Protein AF-A0A951MX78-F1 (afdb_monomer)

pLDDT: mean 76.63, std 18.25, range [24.94, 97.94]

Secondary structure (DSSP, 8-state):
----------PPPHHHHHHHHHHHHHHHHHHHHHHSTT-TT-HHHHHHHHHHHHHHHHHGGGS-EEEEEETTEEES-TT--HHHHHHHHHHHHTTTEEEEEE-S---HHHHHHHHHHTTS-HHHHHHTT-HHHHHHHTT--SEEEEE----TTSSS-PPPHHHHHHHHHHT-HHHHHHHHHTTT--S-HHHHHHHHHHHHHHHHHTS-HHHHSSHHHHHHHHHHHHTS-HHHHHHHHHHHHHHTTT-HHHHHHHTTS-HHHHHHHHHHHHTTT--HHHHHHHHHHTTSS-THHHHHHHHHHHHHHTT-SS----------TTHHHHHHHHHHHHHHHHHHHHHHHHHHS--SHHHHHHHHHHHHHHHHHH---HHHHHHHHHHHHHHHHHHHHHT-HHHHHHHHHHHHHHHHH-GGGHHHHHHHHHHTS-HHHHHHHHHHHHHH-HHHHHHHHGGGHHHHHHHHHHHHHH---HHHHHHHHHHHHHHHH--STTHHHHHHHHHHGGG-SSHHHHHHHHHHHHHH-SSTTHHHHHHTTT-SSHHHHHHHHHHHHHH-SHHHHHHHHHHTT-SSHHHHHHHHHHHHHS-HHHHHHHHHHHHHH-SSHHHHHHHHHHHTTS-SHHHHHHHHHHHSTTS---HHHHHHHHHHHHHTS--PPP-

Solvent-accessible surface area (backbone atoms only — not comparable to full-atom values): 35447 Å² total; per-residue (Å²): 139,81,86,83,84,85,75,81,76,81,70,81,53,77,62,30,55,31,42,30,48,24,48,37,35,50,24,50,33,44,55,47,35,68,77,44,72,93,50,75,82,38,67,66,40,47,52,30,41,54,54,31,30,62,25,32,60,59,34,45,76,85,42,66,50,66,35,38,40,54,61,47,34,69,43,86,54,63,84,51,56,56,82,58,33,20,63,44,21,35,43,38,33,67,41,38,30,38,35,46,33,39,68,47,64,50,54,65,65,46,50,50,46,48,41,54,55,59,67,51,58,44,67,59,35,51,76,59,65,22,60,39,44,53,28,40,77,71,59,34,71,29,56,46,45,42,50,68,67,76,68,50,85,83,54,101,58,74,69,51,76,68,46,48,54,52,55,59,43,52,75,38,31,67,65,45,33,53,55,54,59,65,86,62,62,84,83,44,34,61,65,32,20,52,56,49,48,56,50,53,47,54,52,46,72,62,40,58,70,80,58,50,79,35,57,66,58,37,56,31,49,48,52,20,45,72,71,45,59,68,62,34,44,50,38,34,51,53,52,32,68,75,33,40,87,81,34,67,66,28,35,51,49,57,40,70,46,49,57,73,55,47,29,51,54,33,51,63,48,29,79,77,76,48,62,36,58,64,53,34,49,51,34,39,76,62,72,44,44,64,71,65,30,39,55,52,34,50,50,59,47,56,73,54,61,80,73,74,77,87,77,81,82,87,85,84,89,84,89,74,84,74,64,54,68,62,47,57,57,51,46,60,58,47,48,58,52,49,49,52,50,52,44,52,50,53,72,68,40,64,86,45,76,66,42,48,48,51,53,51,46,51,50,52,32,55,46,56,63,68,63,80,55,66,70,61,48,51,53,53,42,48,53,49,24,54,51,44,35,52,31,47,72,74,62,41,43,67,59,33,43,55,60,44,49,37,59,54,56,30,36,75,77,38,65,87,50,32,62,58,52,47,51,36,50,32,56,34,63,40,74,66,56,48,51,52,50,44,52,47,21,72,77,67,34,26,68,74,46,17,64,60,45,40,65,46,28,36,34,37,49,47,43,54,49,55,52,52,68,71,51,81,50,70,67,59,39,54,43,49,48,43,29,52,23,36,36,41,56,45,81,56,98,51,17,67,54,23,45,48,41,44,55,58,33,53,72,42,90,51,61,69,48,17,30,49,28,44,54,28,50,41,67,56,40,60,66,82,44,49,68,65,47,56,73,46,56,76,45,90,53,61,72,34,27,38,43,36,33,53,29,35,41,71,44,39,60,71,70,30,46,56,51,31,47,55,38,38,64,40,93,49,67,69,35,17,53,49,14,44,52,28,38,32,72,39,73,58,53,68,22,28,51,40,36,51,46,36,47,76,68,36,90,46,70,66,57,20,50,48,25,50,53,33,36,65,65,25,74,65,66,43,14,56,52,42,36,51,50,50,36,40,89,86,58,84,61,58,69,69,61,18,52,50,31,47,50,46,58,61,73,64,55,74,81,76,81,80,133

Mean predicted aligned error: 20.98 Å

Structure (mmCIF, N/CA/C/O backbone):
data_AF-A0A951MX78-F1
#
_entry.id   AF-A0A951MX78-F1
#
loop_
_atom_site.group_PDB
_atom_site.id
_atom_site.type_symbol
_atom_site.label_atom_id
_atom_site.label_alt_id
_atom_site.label_comp_id
_atom_site.label_asym_id
_atom_site.label_entity_id
_atom_site.label_seq_id
_atom_site.pdbx_PDB_ins_code
_atom_site.Cartn_x
_atom_site.Cartn_y
_atom_site.Cartn_z
_atom_site.occupancy
_atom_site.B_iso_or_equiv
_atom_site.auth_seq_id
_atom_site.auth_comp_id
_atom_site.auth_asym_id
_atom_site.auth_atom_id
_atom_site.pdbx_PDB_model_num
ATOM 1 N N . MET A 1 1 ? -52.430 48.870 20.357 1.00 35.59 1 MET A N 1
ATOM 2 C CA . MET A 1 1 ? -52.483 47.401 20.389 1.00 35.59 1 MET A CA 1
ATOM 3 C C . MET A 1 1 ? -51.555 46.880 19.305 1.00 35.59 1 MET A C 1
ATOM 5 O O . MET A 1 1 ? -51.980 46.816 18.158 1.00 35.59 1 MET A O 1
ATOM 9 N N . PRO A 1 2 ? -50.273 46.641 19.603 1.00 38.94 2 PRO A N 1
ATOM 10 C CA . PRO A 1 2 ? -49.541 45.544 18.998 1.00 38.94 2 PRO A CA 1
ATOM 11 C C . PRO A 1 2 ? -49.645 44.324 19.927 1.00 38.94 2 PRO A C 1
ATOM 13 O O . PRO A 1 2 ? -49.459 44.464 21.135 1.00 38.94 2 PRO A O 1
ATOM 16 N N . ASP A 1 3 ? -50.001 43.175 19.361 1.00 33.44 3 ASP A N 1
ATOM 17 C CA . ASP A 1 3 ? -49.964 41.882 20.042 1.00 33.44 3 ASP A CA 1
ATOM 18 C C . ASP A 1 3 ? -48.510 41.392 20.107 1.00 33.44 3 ASP A C 1
ATOM 20 O O . ASP A 1 3 ? -47.780 41.425 19.114 1.00 33.44 3 ASP A O 1
ATOM 24 N N . GLU A 1 4 ? -48.094 41.006 21.312 1.00 35.59 4 GLU A N 1
ATOM 25 C CA . GLU A 1 4 ? -46.823 40.359 21.621 1.00 35.59 4 GLU A CA 1
ATOM 26 C C . GLU A 1 4 ? -46.935 38.865 21.282 1.00 35.59 4 GLU A C 1
ATOM 28 O O . GLU A 1 4 ? -47.626 38.120 21.975 1.00 35.59 4 GLU A O 1
ATOM 33 N N . ASP A 1 5 ? -46.249 38.425 20.225 1.00 34.34 5 ASP A N 1
ATOM 34 C CA . ASP A 1 5 ? -45.978 37.006 19.987 1.00 34.34 5 ASP A CA 1
ATOM 35 C C . ASP A 1 5 ? -44.811 36.563 20.883 1.00 34.34 5 ASP A C 1
ATOM 37 O O . ASP A 1 5 ? -43.637 36.851 20.632 1.00 34.34 5 ASP A O 1
ATOM 41 N N . ASP A 1 6 ? -45.174 35.858 21.953 1.00 35.28 6 ASP A N 1
ATOM 42 C CA . ASP A 1 6 ? -44.297 35.084 22.823 1.00 35.28 6 ASP A CA 1
ATOM 43 C C . ASP A 1 6 ? -43.751 33.869 22.049 1.00 35.28 6 ASP A C 1
ATOM 45 O O . ASP A 1 6 ? -44.413 32.846 21.851 1.00 35.28 6 ASP A O 1
ATOM 49 N N . HIS A 1 7 ? -42.524 33.993 21.549 1.00 33.22 7 HIS A N 1
ATOM 50 C CA . HIS A 1 7 ? -41.688 32.857 21.173 1.00 33.22 7 HIS A CA 1
ATOM 51 C C . HIS A 1 7 ? -40.611 32.692 22.237 1.00 33.22 7 HIS A C 1
ATOM 53 O O . HIS A 1 7 ? -39.474 33.143 22.083 1.00 33.22 7 HIS A O 1
ATOM 59 N N . GLY A 1 8 ? -40.995 32.032 23.331 1.00 30.06 8 GLY A N 1
ATOM 60 C CA . GLY A 1 8 ? -40.081 31.511 24.333 1.00 30.06 8 GLY A CA 1
ATOM 61 C C . GLY A 1 8 ? -39.018 30.631 23.681 1.00 30.06 8 GLY A C 1
ATOM 62 O O . GLY A 1 8 ? -39.249 29.466 23.361 1.00 30.06 8 GLY A O 1
ATOM 63 N N . ALA A 1 9 ? -37.830 31.198 23.483 1.00 32.94 9 ALA A N 1
ATOM 64 C CA . ALA A 1 9 ? -36.623 30.440 23.219 1.00 32.94 9 ALA A CA 1
ATOM 65 C C . ALA A 1 9 ? -36.370 29.535 24.434 1.00 32.94 9 ALA A C 1
ATOM 67 O O . ALA A 1 9 ? -35.962 30.009 25.496 1.00 32.94 9 ALA A O 1
ATOM 68 N N . HIS A 1 10 ? -36.655 28.239 24.288 1.00 38.28 10 HIS A N 1
ATOM 69 C CA . HIS A 1 10 ? -36.348 27.224 25.291 1.00 38.28 10 HIS A CA 1
ATOM 70 C C . HIS A 1 10 ? -34.822 27.141 25.434 1.00 38.28 10 HIS A C 1
ATOM 72 O O . HIS A 1 10 ? -34.122 26.543 24.619 1.00 38.28 10 HIS A O 1
ATOM 78 N N . VAL A 1 11 ? -34.289 27.827 26.441 1.00 35.91 11 VAL A N 1
ATOM 79 C CA . VAL A 1 11 ? -32.883 27.724 26.831 1.00 35.91 11 VAL A CA 1
ATOM 80 C C . VAL A 1 11 ? -32.678 26.312 27.393 1.00 35.91 11 VAL A C 1
ATOM 82 O O . VAL A 1 11 ? -33.400 25.960 28.330 1.00 35.91 11 VAL A O 1
ATOM 85 N N . PRO A 1 12 ? -31.731 25.503 26.876 1.00 42.03 12 PRO A N 1
ATOM 86 C CA . PRO A 1 12 ? -31.476 24.178 27.423 1.00 42.03 12 PRO A CA 1
ATOM 87 C C . PRO A 1 12 ? -31.126 24.307 28.905 1.00 42.03 12 PRO A C 1
ATOM 89 O O . PRO A 1 12 ? -30.208 25.043 29.296 1.00 42.03 12 PRO A O 1
ATOM 92 N N . HIS A 1 13 ? -31.895 23.631 29.755 1.00 53.31 13 HIS A N 1
ATOM 93 C CA . HIS A 1 13 ? -31.639 23.627 31.183 1.00 53.31 13 HIS A CA 1
ATOM 94 C C . HIS A 1 13 ? -30.279 22.962 31.418 1.00 53.31 13 HIS A C 1
ATOM 96 O O . HIS A 1 13 ? -29.982 21.924 30.841 1.00 53.31 13 HIS A O 1
ATOM 102 N N . HIS A 1 14 ? -29.443 23.512 32.308 1.00 53.12 14 HIS A N 1
ATOM 103 C CA . HIS A 1 14 ? -28.094 22.977 32.582 1.00 53.12 14 HIS A CA 1
ATOM 104 C C . HIS A 1 14 ? -28.065 21.475 32.956 1.00 53.12 14 HIS A C 1
ATOM 106 O O . HIS A 1 14 ? -27.003 20.867 32.921 1.00 53.12 14 HIS A O 1
ATOM 112 N N . GLY A 1 15 ? -29.212 20.882 33.315 1.00 57.62 15 GLY A N 1
ATOM 113 C CA . GLY A 1 15 ? -29.322 19.445 33.589 1.00 57.62 15 GLY A CA 1
ATOM 114 C C . GLY A 1 15 ? -29.293 18.586 32.331 1.00 57.62 15 GLY A C 1
ATOM 115 O O . GLY A 1 15 ? -28.651 17.543 32.342 1.00 57.62 15 GLY A O 1
ATOM 116 N N . ASP A 1 16 ? -29.900 19.046 31.239 1.00 66.62 16 ASP A N 1
ATOM 117 C CA . ASP A 1 16 ? -29.953 18.284 29.988 1.00 66.62 16 ASP A CA 1
ATOM 118 C C . ASP A 1 16 ? -28.567 18.215 29.338 1.00 66.62 16 ASP A C 1
ATOM 120 O O . ASP A 1 16 ? -28.178 17.188 28.788 1.00 66.62 16 ASP A O 1
ATOM 124 N N . THR A 1 17 ? -27.748 19.256 29.519 1.00 74.69 17 THR A N 1
ATOM 125 C CA . THR A 1 17 ? -26.346 19.273 29.077 1.00 74.69 17 THR A CA 1
ATOM 126 C C . THR A 1 17 ? -25.487 18.229 29.800 1.00 74.69 17 THR A C 1
ATOM 128 O O . THR A 1 17 ? -24.657 17.574 29.160 1.00 74.69 17 THR A O 1
ATOM 131 N N . ASP A 1 18 ? -25.680 18.057 31.114 1.00 80.94 18 ASP A N 1
ATOM 132 C CA . ASP A 1 18 ? -24.955 17.070 31.928 1.00 80.94 18 ASP A CA 1
ATOM 133 C C . ASP A 1 18 ? -25.396 15.638 31.575 1.00 80.94 18 ASP A C 1
ATOM 135 O O . ASP A 1 18 ? -24.554 14.756 31.385 1.00 80.94 18 ASP A O 1
ATOM 139 N N . VAL A 1 19 ? -26.703 15.415 31.388 1.00 82.19 19 VAL A N 1
ATOM 140 C CA . VAL A 1 19 ? -27.247 14.126 30.930 1.00 82.19 19 VAL A CA 1
ATOM 141 C C . VAL A 1 19 ? -26.752 13.788 29.520 1.00 82.19 19 VAL A C 1
ATOM 143 O O . VAL A 1 19 ? -26.276 12.679 29.274 1.00 82.19 19 VAL A O 1
ATOM 146 N N . ALA A 1 20 ? -26.768 14.749 28.594 1.00 79.94 20 ALA A N 1
ATOM 147 C CA . ALA A 1 20 ? -26.251 14.550 27.245 1.00 79.94 20 ALA A CA 1
ATOM 148 C C . ALA A 1 20 ? -24.744 14.241 27.242 1.00 79.94 20 ALA A C 1
ATOM 150 O O . ALA A 1 20 ? -24.274 13.441 26.430 1.00 79.94 20 ALA A O 1
ATOM 151 N N . ALA A 1 21 ? -23.970 14.836 28.158 1.00 78.94 21 ALA A N 1
ATOM 152 C CA . ALA A 1 21 ? -22.558 14.507 28.329 1.00 78.94 21 ALA A CA 1
ATOM 153 C C . ALA A 1 21 ? -22.357 13.066 28.817 1.00 78.94 21 ALA A C 1
ATOM 155 O O . ALA A 1 21 ? -21.515 12.364 28.252 1.00 78.94 21 ALA A O 1
ATOM 156 N N . LEU A 1 22 ? -23.152 12.608 29.790 1.00 87.75 22 LEU A N 1
ATOM 157 C CA . LEU A 1 22 ? -23.133 11.223 30.266 1.00 87.75 22 LEU A CA 1
ATOM 158 C C . LEU A 1 22 ? -23.434 10.231 29.135 1.00 87.75 22 LEU A C 1
ATOM 160 O O . LEU A 1 22 ? -22.655 9.307 28.910 1.00 87.75 22 LEU A O 1
ATOM 164 N N . LEU A 1 23 ? -24.505 10.451 28.367 1.00 84.38 23 LEU A N 1
ATOM 165 C CA . LEU A 1 23 ? -24.884 9.564 27.259 1.00 84.38 23 LEU A CA 1
ATOM 166 C C . LEU A 1 23 ? -23.808 9.493 26.166 1.00 84.38 23 LEU A C 1
ATOM 168 O O . LEU A 1 23 ? -23.520 8.413 25.643 1.00 84.38 23 LEU A O 1
ATOM 172 N N . ARG A 1 24 ? -23.153 10.621 25.851 1.00 79.69 24 ARG A N 1
ATOM 173 C CA . ARG A 1 24 ? -22.000 10.635 24.936 1.00 79.69 24 ARG A CA 1
ATOM 174 C C . ARG A 1 24 ? -20.831 9.824 25.487 1.00 79.69 24 ARG A C 1
ATOM 176 O O . ARG A 1 24 ? -20.226 9.065 24.732 1.00 79.69 24 ARG A O 1
ATOM 183 N N . GLN A 1 25 ? -20.517 9.959 26.778 1.00 85.62 25 GLN A N 1
ATOM 184 C CA . GLN A 1 25 ? -19.439 9.189 27.402 1.00 85.62 25 GLN A CA 1
ATOM 185 C C . GLN A 1 25 ? -19.753 7.688 27.448 1.00 85.62 25 GLN A C 1
ATOM 187 O O . GLN A 1 25 ? -18.859 6.897 27.167 1.00 85.62 25 GLN A O 1
ATOM 192 N N . LEU A 1 26 ? -21.005 7.286 27.692 1.00 85.31 26 LEU A N 1
ATOM 193 C CA . LEU A 1 26 ? -21.432 5.880 27.614 1.00 85.31 26 LEU A CA 1
ATOM 194 C C . LEU A 1 26 ? -21.287 5.314 26.190 1.00 85.31 26 LEU A C 1
ATOM 196 O O . LEU A 1 26 ? -20.752 4.225 25.995 1.00 85.31 26 LEU A O 1
ATOM 200 N N . SER A 1 27 ? -21.694 6.075 25.169 1.00 80.12 27 SER A N 1
ATOM 201 C CA . SER A 1 27 ? -21.523 5.679 23.762 1.00 80.12 27 SER A CA 1
ATOM 202 C C . SER A 1 27 ? -20.044 5.539 23.368 1.00 80.12 27 SER A C 1
ATOM 204 O O . SER A 1 27 ? -19.649 4.571 22.712 1.00 80.12 27 SER A O 1
ATOM 206 N N . GLN A 1 28 ? -19.194 6.469 23.816 1.00 74.88 28 GLN A N 1
ATOM 207 C CA . GLN A 1 28 ? -17.743 6.404 23.611 1.00 74.88 28 GLN A CA 1
ATOM 208 C C . GLN A 1 28 ? -17.103 5.248 24.391 1.00 74.88 28 GLN A C 1
ATOM 210 O O . GLN A 1 28 ? -16.235 4.567 23.852 1.00 74.88 28 GLN A O 1
ATOM 215 N N . GLY A 1 29 ? -17.551 4.986 25.620 1.00 74.62 29 GLY A N 1
ATOM 216 C CA . GLY A 1 29 ? -17.105 3.856 26.433 1.00 74.62 29 GLY A CA 1
ATOM 217 C C . GLY A 1 29 ? -17.414 2.511 25.780 1.00 74.62 29 GLY A C 1
ATOM 218 O O . GLY A 1 29 ? -16.529 1.662 25.713 1.00 74.62 29 GLY A O 1
ATOM 219 N N . LEU A 1 30 ? -18.610 2.353 25.201 1.00 75.88 30 LEU A N 1
ATOM 220 C CA . LEU A 1 30 ? -18.971 1.170 24.412 1.00 75.88 30 LEU A CA 1
ATOM 221 C C . LEU A 1 30 ? -18.049 0.991 23.195 1.00 75.88 30 LEU A C 1
ATOM 223 O O . LEU A 1 30 ? -17.651 -0.130 22.879 1.00 75.88 30 LEU A O 1
ATOM 227 N N . ALA A 1 31 ? -17.697 2.082 22.508 1.00 64.81 31 ALA A N 1
ATOM 228 C CA . ALA A 1 31 ? -16.752 2.029 21.395 1.00 64.81 31 ALA A CA 1
ATOM 229 C C . ALA A 1 31 ? -15.350 1.603 21.860 1.00 64.81 31 ALA A C 1
ATOM 231 O O . ALA A 1 31 ? -14.752 0.741 21.222 1.00 64.81 31 ALA A O 1
ATOM 232 N N . SER A 1 32 ? -14.864 2.142 22.984 1.00 65.81 32 SER A N 1
ATOM 233 C CA . SER A 1 32 ? -13.586 1.746 23.587 1.00 65.81 32 SER A CA 1
ATOM 234 C C . SER A 1 32 ? -13.572 0.274 24.003 1.00 65.81 32 SER A C 1
ATOM 236 O O . SER A 1 32 ? -12.624 -0.434 23.681 1.00 65.81 32 SER A O 1
ATOM 238 N N . TYR A 1 33 ? -14.630 -0.208 24.661 1.00 72.25 33 TYR A N 1
ATOM 239 C CA . TYR A 1 33 ? -14.730 -1.601 25.104 1.00 72.25 33 TYR A CA 1
ATOM 240 C C . TYR A 1 33 ? -14.765 -2.584 23.922 1.00 72.25 33 TYR A C 1
ATOM 242 O O . TYR A 1 33 ? -14.162 -3.648 23.980 1.00 72.25 33 TYR A O 1
ATOM 250 N N . ARG A 1 34 ? -15.405 -2.229 22.799 1.00 65.00 34 ARG A N 1
ATOM 251 C CA . ARG A 1 34 ? -15.435 -3.081 21.592 1.00 65.00 34 ARG A CA 1
ATOM 252 C C . ARG A 1 34 ? -14.072 -3.294 20.935 1.00 65.00 34 ARG A C 1
ATOM 254 O O . ARG A 1 34 ? -13.925 -4.269 20.201 1.00 65.00 34 ARG A O 1
ATOM 261 N N . LEU A 1 35 ? -13.111 -2.397 21.161 1.00 54.00 35 LEU A N 1
ATOM 262 C CA . LEU A 1 35 ? -11.744 -2.559 20.659 1.00 54.00 35 LEU A CA 1
ATOM 263 C C . LEU A 1 35 ? -11.012 -3.689 21.394 1.00 54.00 35 LEU A C 1
ATOM 265 O O . LEU A 1 35 ? -10.236 -4.407 20.769 1.00 54.00 35 LEU A O 1
ATOM 269 N N . TYR A 1 36 ? -11.303 -3.867 22.688 1.00 61.41 36 TYR A N 1
ATOM 270 C CA . TYR A 1 36 ? -10.696 -4.877 23.558 1.00 61.41 36 TYR A CA 1
ATOM 271 C C . TYR A 1 36 ? -11.749 -5.474 24.511 1.00 61.41 36 TYR A C 1
ATOM 273 O O . TYR A 1 36 ? -11.782 -5.124 25.693 1.00 61.41 36 TYR A O 1
ATOM 281 N N . PRO A 1 37 ? -12.654 -6.341 24.015 1.00 66.38 37 PRO A N 1
ATOM 282 C CA . PRO A 1 37 ? -13.686 -6.939 24.854 1.00 66.38 37 PRO A CA 1
ATOM 283 C C . PRO A 1 37 ? -13.061 -7.741 25.999 1.00 66.38 37 PRO A C 1
ATOM 285 O O . PRO A 1 37 ? -12.099 -8.474 25.784 1.00 66.38 37 PRO A O 1
ATOM 288 N N . ASP A 1 38 ? -13.636 -7.614 27.193 1.00 70.19 38 ASP A N 1
ATOM 289 C CA . ASP A 1 38 ? -13.245 -8.338 28.414 1.00 70.19 38 ASP A CA 1
ATOM 290 C C . ASP A 1 38 ? -11.860 -8.035 28.999 1.00 70.19 38 ASP A C 1
ATOM 292 O O . ASP A 1 38 ? -11.497 -8.609 30.024 1.00 70.19 38 ASP A O 1
ATOM 296 N N . ASP A 1 39 ? -11.132 -7.071 28.437 1.00 75.06 39 ASP A N 1
ATOM 297 C CA . ASP A 1 39 ? -9.872 -6.581 28.993 1.00 75.06 39 ASP A CA 1
ATOM 298 C C . ASP A 1 39 ? -10.108 -5.288 29.796 1.00 75.06 39 ASP A C 1
ATOM 300 O O . ASP A 1 39 ? -10.011 -4.165 29.292 1.00 75.06 39 ASP A O 1
ATOM 304 N N . MET A 1 40 ? -10.505 -5.459 31.062 1.00 74.38 40 MET A N 1
ATOM 305 C CA . MET A 1 40 ? -10.937 -4.360 31.941 1.00 74.38 40 MET A CA 1
ATOM 306 C C . MET A 1 40 ? -9.786 -3.477 32.443 1.00 74.38 40 MET A C 1
ATOM 308 O O . MET A 1 40 ? -10.036 -2.394 32.978 1.00 74.38 40 MET A O 1
ATOM 312 N N . ASP A 1 41 ? -8.542 -3.916 32.253 1.00 76.50 41 ASP A N 1
ATOM 313 C CA . ASP A 1 41 ? -7.339 -3.200 32.683 1.00 76.50 41 ASP A CA 1
ATOM 314 C C . ASP A 1 41 ? -6.755 -2.323 31.560 1.00 76.50 41 ASP A C 1
ATOM 316 O O . ASP A 1 41 ? -5.780 -1.595 31.766 1.00 76.50 41 ASP A O 1
ATOM 320 N N . GLN A 1 42 ? -7.375 -2.327 30.372 1.00 71.38 42 GLN A N 1
ATOM 321 C CA . GLN A 1 42 ? -6.961 -1.477 29.259 1.00 71.38 42 GLN A CA 1
ATOM 322 C C . GLN A 1 42 ? -7.044 0.011 29.630 1.00 71.38 42 GLN A C 1
ATOM 324 O O . GLN A 1 42 ? -8.117 0.490 30.017 1.00 71.38 42 GLN A O 1
ATOM 329 N N . PRO A 1 43 ? -5.973 0.803 29.411 1.00 60.69 43 PRO A N 1
ATOM 330 C CA . PRO A 1 43 ? -5.947 2.221 29.774 1.00 60.69 43 PRO A CA 1
ATOM 331 C C . PRO A 1 43 ? -7.092 3.034 29.158 1.00 60.69 43 PRO A C 1
ATOM 333 O O . PRO A 1 43 ? -7.604 3.973 29.765 1.00 60.69 43 PRO A O 1
ATOM 336 N N . THR A 1 44 ? -7.529 2.666 27.952 1.00 59.72 44 THR A N 1
ATOM 337 C CA . THR A 1 44 ? -8.636 3.322 27.244 1.00 59.72 44 THR A CA 1
ATOM 338 C C . THR A 1 44 ? -9.991 3.057 27.898 1.00 59.72 44 THR A C 1
ATOM 340 O O . THR A 1 44 ? -10.827 3.967 27.934 1.00 59.72 44 THR A O 1
ATOM 343 N N . PHE A 1 45 ? -10.203 1.850 28.433 1.00 71.88 45 PHE A N 1
ATOM 344 C CA . PHE A 1 45 ? -11.407 1.477 29.168 1.00 71.88 45 PHE A CA 1
ATOM 345 C C . PHE A 1 45 ? -11.390 2.064 30.581 1.00 71.88 45 PHE A C 1
ATOM 347 O O . PHE A 1 45 ? -12.349 2.732 30.951 1.00 71.88 45 PHE A O 1
ATOM 354 N N . VAL A 1 46 ? -10.269 1.975 31.306 1.00 76.94 46 VAL A N 1
ATOM 355 C CA . VAL A 1 46 ? -10.084 2.623 32.621 1.00 76.94 46 VAL A CA 1
ATOM 356 C C . VAL A 1 46 ? -10.332 4.135 32.534 1.00 76.94 46 VAL A C 1
ATOM 358 O O . VAL A 1 46 ? -11.084 4.706 33.327 1.00 76.94 46 VAL A O 1
ATOM 361 N N . ALA A 1 47 ? -9.785 4.801 31.512 1.00 63.81 47 ALA A N 1
ATOM 362 C CA . ALA A 1 47 ? -10.036 6.221 31.282 1.00 63.81 47 ALA A CA 1
ATOM 363 C C . ALA A 1 47 ? -11.499 6.511 30.903 1.00 63.81 47 ALA A C 1
ATOM 365 O O . ALA A 1 47 ? -12.015 7.582 31.230 1.00 63.81 47 ALA A O 1
ATOM 366 N N . ALA A 1 48 ? -12.176 5.593 30.205 1.00 70.25 48 ALA A N 1
ATOM 367 C CA . ALA A 1 48 ? -13.599 5.724 29.902 1.00 70.25 48 ALA A CA 1
ATOM 368 C C . ALA A 1 48 ? -14.457 5.586 31.165 1.00 70.25 48 ALA A C 1
ATOM 370 O O . ALA A 1 48 ? -15.327 6.428 31.367 1.00 70.25 48 ALA A O 1
ATOM 371 N N . VAL A 1 49 ? -14.169 4.612 32.033 1.00 85.81 49 VAL A N 1
ATOM 372 C CA . VAL A 1 49 ? -14.831 4.431 33.335 1.00 85.81 49 VAL A CA 1
ATOM 373 C C . VAL A 1 49 ? -14.715 5.708 34.164 1.00 85.81 49 VAL A C 1
ATOM 375 O O . VAL A 1 49 ? -15.730 6.242 34.599 1.00 85.81 49 VAL A O 1
ATOM 378 N N . HIS A 1 50 ? -13.516 6.292 34.271 1.00 76.94 50 HIS A N 1
ATOM 379 C CA . HIS A 1 50 ? -13.331 7.559 34.985 1.00 76.94 50 HIS A CA 1
ATOM 380 C C . HIS A 1 50 ? -14.141 8.716 34.367 1.00 76.94 50 HIS A C 1
ATOM 382 O O . HIS A 1 50 ? -14.815 9.462 35.078 1.00 76.94 50 HIS A O 1
ATOM 388 N N . ARG A 1 51 ? -14.118 8.889 33.034 1.00 81.31 51 ARG A N 1
ATOM 389 C CA . ARG A 1 51 ? -14.899 9.954 32.368 1.00 81.31 51 ARG A CA 1
ATOM 390 C C . ARG A 1 51 ? -16.410 9.765 32.527 1.00 81.31 51 ARG A C 1
ATOM 392 O O . ARG A 1 51 ? -17.117 10.755 32.710 1.00 81.31 51 ARG A O 1
ATOM 399 N N . ILE A 1 52 ? -16.892 8.524 32.448 1.00 85.94 52 ILE A N 1
ATOM 400 C CA . ILE A 1 52 ? -18.299 8.171 32.665 1.00 85.94 52 ILE A CA 1
ATOM 401 C C . ILE A 1 52 ? -18.679 8.448 34.117 1.00 85.94 52 ILE A C 1
ATOM 403 O O . ILE A 1 52 ? -19.704 9.082 34.335 1.00 85.94 52 ILE A O 1
ATOM 407 N N . GLY A 1 53 ? -17.833 8.078 35.082 1.00 83.50 53 GLY A N 1
ATOM 408 C CA . GLY A 1 53 ? -18.043 8.352 36.502 1.00 83.50 53 GLY A CA 1
ATOM 409 C C . GLY A 1 53 ? -18.217 9.844 36.785 1.00 83.50 53 GLY A C 1
ATOM 410 O O . GLY A 1 53 ? -19.249 10.262 37.304 1.00 83.50 53 GLY A O 1
ATOM 411 N N . VAL A 1 54 ? -17.282 10.676 36.308 1.00 80.50 54 VAL A N 1
ATOM 412 C CA . VAL A 1 54 ? -17.361 12.144 36.449 1.00 80.50 54 VAL A CA 1
ATOM 413 C C . VAL A 1 54 ? -18.616 12.719 35.781 1.00 80.50 54 VAL A C 1
ATOM 415 O O . VAL A 1 54 ? -19.209 13.672 36.287 1.00 80.50 54 VAL A O 1
ATOM 418 N N . ALA A 1 55 ? -19.036 12.182 34.632 1.00 81.81 55 ALA A N 1
ATOM 419 C CA . ALA A 1 55 ? -20.262 12.626 33.970 1.00 81.81 55 ALA A CA 1
ATOM 420 C C . ALA A 1 55 ? -21.526 12.167 34.723 1.00 81.81 55 ALA A C 1
ATOM 422 O O . ALA A 1 55 ? -22.478 12.939 34.846 1.00 81.81 55 ALA A O 1
ATOM 423 N N . ALA A 1 56 ? -21.519 10.950 35.271 1.00 85.56 56 ALA A N 1
ATOM 424 C CA . ALA A 1 56 ? -22.621 10.369 36.028 1.00 85.56 56 ALA A CA 1
ATOM 425 C C . ALA A 1 56 ? -22.841 11.114 37.346 1.00 85.56 56 ALA A C 1
ATOM 427 O O . ALA A 1 56 ? -23.970 11.499 37.636 1.00 85.56 56 ALA A O 1
ATOM 428 N N . GLU A 1 57 ? -21.775 11.435 38.083 1.00 86.12 57 GLU A N 1
ATOM 429 C CA . GLU A 1 57 ? -21.844 12.274 39.287 1.00 86.12 57 GLU A CA 1
ATOM 430 C C . GLU A 1 57 ? -22.524 13.618 39.016 1.00 86.12 57 GLU A C 1
ATOM 432 O O . GLU A 1 57 ? -23.259 14.138 39.854 1.00 86.12 57 GLU A O 1
ATOM 437 N N . ARG A 1 58 ? -22.286 14.201 37.835 1.00 82.31 58 ARG A N 1
ATOM 438 C CA . ARG A 1 58 ? -22.886 15.482 37.459 1.00 82.31 58 ARG A CA 1
ATOM 439 C C . ARG A 1 58 ? -24.362 15.350 37.115 1.00 82.31 58 ARG A C 1
ATOM 441 O O . ARG A 1 58 ? -25.163 16.141 37.616 1.00 82.31 58 ARG A O 1
ATOM 448 N N . ALA A 1 59 ? -24.698 14.348 36.308 1.00 82.50 59 ALA A N 1
ATOM 449 C CA . ALA A 1 59 ? -26.053 14.100 35.835 1.00 82.50 59 ALA A CA 1
ATOM 450 C C . ALA A 1 59 ? -26.994 13.621 36.959 1.00 82.50 59 ALA A C 1
ATOM 452 O O . ALA A 1 59 ? -28.144 14.051 37.020 1.00 82.50 59 ALA A O 1
ATOM 453 N N . LEU A 1 60 ? -26.496 12.811 37.901 1.00 86.00 60 LEU A N 1
ATOM 454 C CA . LEU A 1 60 ? -27.290 12.210 38.981 1.00 86.00 60 LEU A CA 1
ATOM 455 C C . LEU A 1 60 ? -27.620 13.166 40.138 1.00 86.00 60 LEU A C 1
ATOM 457 O O . LEU A 1 60 ? -28.431 12.829 40.999 1.00 86.00 60 LEU A O 1
ATOM 461 N N . ARG A 1 61 ? -27.070 14.392 40.161 1.00 83.12 61 ARG A N 1
ATOM 462 C CA . ARG A 1 61 ? -27.372 15.399 41.205 1.00 83.12 61 ARG A CA 1
ATOM 463 C C . ARG A 1 61 ? -28.859 15.730 41.345 1.00 83.12 61 ARG A C 1
ATOM 465 O O . ARG A 1 61 ? -29.263 16.276 42.368 1.00 83.12 61 ARG A O 1
ATOM 472 N N . ARG A 1 62 ? -29.657 15.461 40.310 1.00 71.94 62 ARG A N 1
ATOM 473 C CA . ARG A 1 62 ? -31.100 15.741 40.269 1.00 71.94 62 ARG A CA 1
ATOM 474 C C . ARG A 1 62 ? -31.970 14.485 40.360 1.00 71.94 62 ARG A C 1
ATOM 476 O O . ARG A 1 62 ? -33.187 14.605 40.276 1.00 71.94 62 ARG A O 1
ATOM 483 N N . GLY A 1 63 ? -31.360 13.320 40.571 1.00 76.88 63 GLY A N 1
ATOM 484 C CA . GLY A 1 63 ? -32.027 12.022 40.601 1.00 76.88 63 GLY A CA 1
ATOM 485 C C . GLY A 1 63 ? -31.607 11.108 39.443 1.00 76.88 63 GLY A C 1
ATOM 486 O O . GLY A 1 63 ? -30.721 11.471 38.667 1.00 76.88 63 GLY A O 1
ATOM 487 N N . PRO A 1 64 ? -32.224 9.917 39.341 1.00 81.44 64 PRO A N 1
ATOM 488 C CA . PRO A 1 64 ? -31.934 8.944 38.292 1.00 81.44 64 PRO A CA 1
ATOM 489 C C . PRO A 1 64 ? -32.148 9.514 36.888 1.00 81.44 64 PRO A C 1
ATOM 491 O O . PRO A 1 64 ? -33.085 10.277 36.646 1.00 81.44 64 PRO A O 1
ATOM 494 N N . VAL A 1 65 ? -31.292 9.108 35.955 1.00 82.88 65 VAL A N 1
ATOM 495 C CA . VAL A 1 65 ? -31.361 9.517 34.548 1.00 82.88 65 VAL A CA 1
ATOM 496 C C . VAL A 1 65 ? -32.063 8.423 33.760 1.00 82.88 65 VAL A C 1
ATOM 498 O O . VAL A 1 65 ? -31.495 7.348 33.610 1.00 82.88 65 VAL A O 1
ATOM 501 N N . ALA A 1 66 ? -33.257 8.689 33.232 1.00 83.44 66 ALA A N 1
ATOM 502 C CA . ALA A 1 66 ? -34.008 7.748 32.400 1.00 83.44 66 ALA A CA 1
ATOM 503 C C . ALA A 1 66 ? -34.197 8.301 30.983 1.00 83.44 66 ALA A C 1
ATOM 505 O O . ALA A 1 66 ? -34.603 9.451 30.816 1.00 83.44 66 ALA A O 1
ATOM 506 N N . VAL A 1 67 ? -33.915 7.482 29.968 1.00 83.56 67 VAL A N 1
ATOM 507 C CA . VAL A 1 67 ? -34.085 7.832 28.551 1.00 83.56 67 VAL A CA 1
ATOM 508 C C . VAL A 1 67 ? -34.779 6.724 27.777 1.00 83.56 67 VAL A C 1
ATOM 510 O O . VAL A 1 67 ? -34.541 5.538 28.010 1.00 83.56 67 VAL A O 1
ATOM 513 N N . GLN A 1 68 ? -35.623 7.118 26.827 1.00 79.88 68 GLN A N 1
ATOM 514 C CA . GLN A 1 68 ? -36.306 6.183 25.937 1.00 79.88 68 GLN A CA 1
ATOM 515 C C . GLN A 1 68 ? -35.459 5.899 24.701 1.00 79.88 68 GLN A C 1
ATOM 517 O O . GLN A 1 68 ? -34.804 6.792 24.167 1.00 79.88 68 GLN A O 1
ATOM 522 N N . ILE A 1 69 ? -35.487 4.660 24.225 1.00 80.25 69 ILE A N 1
ATOM 523 C CA . ILE A 1 69 ? -34.725 4.205 23.062 1.00 80.25 69 ILE A CA 1
ATOM 524 C C . ILE A 1 69 ? -35.697 4.009 21.900 1.00 80.25 69 ILE A C 1
ATOM 526 O O . ILE A 1 69 ? -36.634 3.217 21.987 1.00 80.25 69 ILE A O 1
ATOM 530 N N . HIS A 1 70 ? -35.467 4.714 20.792 1.00 70.75 70 HIS A N 1
ATOM 531 C CA . HIS A 1 70 ? -36.282 4.583 19.587 1.00 70.75 70 HIS A CA 1
ATOM 532 C C . HIS A 1 70 ? -35.397 4.542 18.339 1.00 70.75 70 HIS A C 1
ATOM 534 O O . HIS A 1 70 ? -34.867 5.563 17.899 1.00 70.75 70 HIS A O 1
ATOM 540 N N . GLY A 1 71 ? -35.212 3.349 17.766 1.00 70.88 71 GLY A N 1
ATOM 541 C CA . GLY A 1 71 ? -34.301 3.150 16.639 1.00 70.88 71 GLY A CA 1
ATOM 542 C C . GLY A 1 71 ? -32.866 3.544 16.999 1.00 70.88 71 GLY A C 1
ATOM 543 O O . GLY A 1 71 ? -32.247 2.947 17.873 1.00 70.88 71 GLY A O 1
ATOM 544 N N . GLU A 1 72 ? -32.344 4.573 16.335 1.00 71.38 72 GLU A N 1
ATOM 545 C CA . GLU A 1 72 ? -31.002 5.121 16.589 1.00 71.38 72 GLU A CA 1
ATOM 546 C C . GLU A 1 72 ? -31.020 6.376 17.479 1.00 71.38 72 GLU A C 1
ATOM 548 O O . GLU A 1 72 ? -30.031 7.099 17.562 1.00 71.38 72 GLU A O 1
ATOM 553 N N . GLN A 1 73 ? -32.136 6.670 18.150 1.00 73.38 73 GLN A N 1
ATOM 554 C CA . GLN A 1 73 ? -32.290 7.875 18.965 1.00 73.38 73 GLN A CA 1
ATOM 555 C C . GLN A 1 73 ? -32.519 7.542 20.442 1.00 73.38 73 GLN A C 1
ATOM 557 O O . GLN A 1 73 ? -33.231 6.595 20.780 1.00 73.38 73 GLN A O 1
ATOM 562 N N . LEU A 1 74 ? -31.925 8.359 21.316 1.00 77.19 74 LEU A N 1
ATOM 563 C CA . LEU A 1 74 ? -32.261 8.434 22.738 1.00 77.19 74 LEU A CA 1
ATOM 564 C C . LEU A 1 74 ? -33.145 9.665 22.942 1.00 77.19 74 LEU A C 1
ATOM 566 O O . LEU A 1 74 ? -32.716 10.784 22.664 1.00 77.19 74 LEU A O 1
ATOM 570 N N . LEU A 1 75 ? -34.382 9.448 23.375 1.00 72.38 75 LEU A N 1
ATOM 571 C CA . LEU A 1 75 ? -35.403 10.474 23.569 1.00 72.38 75 LEU A CA 1
ATOM 572 C C . LEU A 1 75 ? -35.539 10.825 25.058 1.00 72.38 75 LEU A C 1
ATOM 574 O O . LEU A 1 75 ? -35.278 9.994 25.931 1.00 72.38 75 LEU A O 1
ATOM 578 N N . GLY A 1 76 ? -35.985 12.054 25.337 1.00 69.12 76 GLY A N 1
ATOM 579 C CA . GLY A 1 76 ? -36.190 12.568 26.699 1.00 69.12 76 GLY A CA 1
ATOM 580 C C . GLY A 1 76 ? -35.084 13.491 27.222 1.00 69.12 76 GLY A C 1
ATOM 581 O O . GLY A 1 76 ? -35.118 13.842 28.396 1.00 69.12 76 GLY A O 1
ATOM 582 N N . VAL A 1 77 ? -34.119 13.885 26.377 1.00 67.56 77 VAL A N 1
ATOM 583 C CA . VAL A 1 77 ? -33.016 14.795 26.736 1.00 67.56 77 VAL A CA 1
ATOM 584 C C . VAL A 1 77 ? -32.710 15.735 25.568 1.00 67.56 77 VAL A C 1
ATOM 586 O O . VAL A 1 77 ? -32.377 15.273 24.474 1.00 67.56 77 VAL A O 1
ATOM 589 N N . ASP A 1 78 ? -32.770 17.045 25.802 1.00 57.09 78 ASP A N 1
ATOM 590 C CA . ASP A 1 78 ? -32.425 18.054 24.796 1.00 57.09 78 ASP A CA 1
ATOM 591 C C . ASP A 1 78 ? -30.897 18.208 24.648 1.00 57.09 78 ASP A C 1
ATOM 593 O O . ASP A 1 78 ? -30.143 18.195 25.621 1.00 57.09 78 ASP A O 1
ATOM 597 N N . GLY A 1 79 ? -30.404 18.370 23.413 1.00 56.91 79 GLY A N 1
ATOM 598 C CA . GLY A 1 79 ? -28.975 18.609 23.141 1.00 56.91 79 GLY A CA 1
ATOM 599 C C . GLY A 1 79 ? -28.086 17.356 23.090 1.00 56.91 79 GLY A C 1
ATOM 600 O O . GLY A 1 79 ? -26.852 17.464 23.062 1.00 56.91 79 GLY A O 1
ATOM 601 N N . VAL A 1 80 ? -28.681 16.161 23.048 1.00 60.62 80 VAL A N 1
ATOM 602 C CA . VAL A 1 80 ? -27.965 14.938 22.670 1.00 60.62 80 VAL A CA 1
ATOM 603 C C . VAL A 1 80 ? -27.691 14.988 21.171 1.00 60.62 80 VAL A C 1
ATOM 605 O O . VAL A 1 80 ? -28.608 14.945 20.358 1.00 60.62 80 VAL A O 1
ATOM 608 N N . ASP A 1 81 ? -26.415 15.072 20.799 1.00 60.38 81 ASP A N 1
ATOM 609 C CA . ASP A 1 81 ? -26.011 14.901 19.409 1.00 60.38 81 ASP A CA 1
ATOM 610 C C . ASP A 1 81 ? -26.354 13.475 18.953 1.00 60.38 81 ASP A C 1
ATOM 612 O O . ASP A 1 81 ? -25.771 12.492 19.431 1.00 60.38 81 ASP A O 1
ATOM 616 N N . HIS A 1 82 ? -27.328 13.382 18.047 1.00 59.59 82 HIS A N 1
ATOM 617 C CA . HIS A 1 82 ? -27.831 12.119 17.529 1.00 59.59 82 HIS A CA 1
ATOM 618 C C . HIS A 1 82 ? -26.722 11.295 16.865 1.00 59.59 82 HIS A C 1
ATOM 620 O O . HIS A 1 82 ? -26.748 10.077 16.992 1.00 59.59 82 HIS A O 1
ATOM 626 N N . GLU A 1 83 ? -25.702 11.913 16.260 1.00 54.50 83 GLU A N 1
ATOM 627 C CA . GLU A 1 83 ? -24.588 11.184 15.638 1.00 54.50 83 GLU A CA 1
ATOM 628 C C . GLU A 1 83 ? -23.710 10.474 16.687 1.00 54.50 83 GLU A C 1
ATOM 630 O O . GLU A 1 83 ? -23.313 9.316 16.519 1.00 54.50 83 GLU A O 1
ATOM 635 N N . THR A 1 84 ? -23.464 11.129 17.825 1.00 56.06 84 THR A N 1
ATOM 636 C CA . THR A 1 84 ? -22.617 10.584 18.896 1.00 56.06 84 THR A CA 1
ATOM 637 C C . THR A 1 84 ? -23.346 9.536 19.753 1.00 56.06 84 THR A C 1
ATOM 639 O O . THR A 1 84 ? -22.726 8.570 20.208 1.00 56.06 84 THR A O 1
ATOM 642 N N . ALA A 1 85 ? -24.657 9.683 19.973 1.00 63.94 85 ALA A N 1
ATOM 643 C CA . ALA A 1 85 ? -25.462 8.747 20.770 1.00 63.94 85 ALA A CA 1
ATOM 644 C C . ALA A 1 85 ? -26.055 7.576 19.962 1.00 63.94 85 ALA A C 1
ATOM 646 O O . ALA A 1 85 ? -26.407 6.551 20.558 1.00 63.94 85 ALA A O 1
ATOM 647 N N . ALA A 1 86 ? -26.105 7.682 18.625 1.00 63.41 86 ALA A N 1
ATOM 648 C CA . ALA A 1 86 ? -26.703 6.678 17.741 1.00 63.41 86 ALA A CA 1
ATOM 649 C C . ALA A 1 86 ? -26.149 5.269 17.953 1.00 63.41 86 ALA A C 1
ATOM 651 O O . ALA A 1 86 ? -26.892 4.297 17.898 1.00 63.41 86 ALA A O 1
ATOM 652 N N . ARG A 1 87 ? -24.855 5.129 18.258 1.00 65.75 87 ARG A N 1
ATOM 653 C CA . ARG A 1 87 ? -24.226 3.809 18.435 1.00 65.75 87 ARG A CA 1
ATOM 654 C C . ARG A 1 87 ? -24.737 3.066 19.664 1.00 65.75 87 ARG A C 1
ATOM 656 O O . ARG A 1 87 ? -24.978 1.857 19.588 1.00 65.75 87 ARG A O 1
ATOM 663 N N . LEU A 1 88 ? -24.880 3.772 20.785 1.00 78.38 88 LEU A N 1
ATOM 664 C CA . LEU A 1 88 ? -25.440 3.214 22.013 1.00 78.38 88 LEU A CA 1
ATOM 665 C C . LEU A 1 88 ? -26.920 2.881 21.804 1.00 78.38 88 LEU A C 1
ATOM 667 O O . LEU A 1 88 ? -27.326 1.753 22.078 1.00 78.38 88 LEU A O 1
ATOM 671 N N . ALA A 1 89 ? -27.680 3.819 21.227 1.00 76.25 89 ALA A N 1
ATOM 672 C CA . ALA A 1 89 ? -29.097 3.652 20.914 1.00 76.25 89 ALA A CA 1
ATOM 673 C C . ALA A 1 89 ? -29.349 2.451 19.992 1.00 76.25 89 ALA A C 1
ATOM 675 O O . ALA A 1 89 ? -30.095 1.551 20.358 1.00 76.25 89 ALA A O 1
ATOM 676 N N . ALA A 1 90 ? -28.644 2.365 18.861 1.00 69.50 90 ALA A N 1
ATOM 677 C CA . ALA A 1 90 ? -28.765 1.270 17.902 1.00 69.50 90 ALA A CA 1
ATOM 678 C C . ALA A 1 90 ? -28.383 -0.084 18.518 1.00 69.50 90 ALA A C 1
ATOM 680 O O . ALA A 1 90 ? -29.021 -1.098 18.245 1.00 69.50 90 ALA A O 1
ATOM 681 N N . SER A 1 91 ? -27.357 -0.119 19.379 1.00 75.62 91 SER A N 1
ATOM 682 C CA . SER A 1 91 ? -26.932 -1.360 20.042 1.00 75.62 91 SER A CA 1
ATOM 683 C C . SER A 1 91 ? -27.966 -1.857 21.052 1.00 75.62 91 SER A C 1
ATOM 685 O O . SER A 1 91 ? -28.191 -3.064 21.153 1.00 75.62 91 SER A O 1
ATOM 687 N N . LEU A 1 92 ? -28.596 -0.937 21.779 1.00 80.06 92 LEU A N 1
ATOM 688 C CA . LEU A 1 92 ? -29.684 -1.225 22.706 1.00 80.06 92 LEU A CA 1
ATOM 689 C C . LEU A 1 92 ? -30.960 -1.634 21.948 1.00 80.06 92 LEU A C 1
ATOM 691 O O . LEU A 1 92 ? -31.534 -2.685 22.231 1.00 80.06 92 LEU A O 1
ATOM 695 N N . PHE A 1 93 ? -31.342 -0.876 20.921 1.00 76.44 93 PHE A N 1
ATOM 696 C CA . PHE A 1 93 ? -32.527 -1.122 20.100 1.00 76.44 93 PHE A CA 1
ATOM 697 C C . PHE A 1 93 ? -32.459 -2.453 19.346 1.00 76.44 93 PHE A C 1
ATOM 699 O O . PHE A 1 93 ? -33.415 -3.225 19.366 1.00 76.44 93 PHE A O 1
ATOM 706 N N . ALA A 1 94 ? -31.306 -2.787 18.751 1.00 69.62 94 ALA A N 1
ATOM 707 C CA . ALA A 1 94 ? -31.096 -4.078 18.090 1.00 69.62 94 ALA A CA 1
ATOM 708 C C . ALA A 1 94 ? -31.318 -5.269 19.039 1.00 69.62 94 ALA A C 1
ATOM 710 O O . ALA A 1 94 ? -31.645 -6.361 18.588 1.00 69.62 94 ALA A O 1
ATOM 711 N N . ARG A 1 95 ? -31.166 -5.057 20.352 1.00 81.81 95 ARG A N 1
ATOM 712 C CA . ARG A 1 95 ? -31.391 -6.047 21.417 1.00 81.81 95 ARG A CA 1
ATOM 713 C C . ARG A 1 95 ? -32.725 -5.829 22.145 1.00 81.81 95 ARG A C 1
ATOM 715 O O . ARG A 1 95 ? -32.886 -6.286 23.274 1.00 81.81 95 ARG A O 1
ATOM 722 N N . ARG A 1 96 ? -33.672 -5.147 21.486 1.00 71.69 96 ARG A N 1
ATOM 723 C CA . ARG A 1 96 ? -35.048 -4.869 21.933 1.00 71.69 96 ARG A CA 1
ATOM 724 C C . ARG A 1 96 ? -35.158 -4.076 23.242 1.00 71.69 96 ARG A C 1
ATOM 726 O O . ARG A 1 96 ? -36.179 -4.161 23.917 1.00 71.69 96 ARG A O 1
ATOM 733 N N . ALA A 1 97 ? -34.141 -3.296 23.607 1.00 79.38 97 ALA A N 1
ATOM 734 C CA . ALA A 1 97 ? -34.250 -2.357 24.720 1.00 79.38 97 ALA A CA 1
ATOM 735 C C . ALA A 1 97 ? -35.065 -1.113 24.314 1.00 79.38 97 ALA A C 1
ATOM 737 O O . ALA A 1 97 ? -34.888 -0.572 23.224 1.00 79.38 97 ALA A O 1
ATOM 738 N N . GLU A 1 98 ? -35.935 -0.669 25.215 1.00 77.81 98 GLU A N 1
ATOM 739 C CA . GLU A 1 98 ? -36.883 0.442 25.063 1.00 77.81 98 GLU A CA 1
ATOM 740 C C . GLU A 1 98 ? -36.582 1.590 26.033 1.00 77.81 98 GLU A C 1
ATOM 742 O O . GLU A 1 98 ? -36.896 2.742 25.741 1.00 77.81 98 GLU A O 1
ATOM 747 N N . GLU A 1 99 ? -35.951 1.303 27.174 1.00 82.94 99 GLU A N 1
ATOM 748 C CA . GLU A 1 99 ? -35.590 2.305 28.177 1.00 82.94 99 GLU A CA 1
ATOM 749 C C . GLU A 1 99 ? -34.225 1.987 28.800 1.00 82.94 99 GLU A C 1
ATOM 751 O O . GLU A 1 99 ? -33.923 0.834 29.116 1.00 82.94 99 GLU A O 1
ATOM 756 N N . LEU A 1 100 ? -33.406 3.018 28.996 1.00 87.88 100 LEU A N 1
ATOM 757 C CA . LEU A 1 100 ? -32.152 2.966 29.746 1.00 87.88 100 LEU A CA 1
ATOM 758 C C . LEU A 1 100 ? -32.260 3.918 30.938 1.00 87.88 100 LEU A C 1
ATOM 760 O O . LEU A 1 100 ? -32.542 5.101 30.762 1.00 87.88 100 LEU A O 1
ATOM 764 N N . GLU A 1 101 ? -31.991 3.411 32.134 1.00 87.38 101 GLU A N 1
ATOM 765 C CA . GLU A 1 101 ? -32.021 4.160 33.386 1.00 87.38 101 GLU A CA 1
ATOM 766 C C . GLU A 1 101 ? -30.682 4.008 34.129 1.00 87.38 101 GLU A C 1
ATOM 768 O O . GLU A 1 101 ? -30.236 2.895 34.398 1.00 87.38 101 GLU A O 1
ATOM 773 N N . ILE A 1 102 ? -30.041 5.123 34.482 1.00 89.62 102 ILE A N 1
ATOM 774 C CA . ILE A 1 102 ? -28.841 5.171 35.327 1.00 89.62 102 ILE A CA 1
ATOM 775 C C . ILE A 1 102 ? -29.263 5.650 36.716 1.00 89.62 102 ILE A C 1
ATOM 777 O O . ILE A 1 102 ? -29.756 6.771 36.867 1.00 89.62 102 ILE A O 1
ATOM 781 N N . ARG A 1 103 ? -29.094 4.795 37.728 1.00 86.12 103 ARG A N 1
ATOM 782 C CA . ARG A 1 103 ? -29.549 5.026 39.112 1.00 86.12 103 ARG A CA 1
ATOM 783 C C . ARG A 1 103 ? -28.436 5.457 40.055 1.00 86.12 103 ARG A C 1
ATOM 785 O O . ARG A 1 103 ? -28.691 6.204 40.995 1.00 86.12 103 ARG A O 1
ATOM 792 N N . ALA A 1 104 ? -27.223 4.985 39.803 1.00 86.44 104 ALA A N 1
ATOM 793 C CA . ALA A 1 104 ? -26.025 5.290 40.572 1.00 86.44 104 ALA A CA 1
ATOM 794 C C . ALA A 1 104 ? -24.838 5.461 39.618 1.00 86.44 104 ALA A C 1
ATOM 796 O O . ALA A 1 104 ? -24.952 5.169 38.427 1.00 86.44 104 ALA A O 1
ATOM 797 N N . VAL A 1 105 ? -23.716 5.970 40.129 1.00 91.62 105 VAL A N 1
ATOM 798 C CA . VAL A 1 105 ? -22.477 6.074 39.350 1.00 91.62 105 VAL A CA 1
ATOM 799 C C . VAL A 1 105 ? -22.013 4.652 39.019 1.00 91.62 105 VAL A C 1
ATOM 801 O O . VAL A 1 105 ? -21.725 3.916 39.959 1.00 91.62 105 VAL A O 1
ATOM 804 N N . PRO A 1 106 ? -21.971 4.247 37.735 1.00 88.31 106 PRO A N 1
ATOM 805 C CA . PRO A 1 106 ? -21.575 2.892 37.379 1.00 88.31 106 PRO A CA 1
ATOM 806 C C . PRO A 1 106 ? -20.085 2.689 37.617 1.00 88.31 106 PRO A C 1
ATOM 808 O O . PRO A 1 106 ? -19.280 3.536 37.212 1.00 88.31 106 PRO A O 1
ATOM 811 N N . ASP A 1 107 ? -19.724 1.571 38.232 1.00 88.38 107 ASP A N 1
ATOM 812 C CA . ASP A 1 107 ? -18.326 1.198 38.406 1.00 88.38 107 ASP A CA 1
ATOM 813 C C . ASP A 1 107 ? -17.749 0.516 37.148 1.00 88.38 107 ASP A C 1
ATOM 815 O O . ASP A 1 107 ? -18.352 0.480 36.065 1.00 88.38 107 ASP A O 1
ATOM 819 N N . ARG A 1 108 ? -16.509 0.030 37.258 1.00 92.06 108 ARG A N 1
ATOM 820 C CA . ARG A 1 108 ? -15.811 -0.628 36.150 1.00 92.06 108 ARG A CA 1
ATOM 821 C C . ARG A 1 108 ? -16.547 -1.882 35.681 1.00 92.06 108 ARG A C 1
ATOM 823 O O . ARG A 1 108 ? -16.641 -2.109 34.471 1.00 92.06 108 ARG A O 1
ATOM 830 N N . ASP A 1 109 ? -17.044 -2.677 36.615 1.00 87.88 109 ASP A N 1
ATOM 831 C CA . ASP A 1 109 ? -17.549 -4.018 36.354 1.00 87.88 109 ASP A CA 1
ATOM 832 C C . ASP A 1 109 ? -19.010 -3.949 35.871 1.00 87.88 109 ASP A C 1
ATOM 834 O O . ASP A 1 109 ? -19.394 -4.676 34.944 1.00 87.88 109 ASP A O 1
ATOM 838 N N . ASP A 1 110 ? -19.770 -2.959 36.349 1.00 91.75 110 ASP A N 1
ATOM 839 C CA . ASP A 1 110 ? -21.068 -2.543 35.815 1.00 91.75 110 ASP A CA 1
ATOM 840 C C . ASP A 1 110 ? -20.986 -2.201 34.320 1.00 91.75 110 ASP A C 1
ATOM 842 O O . ASP A 1 110 ? -21.731 -2.728 33.480 1.00 91.75 110 ASP A O 1
ATOM 846 N N . LEU A 1 111 ? -20.045 -1.319 33.963 1.00 93.94 111 LEU A N 1
ATOM 847 C CA . LEU A 1 111 ? -19.845 -0.874 32.584 1.00 93.94 111 LEU A CA 1
ATOM 848 C C . LEU A 1 111 ? -19.321 -2.003 31.698 1.00 93.94 111 LEU A C 1
ATOM 850 O O . LEU A 1 111 ? -19.778 -2.152 30.561 1.00 93.94 111 LEU A O 1
ATOM 854 N N . ALA A 1 112 ? -18.398 -2.820 32.208 1.00 88.38 112 ALA A N 1
ATOM 855 C CA . ALA A 1 112 ? -17.879 -3.969 31.479 1.00 88.38 112 ALA A CA 1
ATOM 856 C C . ALA A 1 112 ? -19.000 -4.961 31.157 1.00 88.38 112 ALA A C 1
ATOM 858 O O . ALA A 1 112 ? -19.118 -5.421 30.021 1.00 88.38 112 ALA A O 1
ATOM 859 N N . THR A 1 113 ? -19.875 -5.236 32.120 1.00 89.62 113 THR A N 1
ATOM 860 C CA . THR A 1 113 ? -21.019 -6.133 31.941 1.00 89.62 113 THR A CA 1
ATOM 861 C C . THR A 1 113 ? -22.024 -5.588 30.930 1.00 89.62 113 THR A C 1
ATOM 863 O O . THR A 1 113 ? -22.468 -6.333 30.041 1.00 89.62 113 THR A O 1
ATOM 866 N N . LEU A 1 114 ? -22.353 -4.293 30.996 1.00 93.06 114 LEU A N 1
ATOM 867 C CA . LEU A 1 114 ? -23.203 -3.649 29.993 1.00 93.06 114 LEU A CA 1
ATOM 868 C C . LEU A 1 114 ? -22.610 -3.807 28.595 1.00 93.06 114 LEU A C 1
ATOM 870 O O . LEU A 1 114 ? -23.285 -4.275 27.676 1.00 93.06 114 LEU A O 1
ATOM 874 N N . TYR A 1 115 ? -21.344 -3.445 28.416 1.00 91.44 115 TYR A N 1
ATOM 875 C CA . TYR A 1 115 ? -20.733 -3.431 27.093 1.00 91.44 115 TYR A CA 1
ATOM 876 C C . TYR A 1 115 ? -20.466 -4.827 26.536 1.00 91.44 115 TYR A C 1
ATOM 878 O O . TYR A 1 115 ? -20.661 -5.036 25.333 1.00 91.44 115 TYR A O 1
ATOM 886 N N . ARG A 1 116 ? -20.128 -5.802 27.388 1.00 88.00 116 ARG A N 1
ATOM 887 C CA . ARG A 1 116 ? -20.076 -7.227 27.031 1.00 88.00 116 ARG A CA 1
ATOM 888 C C . ARG A 1 116 ? -21.403 -7.663 26.430 1.00 88.00 116 ARG A C 1
ATOM 890 O O . ARG A 1 116 ? -21.457 -8.182 25.315 1.00 88.00 116 ARG A O 1
ATOM 897 N N . THR A 1 117 ? -22.495 -7.360 27.126 1.00 87.31 117 THR A N 1
ATOM 898 C CA . THR A 1 117 ? -23.856 -7.696 26.697 1.00 87.31 117 THR A CA 1
ATOM 899 C C . THR A 1 117 ? -24.221 -7.008 25.378 1.00 87.31 117 THR A C 1
ATOM 901 O O . THR A 1 117 ? -24.721 -7.650 24.454 1.00 87.31 117 THR A O 1
ATOM 904 N N . LEU A 1 118 ? -23.896 -5.721 25.232 1.00 84.06 118 LEU A N 1
ATOM 905 C CA . LEU A 1 118 ? -24.142 -4.942 24.011 1.00 84.06 118 LEU A CA 1
ATOM 906 C C . LEU A 1 118 ? -23.210 -5.285 22.835 1.00 84.06 118 LEU A C 1
ATOM 908 O O . LEU A 1 118 ? -23.361 -4.723 21.743 1.00 84.06 118 LEU A O 1
ATOM 912 N N . THR A 1 119 ? -22.251 -6.189 23.029 1.00 80.25 119 THR A N 1
ATOM 913 C CA . THR A 1 119 ? -21.333 -6.661 21.980 1.00 80.25 119 THR A CA 1
ATOM 914 C C . THR A 1 119 ? -21.683 -8.071 21.499 1.00 80.25 119 THR A C 1
ATOM 916 O O . THR A 1 119 ? -21.385 -8.414 20.357 1.00 80.25 119 THR A O 1
ATOM 919 N N . ARG A 1 120 ? -22.415 -8.858 22.297 1.00 79.06 120 ARG A N 1
ATOM 920 C CA . ARG A 1 120 ? -22.918 -10.186 21.904 1.00 79.06 120 ARG A CA 1
ATOM 921 C C . ARG A 1 120 ? -23.996 -10.118 20.812 1.00 79.06 120 ARG A C 1
ATOM 923 O O . ARG A 1 120 ? -24.737 -9.133 20.791 1.00 79.06 120 ARG A O 1
ATOM 930 N N . PRO A 1 121 ? -24.131 -11.125 19.927 1.00 69.94 121 PRO A N 1
ATOM 931 C CA . PRO A 1 121 ? -25.160 -11.146 18.884 1.00 69.94 121 PRO A CA 1
ATOM 932 C C . PRO A 1 121 ? -26.580 -10.929 19.443 1.00 69.94 121 PRO A C 1
ATOM 934 O O . PRO A 1 121 ? -26.894 -11.490 20.495 1.00 69.94 121 PRO A O 1
ATOM 937 N N . PRO A 1 122 ? -27.451 -10.146 18.774 1.00 71.06 122 PRO A N 1
ATOM 938 C CA . PRO A 1 122 ? -28.798 -9.864 19.272 1.00 71.06 122 PRO A CA 1
ATOM 939 C C . PRO A 1 122 ? -29.632 -11.106 19.586 1.00 71.06 122 PRO A C 1
ATOM 941 O O . PRO A 1 122 ? -30.283 -11.139 20.626 1.00 71.06 122 PRO A O 1
ATOM 944 N N . ASP A 1 123 ? -29.550 -12.138 18.746 1.00 64.44 123 ASP A N 1
ATOM 945 C CA . ASP A 1 123 ? -30.305 -13.383 18.919 1.00 64.44 123 ASP A CA 1
ATOM 946 C C . ASP A 1 123 ? -29.860 -14.156 20.168 1.00 64.44 123 ASP A C 1
ATOM 948 O O . ASP A 1 123 ? -30.686 -14.707 20.890 1.00 64.44 123 ASP A O 1
ATOM 952 N N . GLU A 1 124 ? -28.560 -14.142 20.485 1.00 69.19 124 GLU A N 1
ATOM 953 C CA . GLU A 1 124 ? -28.037 -14.761 21.706 1.00 69.19 124 GLU A CA 1
ATOM 954 C C . GLU A 1 124 ? -28.447 -14.000 22.964 1.00 69.19 124 GLU A C 1
ATOM 956 O O . GLU A 1 124 ? -28.725 -14.607 23.997 1.00 69.19 124 GLU A O 1
ATOM 961 N N . VAL A 1 125 ? -28.451 -12.666 22.895 1.00 68.38 125 VAL A N 1
ATOM 962 C CA . VAL A 1 125 ? -28.885 -11.825 24.014 1.00 68.38 125 VAL A CA 1
ATOM 963 C C . VAL A 1 125 ? -30.385 -11.993 24.230 1.00 68.38 125 VAL A C 1
ATOM 965 O O . VAL A 1 125 ? -30.812 -12.129 25.371 1.00 68.38 125 VAL A O 1
ATOM 968 N N . ALA A 1 126 ? -31.175 -12.066 23.156 1.00 62.34 126 ALA A N 1
ATOM 969 C CA . ALA A 1 126 ? -32.605 -12.345 23.221 1.00 62.34 126 ALA A CA 1
ATOM 970 C C . ALA A 1 126 ? -32.891 -13.738 23.810 1.00 62.34 126 ALA A C 1
ATOM 972 O O . ALA A 1 126 ? -33.703 -13.851 24.725 1.00 62.34 126 ALA A O 1
ATOM 973 N N . ALA A 1 127 ? -32.176 -14.778 23.363 1.00 56.53 127 ALA A N 1
ATOM 974 C CA . ALA A 1 127 ? -32.286 -16.131 23.917 1.00 56.53 127 ALA A CA 1
ATOM 975 C C . ALA A 1 127 ? -31.857 -16.213 25.395 1.00 56.53 127 ALA A C 1
ATOM 977 O O . ALA A 1 127 ? -32.339 -17.068 26.133 1.00 56.53 127 ALA A O 1
ATOM 978 N N . ALA A 1 128 ? -30.972 -15.316 25.836 1.00 54.75 128 ALA A N 1
ATOM 979 C CA . ALA A 1 128 ? -30.517 -15.208 27.219 1.00 54.75 128 ALA A CA 1
ATOM 980 C C . ALA A 1 128 ? -31.397 -14.299 28.102 1.00 54.75 128 ALA A C 1
ATOM 982 O O . ALA A 1 128 ? -30.982 -13.993 29.217 1.00 54.75 128 ALA A O 1
ATOM 983 N N . GLY A 1 129 ? -32.574 -13.863 27.631 1.00 56.38 129 GLY A N 1
ATOM 984 C CA . GLY A 1 129 ? -33.521 -13.050 28.411 1.00 56.38 129 GLY A CA 1
ATOM 985 C C . GLY A 1 129 ? -33.414 -11.533 28.202 1.00 56.38 129 GLY A C 1
ATOM 986 O O . GLY A 1 129 ? -34.131 -10.771 28.843 1.00 56.38 129 GLY A O 1
ATOM 987 N N . GLY A 1 130 ? -32.560 -11.071 27.288 1.00 73.75 130 GLY A N 1
ATOM 988 C CA . GLY A 1 130 ? -32.385 -9.656 26.954 1.00 73.75 130 GLY A CA 1
ATOM 989 C C . GLY A 1 130 ? -31.260 -8.960 27.728 1.00 73.75 130 GLY A C 1
ATOM 990 O O . GLY A 1 130 ? -30.546 -9.556 28.534 1.00 73.75 130 GLY A O 1
ATOM 991 N N . VAL A 1 131 ? -31.074 -7.662 27.454 1.00 79.81 131 VAL A N 1
ATOM 992 C CA . VAL A 1 131 ? -29.969 -6.873 28.037 1.00 79.81 131 VAL A CA 1
ATOM 993 C C . VAL A 1 131 ? -30.151 -6.685 29.542 1.00 79.81 131 VAL A C 1
ATOM 995 O O . VAL A 1 131 ? -29.204 -6.896 30.294 1.00 79.81 131 VAL A O 1
ATOM 998 N N . GLY A 1 132 ? -31.363 -6.328 29.982 1.00 74.50 132 GLY A N 1
ATOM 999 C CA . GLY A 1 132 ? -31.665 -6.127 31.402 1.00 74.50 132 GLY A CA 1
ATOM 1000 C C . GLY A 1 132 ? -31.393 -7.375 32.242 1.00 74.50 132 GLY A C 1
ATOM 1001 O O . GLY A 1 132 ? -30.793 -7.287 33.310 1.00 74.50 132 GLY A O 1
ATOM 1002 N N . TRP A 1 133 ? -31.725 -8.549 31.703 1.00 67.94 133 TRP A N 1
ATOM 1003 C CA . TRP A 1 133 ? -31.454 -9.832 32.344 1.00 67.94 133 TRP A CA 1
ATOM 1004 C C . TRP A 1 133 ? -29.966 -10.123 32.538 1.00 67.94 133 TRP A C 1
ATOM 1006 O O . TRP A 1 133 ? -29.531 -10.561 33.604 1.00 67.94 133 TRP A O 1
ATOM 1016 N N . ALA A 1 134 ? -29.175 -9.897 31.488 1.00 70.62 134 ALA A N 1
ATOM 1017 C CA . ALA A 1 134 ? -27.744 -10.165 31.504 1.00 70.62 134 ALA A CA 1
ATOM 1018 C C . ALA A 1 134 ? -26.997 -9.257 32.490 1.00 70.62 134 ALA A C 1
ATOM 1020 O O . ALA A 1 134 ? -26.080 -9.728 33.159 1.00 70.62 134 ALA A O 1
ATOM 1021 N N . LEU A 1 135 ? -27.416 -7.992 32.606 1.00 77.56 135 LEU A N 1
ATOM 1022 C CA . LEU A 1 135 ? -26.884 -7.048 33.591 1.00 77.56 135 LEU A CA 1
ATOM 1023 C C . LEU A 1 135 ? -27.125 -7.534 35.016 1.00 77.56 135 LEU A C 1
ATOM 1025 O O . LEU A 1 135 ? -26.193 -7.628 35.809 1.00 77.56 135 LEU A O 1
ATOM 1029 N N . TRP A 1 136 ? -28.359 -7.923 35.321 1.00 68.00 136 TRP A N 1
ATOM 1030 C CA . TRP A 1 136 ? -28.670 -8.415 36.653 1.00 68.00 136 TRP A CA 1
ATOM 1031 C C . TRP A 1 136 ? -27.941 -9.706 37.006 1.00 68.00 136 TRP A C 1
ATOM 1033 O O . TRP A 1 136 ? -27.517 -9.865 38.145 1.00 68.00 136 TRP A O 1
ATOM 1043 N N . ARG A 1 137 ? -27.800 -10.647 36.061 1.00 61.28 137 ARG A N 1
ATOM 1044 C CA . ARG A 1 137 ? -27.160 -11.940 36.363 1.00 61.28 137 ARG A CA 1
ATOM 1045 C C . ARG A 1 137 ? -25.715 -11.749 36.828 1.00 61.28 137 ARG A C 1
ATOM 1047 O O . ARG A 1 137 ? -25.172 -12.615 37.501 1.00 61.28 137 ARG A O 1
ATOM 1054 N N . ALA A 1 138 ? -25.118 -10.624 36.455 1.00 66.56 138 ALA A N 1
ATOM 1055 C CA . ALA A 1 138 ? -23.793 -10.197 36.865 1.00 66.56 138 ALA A CA 1
ATOM 1056 C C . ALA A 1 138 ? -23.804 -9.187 38.034 1.00 66.56 138 ALA A C 1
ATOM 1058 O O . ALA A 1 138 ? -22.786 -8.558 38.278 1.00 66.56 138 ALA A O 1
ATOM 1059 N N . GLY A 1 139 ? -24.930 -9.004 38.734 1.00 69.25 139 GLY A N 1
ATOM 1060 C CA . GLY A 1 139 ? -25.035 -8.158 39.930 1.00 69.25 139 GLY A CA 1
ATOM 1061 C C . GLY A 1 139 ? -25.173 -6.651 39.675 1.00 69.25 139 GLY A C 1
ATOM 1062 O O . GLY A 1 139 ? -25.173 -5.875 40.628 1.00 69.25 139 GLY A O 1
ATOM 1063 N N . VAL A 1 140 ? -25.331 -6.213 38.421 1.00 79.94 140 VAL A N 1
ATOM 1064 C CA . VAL A 1 140 ? -25.349 -4.783 38.066 1.00 79.94 140 VAL A CA 1
ATOM 1065 C C . VAL A 1 140 ? -26.662 -4.121 38.479 1.00 79.94 140 VAL A C 1
ATOM 1067 O O . VAL A 1 140 ? -27.746 -4.543 38.069 1.00 79.94 140 VAL A O 1
ATOM 1070 N N . THR A 1 141 ? -26.569 -3.037 39.251 1.00 75.62 141 THR A N 1
ATOM 1071 C CA . THR A 1 141 ? -27.732 -2.294 39.786 1.00 75.62 141 THR A CA 1
ATOM 1072 C C . THR A 1 141 ? -27.688 -0.790 39.519 1.00 75.62 141 THR A C 1
ATOM 1074 O O . THR A 1 141 ? -28.726 -0.120 39.562 1.00 75.62 141 THR A O 1
ATOM 1077 N N . SER A 1 142 ? -26.508 -0.252 39.202 1.00 77.50 142 SER A N 1
ATOM 1078 C CA . SER A 1 142 ? -26.308 1.149 38.819 1.00 77.50 142 SER A CA 1
ATOM 1079 C C . SER A 1 142 ? -26.932 1.478 37.457 1.00 77.50 142 SER A C 1
ATOM 1081 O O . SER A 1 142 ? -27.338 2.621 37.229 1.00 77.50 142 SER A O 1
ATOM 1083 N N . ILE A 1 143 ? -27.064 0.473 36.581 1.00 87.81 143 ILE A N 1
ATOM 1084 C CA . ILE A 1 143 ? -27.610 0.567 35.224 1.00 87.81 143 ILE A CA 1
ATOM 1085 C C . ILE A 1 143 ? -28.789 -0.394 35.076 1.00 87.81 143 ILE A C 1
ATOM 1087 O O . ILE A 1 143 ? -28.652 -1.600 35.264 1.00 87.81 143 ILE A O 1
ATOM 1091 N N . VAL A 1 144 ? -29.937 0.128 34.656 1.00 83.38 144 VAL A N 1
ATOM 1092 C CA . VAL A 1 144 ? -31.147 -0.650 34.387 1.00 83.38 144 VAL A CA 1
ATOM 1093 C C . VAL A 1 144 ? -31.544 -0.470 32.928 1.00 83.38 144 VAL A C 1
ATOM 1095 O O . VAL A 1 144 ? -31.738 0.647 32.455 1.00 83.38 144 VAL A O 1
ATOM 1098 N N . VAL A 1 145 ? -31.687 -1.580 32.205 1.00 82.88 145 VAL A N 1
ATOM 1099 C CA . VAL A 1 145 ? -32.157 -1.587 30.813 1.00 82.88 145 VAL A CA 1
ATOM 1100 C C . VAL A 1 145 ? -33.474 -2.342 30.745 1.00 82.88 145 VAL A C 1
ATOM 1102 O O . VAL A 1 145 ? -33.526 -3.523 31.082 1.00 82.88 145 VAL A O 1
ATOM 1105 N N . ARG A 1 146 ? -34.532 -1.672 30.289 1.00 79.81 146 ARG A N 1
ATOM 1106 C CA . ARG A 1 146 ? -35.854 -2.271 30.062 1.00 79.81 146 ARG A CA 1
ATOM 1107 C C . ARG A 1 146 ? -36.099 -2.392 28.566 1.00 79.81 146 ARG A C 1
ATOM 1109 O O . ARG A 1 146 ? -35.568 -1.606 27.786 1.00 79.81 146 ARG A O 1
ATOM 1116 N N . GLY A 1 147 ? -36.893 -3.368 28.150 1.00 67.50 147 GLY A N 1
ATOM 1117 C CA . GLY A 1 147 ? -37.179 -3.609 26.740 1.00 67.50 147 GLY A CA 1
ATOM 1118 C C . GLY A 1 147 ? -38.550 -4.209 26.496 1.00 67.50 147 GLY A C 1
ATOM 1119 O O . GLY A 1 147 ? -39.216 -4.637 27.442 1.00 67.50 147 GLY A O 1
ATOM 1120 N N . ALA A 1 148 ? -38.914 -4.300 25.214 1.00 50.94 148 ALA A N 1
ATOM 1121 C CA . ALA A 1 148 ? -39.934 -5.226 24.751 1.00 50.94 148 ALA A CA 1
ATOM 1122 C C . ALA A 1 148 ? -39.374 -6.626 24.986 1.00 50.94 148 ALA A C 1
ATOM 1124 O O . ALA A 1 148 ? -38.691 -7.201 24.132 1.00 50.94 148 ALA A O 1
ATOM 1125 N N . GLU A 1 149 ? -39.613 -7.129 26.197 1.00 45.19 149 GLU A N 1
ATOM 1126 C CA . GLU A 1 149 ? -39.425 -8.525 26.562 1.00 45.19 149 GLU A CA 1
ATOM 1127 C C . GLU A 1 149 ? -39.925 -9.386 25.388 1.00 45.19 149 GLU A C 1
ATOM 1129 O O . GLU A 1 149 ? -40.973 -9.065 24.809 1.00 45.19 149 GLU A O 1
ATOM 1134 N N . PRO A 1 150 ? -39.194 -10.436 24.975 1.00 37.12 150 PRO A N 1
ATOM 1135 C CA . PRO A 1 150 ? -39.730 -11.356 23.989 1.00 37.12 150 PRO A CA 1
ATOM 1136 C C . PRO A 1 150 ? -41.121 -11.788 24.457 1.00 37.12 150 PRO A C 1
ATOM 1138 O O . PRO A 1 150 ? -41.279 -12.293 25.570 1.00 37.12 150 PRO A O 1
ATOM 1141 N N . ASP A 1 151 ? -42.134 -11.575 23.610 1.00 36.34 151 ASP A N 1
ATOM 1142 C CA . ASP A 1 151 ? -43.353 -12.363 23.713 1.00 36.34 151 ASP A CA 1
ATOM 1143 C C . ASP A 1 151 ? -42.870 -13.821 23.734 1.00 36.34 151 ASP A C 1
ATOM 1145 O O . ASP A 1 151 ? -42.168 -14.223 22.796 1.00 36.34 151 ASP A O 1
ATOM 1149 N N . PRO A 1 152 ? -43.160 -14.616 24.779 1.00 39.12 152 PRO A N 1
ATOM 1150 C CA . PRO A 1 152 ? -42.704 -16.005 24.895 1.00 39.12 152 PRO A CA 1
ATOM 1151 C C . PRO A 1 152 ? -43.253 -16.929 23.784 1.00 39.12 152 PRO A C 1
ATOM 1153 O O . PRO A 1 152 ? -43.186 -18.151 23.884 1.00 39.12 152 PRO A O 1
ATOM 1156 N N . ALA A 1 153 ? -43.813 -16.354 22.719 1.00 36.19 153 ALA A N 1
ATOM 1157 C CA . ALA A 1 153 ? -44.278 -17.002 21.511 1.00 36.19 153 ALA A CA 1
ATOM 1158 C C . ALA A 1 153 ? -43.155 -17.549 20.606 1.00 36.19 153 ALA A C 1
ATOM 1160 O O . ALA A 1 153 ? -43.466 -18.370 19.748 1.00 36.19 153 ALA A O 1
ATOM 1161 N N . GLU A 1 154 ? -41.884 -17.155 20.772 1.00 38.28 154 GLU A N 1
ATOM 1162 C CA . GLU A 1 154 ? -40.807 -17.577 19.846 1.00 38.28 154 GLU A CA 1
ATOM 1163 C C . GLU A 1 154 ? -39.691 -18.447 20.455 1.00 38.28 154 GLU A C 1
ATOM 1165 O O . GLU A 1 154 ? -38.731 -18.788 19.768 1.00 38.28 154 GLU A O 1
ATOM 1170 N N . GLY A 1 155 ? -39.840 -18.913 21.697 1.00 35.25 155 GLY A N 1
ATOM 1171 C CA . GLY A 1 155 ? -38.969 -19.948 22.261 1.00 35.25 155 GLY A CA 1
ATOM 1172 C C . GLY A 1 155 ? -39.711 -20.782 23.298 1.00 35.25 155 GLY A C 1
ATOM 1173 O O . GLY A 1 155 ? -40.216 -20.224 24.264 1.00 35.25 155 GLY A O 1
ATOM 1174 N N . ASP A 1 156 ? -39.814 -22.092 23.058 1.00 38.06 156 ASP A N 1
ATOM 1175 C CA . ASP A 1 156 ? -40.468 -23.139 23.865 1.00 38.06 156 ASP A CA 1
ATOM 1176 C C . ASP A 1 156 ? -40.780 -22.769 25.338 1.00 38.06 156 ASP A C 1
ATOM 1178 O O . ASP A 1 156 ? -40.024 -23.091 26.255 1.00 38.06 156 ASP A O 1
ATOM 1182 N N . GLY A 1 157 ? -41.926 -22.117 25.599 1.00 45.38 157 GLY A N 1
ATOM 1183 C CA . GLY A 1 157 ? -42.293 -21.748 26.972 1.00 45.38 157 GLY A CA 1
ATOM 1184 C C . GLY A 1 157 ? -43.495 -20.817 27.151 1.00 45.38 157 GLY A C 1
ATOM 1185 O O . GLY A 1 157 ? -43.385 -19.813 27.850 1.00 45.38 157 GLY A O 1
ATOM 1186 N N . VAL A 1 158 ? -44.663 -21.129 26.577 1.00 53.28 158 VAL A N 1
ATOM 1187 C CA . VAL A 1 158 ? -45.889 -20.330 26.794 1.00 53.28 158 VAL A CA 1
ATOM 1188 C C . VAL A 1 158 ? -46.292 -20.343 28.279 1.00 53.28 158 VAL A C 1
ATOM 1190 O O . VAL A 1 158 ? -46.661 -21.390 28.816 1.00 53.28 158 VAL A O 1
ATOM 1193 N N . LEU A 1 159 ? -46.280 -19.173 28.937 1.00 55.16 159 LEU A N 1
ATOM 1194 C CA . LEU A 1 159 ? -46.852 -18.999 30.279 1.00 55.16 159 LEU A CA 1
ATOM 1195 C C . LEU A 1 159 ? -48.340 -19.366 30.253 1.00 55.16 159 LEU A C 1
ATOM 1197 O O . LEU A 1 159 ? -49.114 -18.833 29.452 1.00 55.16 159 LEU A O 1
ATOM 1201 N N . THR A 1 160 ? -48.776 -20.226 31.170 1.00 69.50 160 THR A N 1
ATOM 1202 C CA . THR A 1 160 ? -50.209 -20.490 31.353 1.00 69.50 160 THR A CA 1
ATOM 1203 C C . THR A 1 160 ? -50.953 -19.193 31.718 1.00 69.50 160 THR A C 1
ATOM 1205 O O . THR A 1 160 ? -50.360 -18.285 32.309 1.00 69.50 160 THR A O 1
ATOM 1208 N N . PRO A 1 161 ? -52.268 -19.073 31.449 1.00 67.44 161 PRO A N 1
ATOM 1209 C CA . PRO A 1 161 ? -53.046 -17.891 31.834 1.00 67.44 161 PRO A CA 1
ATOM 1210 C C . PRO A 1 161 ? -52.926 -17.525 33.324 1.00 67.44 161 PRO A C 1
ATOM 1212 O O . PRO A 1 161 ? -52.924 -16.346 33.674 1.00 67.44 161 PRO A O 1
ATOM 1215 N N . ALA A 1 162 ? -52.763 -18.528 34.197 1.00 63.41 162 ALA A N 1
ATOM 1216 C CA . ALA A 1 162 ? -52.520 -18.337 35.624 1.00 63.41 162 ALA A CA 1
ATOM 1217 C C . ALA A 1 162 ? -51.128 -17.740 35.909 1.00 63.41 162 ALA A C 1
ATOM 1219 O O . ALA A 1 162 ? -51.023 -16.784 36.676 1.00 63.41 162 ALA A O 1
ATOM 1220 N N . GLN A 1 163 ? -50.078 -18.242 35.252 1.00 67.75 163 GLN A N 1
ATOM 1221 C CA . GLN A 1 163 ? -48.717 -17.704 35.364 1.00 67.75 163 GLN A CA 1
ATOM 1222 C C . GLN A 1 163 ? -48.609 -16.291 34.781 1.00 67.75 163 GLN A C 1
ATOM 1224 O O . GLN A 1 163 ? -47.967 -15.434 35.375 1.00 67.75 163 GLN A O 1
ATOM 1229 N N . LYS A 1 164 ? -49.306 -16.005 33.676 1.00 66.94 164 LYS A N 1
ATOM 1230 C CA . LYS A 1 164 ? -49.370 -14.663 33.079 1.00 66.94 164 LYS A CA 1
ATOM 1231 C C . LYS A 1 164 ? -50.073 -13.660 34.000 1.00 66.94 164 LYS A C 1
ATOM 1233 O O . LYS A 1 164 ? -49.610 -12.534 34.158 1.00 66.94 164 LYS A O 1
ATOM 1238 N N . ALA A 1 165 ? -51.166 -14.066 34.650 1.00 68.94 165 ALA A N 1
ATOM 1239 C CA . ALA A 1 165 ? -51.846 -13.235 35.643 1.00 68.94 165 ALA A CA 1
ATOM 1240 C C . ALA A 1 165 ? -50.975 -12.986 36.886 1.00 68.94 165 ALA A C 1
ATOM 1242 O O . ALA A 1 165 ? -50.970 -11.874 37.411 1.00 68.94 165 ALA A O 1
ATOM 1243 N N . LEU A 1 166 ? -50.230 -13.999 37.341 1.00 68.12 166 LEU A N 1
ATOM 1244 C CA . LEU A 1 166 ? -49.276 -13.881 38.444 1.00 68.12 166 LEU A CA 1
ATOM 1245 C C . LEU A 1 166 ? -48.121 -12.933 38.093 1.00 68.12 166 LEU A C 1
ATOM 1247 O O . LEU A 1 166 ? -47.825 -12.022 38.863 1.00 68.12 166 LEU A O 1
ATOM 1251 N N . TRP A 1 167 ? -47.536 -13.096 36.906 1.00 68.31 167 TRP A N 1
ATOM 1252 C CA . TRP A 1 167 ? -46.471 -12.240 36.387 1.00 68.31 167 TRP A CA 1
ATOM 1253 C C . TRP A 1 167 ? -46.900 -10.774 36.302 1.00 68.31 167 TRP A C 1
ATOM 1255 O O . TRP A 1 167 ? -46.200 -9.881 36.775 1.00 68.31 167 TRP A O 1
ATOM 1265 N N . ASN A 1 168 ? -48.111 -10.520 35.804 1.00 67.12 168 ASN A N 1
ATOM 1266 C CA . ASN A 1 168 ? -48.662 -9.169 35.728 1.00 67.12 168 ASN A CA 1
ATOM 1267 C C . ASN A 1 168 ? -48.864 -8.515 37.104 1.00 67.12 168 ASN A C 1
ATOM 1269 O O . ASN A 1 168 ? -48.748 -7.299 37.202 1.00 67.12 168 ASN A O 1
ATOM 1273 N N . ARG A 1 169 ? -49.131 -9.283 38.172 1.00 68.19 169 ARG A N 1
ATOM 1274 C CA . ARG A 1 169 ? -49.236 -8.721 39.534 1.00 68.19 169 ARG A CA 1
ATOM 1275 C C . ARG A 1 169 ? -47.891 -8.247 40.072 1.00 68.19 169 ARG A C 1
ATOM 1277 O O . ARG A 1 169 ? -47.844 -7.214 40.724 1.00 68.19 169 ARG A O 1
ATOM 1284 N N . LEU A 1 170 ? -46.802 -8.951 39.763 1.00 66.44 170 LEU A N 1
ATOM 1285 C CA . LEU A 1 170 ? -45.449 -8.540 40.159 1.00 66.44 170 LEU A CA 1
ATOM 1286 C C . LEU A 1 170 ? -44.990 -7.249 39.451 1.00 66.44 170 LEU A C 1
ATOM 1288 O O . LEU A 1 170 ? -44.015 -6.629 39.871 1.00 66.44 170 LEU A O 1
ATOM 1292 N N . ARG A 1 171 ? -45.694 -6.808 38.398 1.00 66.62 171 ARG A N 1
ATOM 1293 C CA . ARG A 1 171 ? -45.463 -5.504 37.752 1.00 66.62 171 ARG A CA 1
ATOM 1294 C C . ARG A 1 171 ? -46.007 -4.315 38.553 1.00 66.62 171 ARG A C 1
ATOM 1296 O O . ARG A 1 171 ? -45.629 -3.193 38.237 1.00 66.62 171 ARG A O 1
ATOM 1303 N N . ASP A 1 172 ? -46.830 -4.548 39.579 1.00 72.94 172 ASP A N 1
ATOM 1304 C CA . ASP A 1 172 ? -47.337 -3.529 40.509 1.00 72.94 172 ASP A CA 1
ATOM 1305 C C . ASP A 1 172 ? -46.954 -3.875 41.968 1.00 72.94 172 ASP A C 1
ATOM 1307 O O . ASP A 1 172 ? -47.745 -4.478 42.705 1.00 72.94 172 ASP A O 1
ATOM 1311 N N . PRO A 1 173 ? -45.732 -3.514 42.411 1.00 71.19 173 PRO A N 1
ATOM 1312 C CA . PRO A 1 173 ? -45.232 -3.863 43.741 1.00 71.19 173 PRO A CA 1
ATOM 1313 C C . PRO A 1 173 ? -46.064 -3.277 44.888 1.00 71.19 173 PRO A C 1
ATOM 1315 O O . PRO A 1 173 ? -46.245 -3.932 45.914 1.00 71.19 173 PRO A O 1
ATOM 1318 N N . ALA A 1 174 ? -46.598 -2.063 44.718 1.00 70.69 174 ALA A N 1
ATOM 1319 C CA . ALA A 1 174 ? -47.381 -1.376 45.742 1.00 70.69 174 ALA A CA 1
ATOM 1320 C C . ALA A 1 174 ? -48.774 -2.002 45.901 1.00 70.69 174 ALA A C 1
ATOM 1322 O O . ALA A 1 174 ? -49.197 -2.290 47.025 1.00 70.69 174 ALA A O 1
ATOM 1323 N N . GLY A 1 175 ? -49.465 -2.278 44.789 1.00 73.50 175 GLY A N 1
ATOM 1324 C CA . GLY A 1 175 ? -50.747 -2.982 44.808 1.00 73.50 175 GLY A CA 1
ATOM 1325 C C . GLY A 1 175 ? -50.615 -4.409 45.339 1.00 73.50 175 GLY A C 1
ATOM 1326 O O . GLY A 1 175 ? -51.454 -4.869 46.122 1.00 73.50 175 GLY A O 1
ATOM 1327 N N . PHE A 1 176 ? -49.524 -5.100 44.992 1.00 77.06 176 PHE A N 1
ATOM 1328 C CA . PHE A 1 176 ? -49.269 -6.442 45.501 1.00 77.06 176 PHE A CA 1
ATOM 1329 C C . PHE A 1 176 ? -48.928 -6.445 46.998 1.00 77.06 176 PHE A C 1
ATOM 1331 O O . PHE A 1 176 ? -49.528 -7.227 47.739 1.00 77.06 176 PHE A O 1
ATOM 1338 N N . ALA A 1 177 ? -48.075 -5.532 47.476 1.00 74.81 177 ALA A N 1
ATOM 1339 C CA . ALA A 1 177 ? -47.803 -5.360 48.904 1.00 74.81 177 ALA A CA 1
ATOM 1340 C C . ALA A 1 177 ? -49.092 -5.081 49.689 1.00 74.81 177 ALA A C 1
ATOM 1342 O O . ALA A 1 177 ? -49.380 -5.778 50.660 1.00 74.81 177 ALA A O 1
ATOM 1343 N N . ALA A 1 178 ? -49.930 -4.151 49.216 1.00 73.50 178 ALA A N 1
ATOM 1344 C CA . ALA A 1 178 ? -51.227 -3.863 49.825 1.00 73.50 178 ALA A CA 1
ATOM 1345 C C . ALA A 1 178 ? -52.134 -5.106 49.887 1.00 73.50 178 ALA A C 1
ATOM 1347 O O . ALA A 1 178 ? -52.765 -5.357 50.914 1.00 73.50 178 ALA A O 1
ATOM 1348 N N . SER A 1 179 ? -52.152 -5.935 48.836 1.00 76.56 179 SER A N 1
ATOM 1349 C CA . SER A 1 179 ? -52.921 -7.189 48.821 1.00 76.56 179 SER A CA 1
ATOM 1350 C C . SER A 1 179 ? -52.427 -8.226 49.838 1.00 76.56 179 SER A C 1
ATOM 1352 O O . SER A 1 179 ? -53.222 -9.014 50.344 1.00 76.56 179 SER A O 1
ATOM 1354 N N . LEU A 1 180 ? -51.134 -8.213 50.179 1.00 71.56 180 LEU A N 1
ATOM 1355 C CA . LEU A 1 180 ? -50.553 -9.104 51.186 1.00 71.56 180 LEU A CA 1
ATOM 1356 C C . LEU A 1 180 ? -50.891 -8.653 52.614 1.00 71.56 180 LEU A C 1
ATOM 1358 O O . LEU A 1 180 ? -51.064 -9.509 53.485 1.00 71.56 180 LEU A O 1
ATOM 1362 N N . LEU A 1 181 ? -51.032 -7.337 52.831 1.00 67.44 181 LEU A N 1
ATOM 1363 C CA . LEU A 1 181 ? -51.463 -6.750 54.105 1.00 67.44 181 LEU A CA 1
ATOM 1364 C C . LEU A 1 181 ? -52.954 -7.038 54.392 1.00 67.44 181 LEU A C 1
ATOM 1366 O O . LEU A 1 181 ? -53.344 -7.216 55.548 1.00 67.44 181 LEU A O 1
ATOM 1370 N N . VAL A 1 182 ? -53.795 -7.128 53.354 1.00 62.22 182 VAL A N 1
ATOM 1371 C CA . VAL A 1 182 ? -55.234 -7.419 53.477 1.00 62.22 182 VAL A CA 1
ATOM 1372 C C . VAL A 1 182 ? -55.454 -8.929 53.654 1.00 62.22 182 VAL A C 1
ATOM 1374 O O . VAL A 1 182 ? -55.634 -9.677 52.698 1.00 62.22 182 VAL A O 1
ATOM 1377 N N . GLY A 1 183 ? -55.452 -9.389 54.911 1.00 57.12 183 GLY A N 1
ATOM 1378 C CA . GLY A 1 183 ? -55.916 -10.734 55.289 1.00 57.12 183 GLY A CA 1
ATOM 1379 C C . GLY A 1 183 ? -54.841 -11.768 55.647 1.00 57.12 183 GLY A C 1
ATOM 1380 O O . GLY A 1 183 ? -55.121 -12.963 55.592 1.00 57.12 183 GLY A O 1
ATOM 1381 N N . GLY A 1 184 ? -53.621 -11.356 56.008 1.00 56.34 184 GLY A N 1
ATOM 1382 C CA . GLY A 1 184 ? -52.558 -12.306 56.382 1.00 56.34 184 GLY A CA 1
ATOM 1383 C C . GLY A 1 184 ? -51.552 -11.839 57.429 1.00 56.34 184 GLY A C 1
ATOM 1384 O O . GLY A 1 184 ? -50.642 -12.600 57.727 1.00 56.34 184 GLY A O 1
ATOM 1385 N N . ILE A 1 185 ? -51.704 -10.631 57.972 1.00 60.31 185 ILE A N 1
ATOM 1386 C CA . ILE A 1 185 ? -50.787 -10.074 58.970 1.00 60.31 185 ILE A CA 1
ATOM 1387 C C . ILE A 1 185 ? -51.465 -10.151 60.329 1.00 60.31 185 ILE A C 1
ATOM 1389 O O . ILE A 1 185 ? -52.439 -9.455 60.608 1.00 60.31 185 ILE A O 1
ATOM 1393 N N . THR A 1 186 ? -50.962 -11.062 61.147 1.00 61.09 186 THR A N 1
ATOM 1394 C CA . THR A 1 186 ? -51.384 -11.338 62.520 1.00 61.09 186 THR A CA 1
ATOM 1395 C C . THR A 1 186 ? -50.926 -10.253 63.499 1.00 61.09 186 THR A C 1
ATOM 1397 O O . THR A 1 186 ? -51.381 -10.226 64.643 1.00 61.09 186 THR A O 1
ATOM 1400 N N . GLY A 1 187 ? -50.043 -9.348 63.052 1.00 64.50 187 GLY A N 1
ATOM 1401 C CA . GLY A 1 187 ? -49.440 -8.287 63.858 1.00 64.50 187 GLY A CA 1
ATOM 1402 C C . GLY A 1 187 ? -48.190 -8.750 64.608 1.00 64.50 187 GLY A C 1
ATOM 1403 O O . GLY A 1 187 ? -47.627 -7.981 65.388 1.00 64.50 187 GLY A O 1
ATOM 1404 N N . ARG A 1 188 ? -47.753 -9.996 64.385 1.00 78.00 188 ARG A N 1
ATOM 1405 C CA . ARG A 1 188 ? -46.523 -10.566 64.933 1.00 78.00 188 ARG A CA 1
ATOM 1406 C C . ARG A 1 188 ? -45.492 -10.688 63.812 1.00 78.00 188 ARG A C 1
ATOM 1408 O O . ARG A 1 188 ? -45.637 -11.561 62.960 1.00 78.00 188 ARG A O 1
ATOM 1415 N N . PRO A 1 189 ? -44.415 -9.881 63.839 1.00 78.06 189 PRO A N 1
ATOM 1416 C CA . PRO A 1 189 ? -43.453 -9.810 62.742 1.00 78.06 189 PRO A CA 1
ATOM 1417 C C . PRO A 1 189 ? -42.869 -11.153 62.285 1.00 78.06 189 PRO A C 1
ATOM 1419 O O . PRO A 1 189 ? -42.693 -11.348 61.089 1.00 78.06 189 PRO A O 1
ATOM 1422 N N . ALA A 1 190 ? -42.604 -12.083 63.209 1.00 77.44 190 ALA A N 1
ATOM 1423 C CA . ALA A 1 190 ? -42.052 -13.401 62.889 1.00 77.44 190 ALA A CA 1
ATOM 1424 C C . ALA A 1 190 ? -43.058 -14.315 62.164 1.00 77.44 190 ALA A C 1
ATOM 1426 O O . ALA A 1 190 ? -42.720 -14.913 61.144 1.00 77.44 190 ALA A O 1
ATOM 1427 N N . ASP A 1 191 ? -44.300 -14.378 62.654 1.00 80.25 191 ASP A N 1
ATOM 1428 C CA . ASP A 1 191 ? -45.371 -15.178 62.042 1.00 80.25 191 ASP A CA 1
ATOM 1429 C C . ASP A 1 191 ? -45.725 -14.621 60.649 1.00 80.25 191 ASP A C 1
ATOM 1431 O O . ASP A 1 191 ? -45.924 -15.369 59.688 1.00 80.25 191 ASP A O 1
ATOM 1435 N N . ASP A 1 192 ? -45.729 -13.291 60.524 1.00 81.56 192 ASP A N 1
ATOM 1436 C CA . ASP A 1 192 ? -46.031 -12.583 59.280 1.00 81.56 192 ASP A CA 1
ATOM 1437 C C . ASP A 1 192 ? -44.910 -12.755 58.241 1.00 81.56 192 ASP A C 1
ATOM 1439 O O . ASP A 1 192 ? -45.186 -12.915 57.050 1.00 81.56 192 ASP A O 1
ATOM 1443 N N . ALA A 1 193 ? -43.649 -12.789 58.683 1.00 84.44 193 ALA A N 1
ATOM 1444 C CA . ALA A 1 193 ? -42.499 -13.052 57.827 1.00 84.44 193 ALA A CA 1
ATOM 1445 C C . ALA A 1 193 ? -42.473 -14.498 57.300 1.00 84.44 193 ALA A C 1
ATOM 1447 O O . ALA A 1 193 ? -42.199 -14.704 56.117 1.00 84.44 193 ALA A O 1
ATOM 1448 N N . GLU A 1 194 ? -42.822 -15.497 58.119 1.00 84.81 194 GLU A N 1
ATOM 1449 C CA . GLU A 1 194 ? -42.916 -16.896 57.670 1.00 84.81 194 GLU A CA 1
ATOM 1450 C C . GLU A 1 194 ? -44.062 -17.081 56.660 1.00 84.81 194 GLU A C 1
ATOM 1452 O O . GLU A 1 194 ? -43.897 -17.729 55.623 1.00 84.81 194 GLU A O 1
ATOM 1457 N N . ALA A 1 195 ? -45.218 -16.455 56.907 1.00 82.12 195 ALA A N 1
ATOM 1458 C CA . ALA A 1 195 ? -46.336 -16.471 55.966 1.00 82.12 195 ALA A CA 1
ATOM 1459 C C . ALA A 1 195 ? -45.979 -15.792 54.631 1.00 82.12 195 ALA A C 1
ATOM 1461 O O . ALA A 1 195 ? -46.351 -16.290 53.561 1.00 82.12 195 ALA A O 1
ATOM 1462 N N . LEU A 1 196 ? -45.243 -14.676 54.679 1.00 85.56 196 LEU A N 1
ATOM 1463 C CA . LEU A 1 196 ? -44.734 -13.987 53.493 1.00 85.56 196 LEU A CA 1
ATOM 1464 C C . LEU A 1 196 ? -43.758 -14.873 52.713 1.00 85.56 196 LEU A C 1
ATOM 1466 O O . LEU A 1 196 ? -43.893 -15.024 51.500 1.00 85.56 196 LEU A O 1
ATOM 1470 N N . TYR A 1 197 ? -42.829 -15.511 53.422 1.00 87.25 197 TYR A N 1
ATOM 1471 C CA . TYR A 1 197 ? -41.845 -16.419 52.851 1.00 87.25 197 TYR A CA 1
ATOM 1472 C C . TYR A 1 197 ? -42.495 -17.577 52.097 1.00 87.25 197 TYR A C 1
ATOM 1474 O O . TYR A 1 197 ? -42.177 -17.808 50.931 1.00 87.25 197 TYR A O 1
ATOM 1482 N N . LEU A 1 198 ? -43.462 -18.262 52.712 1.00 85.62 198 LEU A N 1
ATOM 1483 C CA . LEU A 1 198 ? -44.172 -19.368 52.066 1.00 85.62 198 LEU A CA 1
ATOM 1484 C C . LEU A 1 198 ? -44.942 -18.915 50.820 1.00 85.62 198 LEU A C 1
ATOM 1486 O O . LEU A 1 198 ? -44.977 -19.635 49.822 1.00 85.62 198 LEU A O 1
ATOM 1490 N N . ARG A 1 199 ? -45.530 -17.711 50.844 1.00 83.75 199 ARG A N 1
ATOM 1491 C CA . ARG A 1 199 ? -46.208 -17.135 49.673 1.00 83.75 199 ARG A CA 1
ATOM 1492 C C . ARG A 1 199 ? -45.222 -16.823 48.557 1.00 83.75 199 ARG A C 1
ATOM 1494 O O . ARG A 1 199 ? -45.488 -17.181 47.418 1.00 83.75 199 ARG A O 1
ATOM 1501 N N . PHE A 1 200 ? -44.096 -16.190 48.863 1.00 88.25 200 PHE A N 1
ATOM 1502 C CA . PHE A 1 200 ? -43.079 -15.860 47.863 1.00 88.25 200 PHE A CA 1
ATOM 1503 C C . PHE A 1 200 ? -42.446 -17.105 47.264 1.00 88.25 200 PHE A C 1
ATOM 1505 O O . PHE A 1 200 ? -42.295 -17.187 46.049 1.00 88.25 200 PHE A O 1
ATOM 1512 N N . ARG A 1 201 ? -42.191 -18.120 48.086 1.00 86.81 201 ARG A N 1
ATOM 1513 C CA . ARG A 1 201 ? -41.736 -19.418 47.604 1.00 86.81 201 ARG A CA 1
ATOM 1514 C C . ARG A 1 201 ? -42.759 -20.052 46.666 1.00 86.81 201 ARG A C 1
ATOM 1516 O O . ARG A 1 201 ? -42.396 -20.457 45.573 1.00 86.81 201 ARG A O 1
ATOM 1523 N N . ALA A 1 202 ? -44.042 -20.051 47.031 1.00 82.19 202 ALA A N 1
ATOM 1524 C CA . ALA A 1 202 ? -45.096 -20.553 46.151 1.00 82.19 202 ALA A CA 1
ATOM 1525 C C . ALA A 1 202 ? -45.204 -19.760 44.836 1.00 82.19 202 ALA A C 1
ATOM 1527 O O . ALA A 1 202 ? -45.588 -20.328 43.818 1.00 82.19 202 ALA A O 1
ATOM 1528 N N . ILE A 1 203 ? -44.885 -18.462 44.833 1.00 83.00 203 ILE A N 1
ATOM 1529 C CA . ILE A 1 203 ? -44.831 -17.654 43.607 1.00 83.00 203 ILE A CA 1
ATOM 1530 C C . ILE A 1 203 ? -43.697 -18.149 42.716 1.00 83.00 203 ILE A C 1
ATOM 1532 O O . ILE A 1 203 ? -43.962 -18.479 41.565 1.00 83.00 203 ILE A O 1
ATOM 1536 N N . ILE A 1 204 ? -42.479 -18.252 43.254 1.00 84.00 204 ILE A N 1
ATOM 1537 C CA . ILE A 1 204 ? -41.300 -18.715 42.511 1.00 84.00 204 ILE A CA 1
ATOM 1538 C C . ILE A 1 204 ? -41.480 -20.155 42.012 1.00 84.00 204 ILE A C 1
ATOM 1540 O O . ILE A 1 204 ? -41.256 -20.413 40.833 1.00 84.00 204 ILE A O 1
ATOM 1544 N N . ASP A 1 205 ? -41.984 -21.061 42.853 1.00 83.44 205 ASP A N 1
ATOM 1545 C CA . ASP A 1 205 ? -42.231 -22.470 42.506 1.00 83.44 205 ASP A CA 1
ATOM 1546 C C . ASP A 1 205 ? -43.274 -22.633 41.377 1.00 83.44 205 ASP A C 1
ATOM 1548 O O . ASP A 1 205 ? -43.288 -23.651 40.685 1.00 83.44 205 ASP A O 1
ATOM 1552 N N . ASN A 1 206 ? -44.159 -21.647 41.178 1.00 79.88 206 ASN A N 1
ATOM 1553 C CA . ASN A 1 206 ? -45.165 -21.658 40.110 1.00 79.88 206 ASN A CA 1
ATOM 1554 C C . ASN A 1 206 ? -44.688 -21.003 38.802 1.00 79.88 206 ASN A C 1
ATOM 1556 O O . ASN A 1 206 ? -45.409 -21.073 37.798 1.00 79.88 206 ASN A O 1
ATOM 1560 N N . LEU A 1 207 ? -43.515 -20.363 38.777 1.00 78.12 207 LEU A N 1
ATOM 1561 C CA . LEU A 1 207 ? -42.936 -19.811 37.551 1.00 78.12 207 LEU A CA 1
ATOM 1562 C C . LEU A 1 207 ? -42.248 -20.917 36.729 1.00 78.12 207 LEU A C 1
ATOM 1564 O O . LEU A 1 207 ? -41.784 -21.912 37.287 1.00 78.12 207 LEU A O 1
ATOM 1568 N N . PRO A 1 208 ? -42.173 -20.785 35.391 1.00 69.12 208 PRO A N 1
ATOM 1569 C CA . PRO A 1 208 ? -41.339 -21.668 34.581 1.00 69.12 208 PRO A CA 1
ATOM 1570 C C . PRO A 1 208 ? -39.878 -21.652 35.053 1.00 69.12 208 PRO A C 1
ATOM 1572 O O . PRO A 1 208 ? -39.421 -20.593 35.476 1.00 69.12 208 PRO A O 1
ATOM 1575 N N . PRO A 1 209 ? -39.112 -22.750 34.903 1.00 69.31 209 PRO A N 1
ATOM 1576 C CA . PRO A 1 209 ? -37.729 -22.832 35.385 1.00 69.31 209 PRO A CA 1
ATOM 1577 C C . PRO A 1 209 ? -36.844 -21.673 34.914 1.00 69.31 209 PRO A C 1
ATOM 1579 O O . PRO A 1 209 ? -36.183 -21.035 35.723 1.00 69.31 209 PRO A O 1
ATOM 1582 N N . TRP A 1 210 ? -36.933 -21.316 33.631 1.00 60.72 210 TRP A N 1
ATOM 1583 C CA . TRP A 1 210 ? -36.174 -20.204 33.055 1.00 60.72 210 TRP A CA 1
ATOM 1584 C C . TRP A 1 210 ? -36.529 -18.839 33.666 1.00 60.72 210 TRP A C 1
ATOM 1586 O O . TRP A 1 210 ? -35.669 -17.971 33.747 1.00 60.72 210 TRP A O 1
ATOM 1596 N N . LEU A 1 211 ? -37.775 -18.651 34.120 1.00 67.25 211 LEU A N 1
ATOM 1597 C CA . LEU A 1 211 ? -38.247 -17.430 34.777 1.00 67.25 211 LEU A CA 1
ATOM 1598 C C . LEU A 1 211 ? -38.112 -17.499 36.305 1.00 67.25 211 LEU A C 1
ATOM 1600 O O . LEU A 1 211 ? -38.195 -16.477 36.962 1.00 67.25 211 LEU A O 1
ATOM 1604 N N . ALA A 1 212 ? -37.935 -18.677 36.898 1.00 71.50 212 ALA A N 1
ATOM 1605 C CA . ALA A 1 212 ? -37.641 -18.833 38.322 1.00 71.50 212 ALA A CA 1
ATOM 1606 C C . ALA A 1 212 ? -36.140 -18.641 38.611 1.00 71.50 212 ALA A C 1
ATOM 1608 O O . ALA A 1 212 ? -35.766 -18.228 39.704 1.00 71.50 212 ALA A O 1
ATOM 1609 N N . GLU A 1 213 ? -35.279 -18.889 37.622 1.00 68.12 213 GLU A N 1
ATOM 1610 C CA . GLU A 1 213 ? -33.818 -18.676 37.665 1.00 68.12 213 GLU A CA 1
ATOM 1611 C C . GLU A 1 213 ? -33.405 -17.215 37.365 1.00 68.12 213 GLU A C 1
ATOM 1613 O O . GLU A 1 213 ? -32.252 -16.907 37.078 1.00 68.12 213 GLU A O 1
ATOM 1618 N N . ALA A 1 214 ? -34.376 -16.312 37.441 1.00 59.53 214 ALA A N 1
ATOM 1619 C CA . ALA A 1 214 ? -34.392 -14.970 36.889 1.00 59.53 214 ALA A CA 1
ATOM 1620 C C . ALA A 1 214 ? -34.207 -13.823 37.883 1.00 59.53 214 ALA A C 1
ATOM 1622 O O . ALA A 1 214 ? -34.744 -13.940 38.974 1.00 59.53 214 ALA A O 1
ATOM 1623 N N . PRO A 1 215 ? -33.693 -12.650 37.469 1.00 55.03 215 PRO A N 1
ATOM 1624 C CA . PRO A 1 215 ? -33.821 -11.368 38.167 1.00 55.03 215 PRO A CA 1
ATOM 1625 C C . PRO A 1 215 ? -35.198 -10.993 38.578 1.00 55.03 215 PRO A C 1
ATOM 1627 O O . PRO A 1 215 ? -35.473 -10.654 39.731 1.00 55.03 215 PRO A O 1
ATOM 1630 N N . ASP A 1 216 ? -36.024 -10.945 37.551 1.00 65.94 216 ASP A N 1
ATOM 1631 C CA . ASP A 1 216 ? -37.120 -10.020 37.545 1.00 65.94 216 ASP A CA 1
ATOM 1632 C C . ASP A 1 216 ? -38.143 -10.402 38.617 1.00 65.94 216 ASP A C 1
ATOM 1634 O O . ASP A 1 216 ? -38.638 -9.498 39.288 1.00 65.94 216 ASP A O 1
ATOM 1638 N N . PRO A 1 217 ? -38.417 -11.696 38.896 1.00 73.19 217 PRO A N 1
ATOM 1639 C CA . PRO A 1 217 ? -39.228 -12.070 40.040 1.00 73.19 217 PRO A CA 1
ATOM 1640 C C . PRO A 1 217 ? -38.620 -11.642 41.380 1.00 73.19 217 PRO A C 1
ATOM 1642 O O . PRO A 1 217 ? -39.354 -11.089 42.193 1.00 73.19 217 PRO A O 1
ATOM 1645 N N . TYR A 1 218 ? -37.324 -11.864 41.639 1.00 81.19 218 TYR A N 1
ATOM 1646 C CA . TYR A 1 218 ? -36.734 -11.553 42.951 1.00 81.19 218 TYR A CA 1
ATOM 1647 C C . TYR A 1 218 ? -36.636 -10.046 43.190 1.00 81.19 218 TYR A C 1
ATOM 1649 O O . TYR A 1 218 ? -37.032 -9.600 44.263 1.00 81.19 218 TYR A O 1
ATOM 1657 N N . ILE A 1 219 ? -36.233 -9.248 42.193 1.00 69.06 219 ILE A N 1
ATOM 1658 C CA . ILE A 1 219 ? -36.221 -7.777 42.302 1.00 69.06 219 ILE A CA 1
ATOM 1659 C C . ILE A 1 219 ? -37.635 -7.248 42.562 1.00 69.06 219 ILE A C 1
ATOM 1661 O O . ILE A 1 219 ? -37.851 -6.434 43.459 1.00 69.06 219 ILE A O 1
ATOM 1665 N N . ARG A 1 220 ? -38.636 -7.754 41.832 1.00 75.00 220 ARG A N 1
ATOM 1666 C CA . ARG A 1 220 ? -40.032 -7.348 42.045 1.00 75.00 220 ARG A CA 1
ATOM 1667 C C . ARG A 1 220 ? -40.526 -7.743 43.436 1.00 75.00 220 ARG A C 1
ATOM 1669 O O . ARG A 1 220 ? -41.229 -6.966 44.075 1.00 75.00 220 ARG A O 1
ATOM 1676 N N . LEU A 1 221 ? -40.147 -8.919 43.938 1.00 82.88 221 LEU A N 1
ATOM 1677 C CA . LEU A 1 221 ? -40.460 -9.334 45.307 1.00 82.88 221 LEU A CA 1
ATOM 1678 C C . LEU A 1 221 ? -39.735 -8.471 46.351 1.00 82.88 221 LEU A C 1
ATOM 1680 O O . LEU A 1 221 ? -40.331 -8.153 47.379 1.00 82.88 221 LEU A O 1
ATOM 1684 N N . GLN A 1 222 ? -38.499 -8.037 46.100 1.00 81.94 222 GLN A N 1
ATOM 1685 C CA . GLN A 1 222 ? -37.804 -7.077 46.962 1.00 81.94 222 GLN A CA 1
ATOM 1686 C C . GLN A 1 222 ? -38.535 -5.740 47.016 1.00 81.94 222 GLN A C 1
ATOM 1688 O O . GLN A 1 222 ? -38.743 -5.208 48.104 1.00 81.94 222 GLN A O 1
ATOM 1693 N N . ASP A 1 223 ? -38.984 -5.222 45.873 1.00 77.62 223 ASP A N 1
ATOM 1694 C CA . ASP A 1 223 ? -39.770 -3.989 45.822 1.00 77.62 223 ASP A CA 1
ATOM 1695 C C . ASP A 1 223 ? -41.065 -4.115 46.624 1.00 77.62 223 ASP A C 1
ATOM 1697 O O . ASP A 1 223 ? -41.443 -3.184 47.330 1.00 77.62 223 ASP A O 1
ATOM 1701 N N . VAL A 1 224 ? -41.702 -5.287 46.603 1.00 81.75 224 VAL A N 1
ATOM 1702 C CA . VAL A 1 224 ? -42.871 -5.588 47.443 1.00 81.75 224 VAL A CA 1
ATOM 1703 C C . VAL A 1 224 ? -42.495 -5.566 48.927 1.00 81.75 224 VAL A C 1
ATOM 1705 O O . VAL A 1 224 ? -43.212 -4.958 49.721 1.00 81.75 224 VAL A O 1
ATOM 1708 N N . VAL A 1 225 ? -41.363 -6.166 49.317 1.00 84.12 225 VAL A N 1
ATOM 1709 C CA . VAL A 1 225 ? -40.878 -6.158 50.712 1.00 84.12 225 VAL A CA 1
ATOM 1710 C C . VAL A 1 225 ? -40.541 -4.752 51.181 1.00 84.12 225 VAL A C 1
ATOM 1712 O O . VAL A 1 225 ? -40.886 -4.409 52.308 1.00 84.12 225 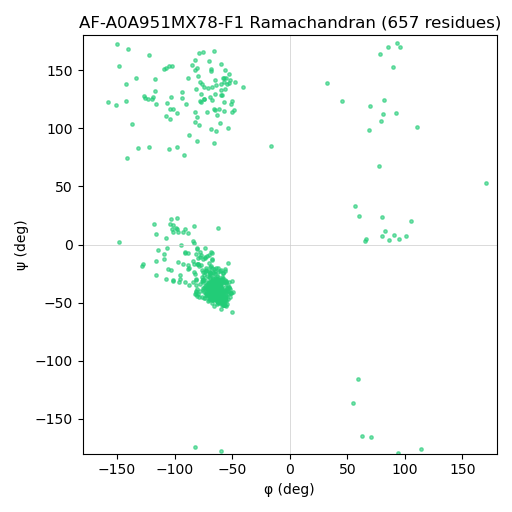VAL A O 1
ATOM 1715 N N . ARG A 1 226 ? -39.937 -3.910 50.333 1.00 81.75 226 ARG A N 1
ATOM 1716 C CA . ARG A 1 226 ? -39.626 -2.505 50.652 1.00 81.75 226 ARG A CA 1
ATOM 1717 C C . ARG A 1 226 ? -40.881 -1.720 51.069 1.00 81.75 226 ARG A C 1
ATOM 1719 O O . ARG A 1 226 ? -40.777 -0.839 51.920 1.00 81.75 226 ARG A O 1
ATOM 1726 N N . GLN A 1 227 ? -42.059 -2.083 50.551 1.00 80.88 227 GLN A N 1
ATOM 1727 C CA . GLN A 1 227 ? -43.350 -1.472 50.905 1.00 80.88 227 GLN A CA 1
ATOM 1728 C C . GLN A 1 227 ? -43.976 -2.020 52.207 1.00 80.88 227 GLN A C 1
ATOM 1730 O O . GLN A 1 227 ? -44.980 -1.483 52.678 1.00 80.88 227 GLN A O 1
ATOM 1735 N N . LEU A 1 228 ? -43.424 -3.079 52.812 1.00 82.50 228 LEU A N 1
ATOM 1736 C CA . LEU A 1 228 ? -43.943 -3.676 54.053 1.00 82.50 228 LEU A CA 1
ATOM 1737 C C . LEU A 1 228 ? -43.460 -2.925 55.310 1.00 82.50 228 LEU A C 1
ATOM 1739 O O . LEU A 1 228 ? -42.421 -2.264 55.268 1.00 82.50 228 LEU A O 1
ATOM 1743 N N . PRO A 1 229 ? -44.148 -3.054 56.464 1.00 82.00 229 PRO A N 1
ATOM 1744 C CA . PRO A 1 229 ? -43.708 -2.471 57.734 1.00 82.00 229 PRO A CA 1
ATOM 1745 C C . PRO A 1 229 ? -42.306 -2.932 58.158 1.00 82.00 229 PRO A C 1
ATOM 1747 O O . PRO A 1 229 ? -41.967 -4.106 58.015 1.00 82.00 229 PRO A O 1
ATOM 1750 N N . ALA A 1 230 ? -41.519 -2.032 58.760 1.00 78.69 230 ALA A N 1
ATOM 1751 C CA . ALA A 1 230 ? -40.115 -2.282 59.118 1.00 78.69 230 ALA A CA 1
ATOM 1752 C C . ALA A 1 230 ? -39.904 -3.548 59.966 1.00 78.69 230 ALA A C 1
ATOM 1754 O O . ALA A 1 230 ? -38.982 -4.310 59.697 1.00 78.69 230 ALA A O 1
ATOM 1755 N N . GLY A 1 231 ? -40.795 -3.822 60.928 1.00 80.25 231 GLY A N 1
ATOM 1756 C CA . GLY A 1 231 ? -40.717 -5.037 61.744 1.00 80.25 231 GLY A CA 1
ATOM 1757 C C . GLY A 1 231 ? -40.836 -6.325 60.921 1.00 80.25 231 GLY A C 1
ATOM 1758 O O . GLY A 1 231 ? -40.074 -7.260 61.141 1.00 80.25 231 GLY A O 1
ATOM 1759 N N . VAL A 1 232 ? -41.740 -6.357 59.935 1.00 82.44 232 VAL A N 1
ATOM 1760 C CA . VAL A 1 232 ? -41.921 -7.518 59.045 1.00 82.44 232 VAL A CA 1
ATOM 1761 C C . VAL A 1 232 ? -40.723 -7.665 58.110 1.00 82.44 232 VAL A C 1
ATOM 1763 O O . VAL A 1 232 ? -40.249 -8.778 57.913 1.00 82.44 232 VAL A O 1
ATOM 1766 N N . ARG A 1 233 ? -40.184 -6.556 57.581 1.00 85.62 233 ARG A N 1
ATOM 1767 C CA . ARG A 1 233 ? -38.981 -6.585 56.730 1.00 85.62 233 ARG A CA 1
ATOM 1768 C C . ARG A 1 233 ? -37.771 -7.164 57.462 1.00 85.62 233 ARG A C 1
ATOM 1770 O O . ARG A 1 233 ? -37.104 -8.027 56.904 1.00 85.62 233 ARG A O 1
ATOM 1777 N N . ARG A 1 234 ? -37.523 -6.737 58.706 1.00 81.94 234 ARG A N 1
ATOM 1778 C CA . ARG A 1 234 ? -36.405 -7.252 59.517 1.00 81.94 234 ARG A CA 1
ATOM 1779 C C . ARG A 1 234 ? -36.570 -8.731 59.853 1.00 81.94 234 ARG A C 1
ATOM 1781 O O . ARG A 1 234 ? -35.654 -9.511 59.620 1.00 81.94 234 ARG A O 1
ATOM 1788 N N . ALA A 1 235 ? -37.756 -9.142 60.309 1.00 84.31 235 ALA A N 1
ATOM 1789 C CA . ALA A 1 235 ? -38.038 -10.553 60.580 1.00 84.31 235 ALA A CA 1
ATOM 1790 C C . ALA A 1 235 ? -37.888 -11.426 59.318 1.00 84.31 235 ALA A C 1
ATOM 1792 O O . ALA A 1 235 ? -37.356 -12.534 59.381 1.00 84.31 235 ALA A O 1
ATOM 1793 N N . PHE A 1 236 ? -38.299 -10.906 58.159 1.00 87.94 236 PHE A N 1
ATOM 1794 C CA . PHE A 1 236 ? -38.132 -11.572 56.872 1.00 87.94 236 PHE A CA 1
ATOM 1795 C C . PHE A 1 236 ? -36.660 -11.688 56.463 1.00 87.94 236 PHE A C 1
ATOM 1797 O O . PHE A 1 236 ? -36.225 -12.773 56.089 1.00 87.94 236 PHE A O 1
ATOM 1804 N N . ALA A 1 237 ? -35.870 -10.622 56.610 1.00 86.50 237 ALA A N 1
ATOM 1805 C CA . ALA A 1 237 ? -34.429 -10.658 56.371 1.00 86.50 237 ALA A CA 1
ATOM 1806 C C . ALA A 1 237 ? -33.714 -11.694 57.257 1.00 86.50 237 ALA A C 1
ATOM 1808 O O . ALA A 1 237 ? -32.899 -12.470 56.758 1.00 86.50 237 ALA A O 1
ATOM 1809 N N . GLY A 1 238 ? -34.077 -11.778 58.542 1.00 87.00 238 GLY A N 1
ATOM 1810 C CA . GLY A 1 238 ? -33.550 -12.794 59.457 1.00 87.00 238 GLY A CA 1
ATOM 1811 C C . GLY A 1 238 ? -33.871 -14.227 59.010 1.00 87.00 238 GLY A C 1
ATOM 1812 O O . GLY A 1 238 ? -33.000 -15.098 59.048 1.00 87.00 238 GLY A O 1
ATOM 1813 N N . LEU A 1 239 ? -35.090 -14.473 58.512 1.00 88.69 239 LEU A N 1
ATOM 1814 C CA . LEU A 1 239 ? -35.478 -15.773 57.947 1.00 88.69 239 LEU A CA 1
ATOM 1815 C C . LEU A 1 239 ? -34.690 -16.126 56.680 1.00 88.69 239 LEU A C 1
ATOM 1817 O O . LEU A 1 239 ? -34.275 -17.277 56.532 1.00 88.69 239 LEU A O 1
ATOM 1821 N N . LEU A 1 240 ? -34.463 -15.162 55.782 1.00 89.50 240 LEU A N 1
ATOM 1822 C CA . LEU A 1 240 ? -33.652 -15.382 54.580 1.00 89.50 240 LEU A CA 1
ATOM 1823 C C . LEU A 1 240 ? -32.209 -15.738 54.957 1.00 89.50 240 LEU A C 1
ATOM 1825 O O . LEU A 1 240 ? -31.688 -16.741 54.474 1.00 89.50 240 LEU A O 1
ATOM 1829 N N . MET A 1 241 ? -31.603 -14.999 55.892 1.00 87.69 241 MET A N 1
ATOM 1830 C CA . MET A 1 241 ? -30.255 -15.290 56.395 1.00 87.69 241 MET A CA 1
ATOM 1831 C C . MET A 1 241 ? -30.151 -16.671 57.050 1.00 87.69 241 MET A C 1
ATOM 1833 O O . MET A 1 241 ? -29.155 -17.369 56.874 1.00 87.69 241 MET A O 1
ATOM 1837 N N . GLY A 1 242 ? -31.188 -17.107 57.770 1.00 86.25 242 GLY A N 1
ATOM 1838 C CA . GLY A 1 242 ? -31.240 -18.450 58.352 1.00 86.25 242 GLY A CA 1
ATOM 1839 C C . GLY A 1 242 ? -31.352 -19.581 57.322 1.00 86.25 242 GLY A C 1
ATOM 1840 O O . GLY A 1 242 ? -31.033 -20.724 57.643 1.00 86.25 242 GLY A O 1
ATOM 1841 N N . ARG A 1 243 ? -31.799 -19.285 56.093 1.00 89.88 243 ARG A N 1
ATOM 1842 C CA . ARG A 1 243 ? -32.073 -20.283 55.041 1.00 89.88 243 ARG A CA 1
ATOM 1843 C C . ARG A 1 243 ? -31.145 -20.187 53.825 1.00 89.88 243 ARG A C 1
ATOM 1845 O O . ARG A 1 243 ? -31.205 -21.077 52.977 1.00 89.88 243 ARG A O 1
ATOM 1852 N N . VAL A 1 244 ? -30.259 -19.190 53.761 1.00 87.50 244 VAL A N 1
ATOM 1853 C CA . VAL A 1 244 ? -29.398 -18.892 52.597 1.00 87.50 244 VAL A CA 1
ATOM 1854 C C . VAL A 1 244 ? -28.529 -20.068 52.135 1.00 87.50 244 VAL A C 1
ATOM 1856 O O . VAL A 1 244 ? -28.325 -20.253 50.940 1.00 87.50 244 VAL A O 1
ATOM 1859 N N . ALA A 1 245 ? -28.099 -20.940 53.047 1.00 81.94 245 ALA A N 1
ATOM 1860 C CA . ALA A 1 245 ? -27.305 -22.119 52.696 1.00 81.94 245 ALA A CA 1
ATOM 1861 C C . ALA A 1 245 ? -28.113 -23.233 51.997 1.00 81.94 245 ALA A C 1
ATOM 1863 O O . ALA A 1 245 ? -27.536 -24.119 51.373 1.00 81.94 245 ALA A O 1
ATOM 1864 N N . THR A 1 246 ? -29.443 -23.238 52.134 1.00 81.81 246 THR A N 1
ATOM 1865 C CA . THR A 1 246 ? -30.284 -24.401 51.778 1.00 81.81 246 THR A CA 1
ATOM 1866 C C . THR A 1 246 ? -31.443 -24.088 50.843 1.00 81.81 246 THR A C 1
ATOM 1868 O O . THR A 1 246 ? -32.002 -25.013 50.255 1.00 81.81 246 THR A O 1
ATOM 1871 N N . ASP A 1 247 ? -31.823 -22.818 50.701 1.00 84.81 247 ASP A N 1
ATOM 1872 C CA . ASP A 1 247 ? -33.043 -22.439 50.002 1.00 84.81 247 ASP A CA 1
ATOM 1873 C C . ASP A 1 247 ? -32.796 -21.415 48.887 1.00 84.81 247 ASP A C 1
ATOM 1875 O O . ASP A 1 247 ? -32.210 -20.350 49.092 1.00 84.81 247 ASP A O 1
ATOM 1879 N N . ARG A 1 248 ? -33.299 -21.745 47.692 1.00 79.50 248 ARG A N 1
ATOM 1880 C CA . ARG A 1 248 ? -33.120 -20.946 46.473 1.00 79.50 248 ARG A CA 1
ATOM 1881 C C . ARG A 1 248 ? -33.790 -19.582 46.540 1.00 79.50 248 ARG A C 1
ATOM 1883 O O . ARG A 1 248 ? -33.260 -18.644 45.958 1.00 79.50 248 ARG A O 1
ATOM 1890 N N . LEU A 1 249 ? -34.921 -19.450 47.241 1.00 84.75 249 LEU A N 1
ATOM 1891 C CA . LEU A 1 249 ? -35.562 -18.147 47.414 1.00 84.75 249 LEU A CA 1
ATOM 1892 C C . LEU A 1 249 ? -34.649 -17.232 48.229 1.00 84.75 249 LEU A C 1
ATOM 1894 O O . LEU A 1 249 ? -34.519 -16.066 47.888 1.00 84.75 249 LEU A O 1
ATOM 1898 N N . ALA A 1 250 ? -33.991 -17.752 49.268 1.00 85.38 250 ALA A N 1
ATOM 1899 C CA . ALA A 1 250 ? -33.059 -16.968 50.075 1.00 85.38 250 ALA A CA 1
ATOM 1900 C C . ALA A 1 250 ? -31.810 -16.553 49.284 1.00 85.38 250 ALA A C 1
ATOM 1902 O O . ALA A 1 250 ? -31.439 -15.382 49.318 1.00 85.38 250 ALA A O 1
ATOM 1903 N N . GLN A 1 251 ? -31.219 -17.476 48.521 1.00 83.88 251 GLN A N 1
ATOM 1904 C CA . GLN A 1 251 ? -30.074 -17.186 47.648 1.00 83.88 251 GLN A CA 1
ATOM 1905 C C . GLN A 1 251 ? -30.432 -16.171 46.558 1.00 83.88 251 GLN A C 1
ATOM 1907 O O . GLN A 1 251 ? -29.754 -15.161 46.413 1.00 83.88 251 GLN A O 1
ATOM 1912 N N . GLY A 1 252 ? -31.539 -16.394 45.844 1.00 76.00 252 GLY A N 1
ATOM 1913 C CA . GLY A 1 252 ? -32.014 -15.496 44.793 1.00 76.00 252 GLY A CA 1
ATOM 1914 C C . GLY A 1 252 ? -32.481 -14.141 45.322 1.00 76.00 252 GLY A C 1
ATOM 1915 O O . GLY A 1 252 ? -32.337 -13.136 44.644 1.00 76.00 252 GLY A O 1
ATOM 1916 N N . PHE A 1 253 ? -33.010 -14.055 46.542 1.00 83.56 253 PHE A N 1
ATOM 1917 C CA . PHE A 1 253 ? -33.422 -12.772 47.111 1.00 83.56 253 PHE A CA 1
ATOM 1918 C C . PHE A 1 253 ? -32.232 -11.957 47.623 1.00 83.56 253 PHE A C 1
ATOM 1920 O O . PHE A 1 253 ? -32.215 -10.749 47.424 1.00 83.56 253 PHE A O 1
ATOM 1927 N N . LEU A 1 254 ? -31.247 -12.592 48.268 1.00 81.38 254 LEU A N 1
ATOM 1928 C CA . LEU A 1 254 ? -30.080 -11.900 48.826 1.00 81.38 254 LEU A CA 1
ATOM 1929 C C . LEU A 1 254 ? -29.016 -11.607 47.764 1.00 81.38 254 LEU A C 1
ATOM 1931 O O . LEU A 1 254 ? -28.491 -10.500 47.742 1.00 81.38 254 LEU A O 1
ATOM 1935 N N . GLY A 1 255 ? -28.752 -12.534 46.842 1.00 73.00 255 GLY A N 1
ATOM 1936 C CA . GLY A 1 255 ? -27.749 -12.369 45.777 1.00 73.00 255 GLY A CA 1
ATOM 1937 C C . GLY A 1 255 ? -28.109 -11.321 44.721 1.00 73.00 255 GLY A C 1
ATOM 1938 O O . GLY A 1 255 ? -27.309 -11.005 43.854 1.00 73.00 255 GLY A O 1
ATOM 1939 N N . THR A 1 256 ? -29.322 -10.772 44.778 1.00 73.00 256 THR A N 1
ATOM 1940 C CA . THR A 1 256 ? -29.818 -9.768 43.823 1.00 73.00 256 THR A CA 1
ATOM 1941 C C . THR A 1 256 ? -29.884 -8.367 44.401 1.00 73.00 256 THR A C 1
ATOM 1943 O O . THR A 1 256 ? -30.263 -7.426 43.708 1.00 73.00 256 THR A O 1
ATOM 1946 N N . MET A 1 257 ? -29.548 -8.237 45.681 1.00 73.00 257 MET A N 1
ATOM 1947 C CA . MET A 1 257 ? -29.330 -6.965 46.355 1.00 73.00 257 MET A CA 1
ATOM 1948 C C . MET A 1 257 ? -27.890 -6.509 46.109 1.00 73.00 257 MET A C 1
ATOM 1950 O O . MET A 1 257 ? -27.010 -7.337 45.921 1.00 73.00 257 MET A O 1
ATOM 1954 N N . THR A 1 258 ? -27.622 -5.208 46.162 1.00 70.19 258 THR A N 1
ATOM 1955 C CA . THR A 1 258 ? -26.236 -4.694 46.140 1.00 70.19 258 THR A CA 1
ATOM 1956 C C . THR A 1 258 ? -25.478 -5.000 47.429 1.00 70.19 258 THR A C 1
ATOM 1958 O O . THR A 1 258 ? -26.093 -5.092 48.495 1.00 70.19 258 THR A O 1
ATOM 1961 N N . SER A 1 259 ? -24.142 -5.008 47.377 1.00 62.72 259 SER A N 1
ATOM 1962 C CA . SER A 1 259 ? -23.276 -5.130 48.560 1.00 62.72 259 SER A CA 1
ATOM 1963 C C . SER A 1 259 ? -23.622 -4.110 49.656 1.00 62.72 259 SER A C 1
ATOM 1965 O O . SER A 1 259 ? -23.676 -4.443 50.838 1.00 62.72 259 SER A O 1
ATOM 1967 N N . ALA A 1 260 ? -23.975 -2.880 49.267 1.00 60.97 260 ALA A N 1
ATOM 1968 C CA . ALA A 1 260 ? -24.403 -1.821 50.183 1.00 60.97 260 ALA A CA 1
ATOM 1969 C C . ALA A 1 260 ? -25.838 -1.997 50.724 1.00 60.97 260 ALA A C 1
ATOM 1971 O O . ALA A 1 260 ? -26.161 -1.521 51.815 1.00 60.97 260 ALA A O 1
ATOM 1972 N N . GLU A 1 261 ? -26.747 -2.615 49.968 1.00 68.75 261 GLU A N 1
ATOM 1973 C CA . GLU A 1 261 ? -28.089 -2.968 50.452 1.00 68.75 261 GLU A CA 1
ATOM 1974 C C . GLU A 1 261 ? -28.036 -4.143 51.425 1.00 68.75 261 GLU A C 1
ATOM 1976 O O . GLU A 1 261 ? -28.689 -4.092 52.466 1.00 68.75 261 GLU A O 1
ATOM 1981 N N . VAL A 1 262 ? -27.225 -5.160 51.128 1.00 75.25 262 VAL A N 1
ATOM 1982 C CA . VAL A 1 262 ? -26.994 -6.292 52.027 1.00 75.25 262 VAL A CA 1
ATOM 1983 C C . VAL A 1 262 ? -26.295 -5.836 53.297 1.00 75.25 262 VAL A C 1
ATOM 1985 O O . VAL A 1 262 ? -26.791 -6.139 54.376 1.00 75.25 262 VAL A O 1
ATOM 1988 N N . ALA A 1 263 ? -25.229 -5.033 53.207 1.00 73.19 263 ALA A N 1
ATOM 1989 C CA . ALA A 1 263 ? -24.543 -4.500 54.385 1.00 73.19 263 ALA A CA 1
ATOM 1990 C C . ALA A 1 263 ? -25.497 -3.734 55.321 1.00 73.19 263 ALA A C 1
ATOM 1992 O O . ALA A 1 263 ? -25.440 -3.907 56.537 1.00 73.19 263 ALA A O 1
ATOM 1993 N N . ARG A 1 264 ? -26.442 -2.957 54.767 1.00 72.38 264 ARG A N 1
ATOM 1994 C CA . ARG A 1 264 ? -27.498 -2.290 55.551 1.00 72.38 264 ARG A CA 1
ATOM 1995 C C . ARG A 1 264 ? -28.444 -3.281 56.228 1.00 72.38 264 ARG A C 1
ATOM 1997 O O . ARG A 1 264 ? -28.735 -3.119 57.407 1.00 72.38 264 ARG A O 1
ATOM 2004 N N . VAL A 1 265 ? -28.900 -4.310 55.514 1.00 79.31 265 VAL A N 1
ATOM 2005 C CA . VAL A 1 265 ? -29.760 -5.358 56.091 1.00 79.31 265 VAL A CA 1
ATOM 2006 C C . VAL A 1 265 ? -29.039 -6.131 57.199 1.00 79.31 265 VAL A C 1
ATOM 2008 O O . VAL A 1 265 ? -29.641 -6.417 58.230 1.00 79.31 265 VAL A O 1
ATOM 2011 N N . LEU A 1 266 ? -27.753 -6.442 57.022 1.00 81.62 266 LEU A N 1
ATOM 2012 C CA . LEU A 1 266 ? -26.946 -7.133 58.028 1.00 81.62 266 LEU A CA 1
ATOM 2013 C C . LEU A 1 266 ? -26.693 -6.266 59.264 1.00 81.62 266 LEU A C 1
ATOM 2015 O O . LEU A 1 266 ? -26.783 -6.772 60.380 1.00 81.62 266 LEU A O 1
ATOM 2019 N N . ALA A 1 267 ? -26.446 -4.968 59.078 1.00 77.12 267 ALA A N 1
ATOM 2020 C CA . ALA A 1 267 ? -26.334 -4.016 60.179 1.00 77.12 267 ALA A CA 1
ATOM 2021 C C . ALA A 1 267 ? -27.647 -3.913 60.976 1.00 77.12 267 ALA A C 1
ATOM 2023 O O . ALA A 1 267 ? -27.616 -3.967 62.203 1.00 77.12 267 ALA A O 1
ATOM 2024 N N . GLU A 1 268 ? -28.801 -3.859 60.295 1.00 74.75 268 GLU A N 1
ATOM 2025 C CA . GLU A 1 268 ? -30.121 -3.868 60.946 1.00 74.75 268 GLU A CA 1
ATOM 2026 C C . GLU A 1 268 ? -30.388 -5.166 61.731 1.00 74.75 268 GLU A C 1
ATOM 2028 O O . GLU A 1 268 ? -31.020 -5.122 62.782 1.00 74.75 268 GLU A O 1
ATOM 2033 N N . LEU A 1 269 ? -29.909 -6.320 61.253 1.00 78.38 269 LEU A N 1
ATOM 2034 C CA . LEU A 1 269 ? -30.007 -7.595 61.981 1.00 78.38 269 LEU A CA 1
ATOM 2035 C C . LEU A 1 269 ? -29.042 -7.675 63.176 1.00 78.38 269 LEU A C 1
ATOM 2037 O O . LEU A 1 269 ? -29.298 -8.423 64.121 1.00 78.38 269 LEU A O 1
ATOM 2041 N N . GLY A 1 270 ? -27.954 -6.901 63.148 1.00 70.31 270 GLY A N 1
ATOM 2042 C CA . GLY A 1 270 ? -27.001 -6.779 64.252 1.00 70.31 270 GLY A CA 1
ATOM 2043 C C . GLY A 1 270 ? -27.597 -6.172 65.517 1.00 70.31 270 GLY A C 1
ATOM 2044 O O . GLY A 1 270 ? -27.217 -6.549 66.626 1.00 70.31 270 GLY A O 1
ATOM 2045 N N . GLU A 1 271 ? -28.588 -5.290 65.365 1.00 67.94 271 GLU A N 1
ATOM 2046 C CA . GLU A 1 271 ? -29.311 -4.679 66.487 1.00 67.94 271 GLU A CA 1
ATOM 2047 C C . GLU A 1 271 ? -30.062 -5.719 67.348 1.00 67.94 271 GLU A C 1
ATOM 2049 O O . GLU A 1 271 ? -30.326 -5.467 68.524 1.00 67.94 271 GLU A O 1
ATOM 2054 N N . ASP A 1 272 ? -30.338 -6.910 66.798 1.00 63.34 272 ASP A N 1
ATOM 2055 C CA . ASP A 1 272 ? -31.044 -8.017 67.458 1.00 63.34 272 ASP A CA 1
ATOM 2056 C C . ASP A 1 272 ? -30.092 -9.082 68.063 1.00 63.34 272 ASP A C 1
ATOM 2058 O O . ASP A 1 272 ? -30.533 -10.150 68.501 1.00 63.34 272 ASP A O 1
ATOM 2062 N N . GLY A 1 273 ? -28.783 -8.800 68.131 1.00 66.31 273 GLY A N 1
ATOM 2063 C CA . GLY A 1 273 ? -27.786 -9.625 68.829 1.00 66.31 273 GLY A CA 1
ATOM 2064 C C . GLY A 1 273 ? -27.104 -10.712 67.988 1.00 66.31 273 GLY A C 1
ATOM 2065 O O . GLY A 1 273 ? -26.380 -11.540 68.543 1.00 66.31 273 GLY A O 1
ATOM 2066 N N . ALA A 1 274 ? -27.318 -10.729 66.671 1.00 74.75 274 ALA A N 1
ATOM 2067 C CA . ALA A 1 274 ? -26.480 -11.483 65.738 1.00 74.75 274 ALA A CA 1
ATOM 2068 C C . ALA A 1 274 ? -25.223 -10.670 65.391 1.00 74.75 274 ALA A C 1
ATOM 2070 O O . ALA A 1 274 ? -25.300 -9.451 65.373 1.00 74.75 274 ALA A O 1
ATOM 2071 N N . ASP A 1 275 ? -24.089 -11.308 65.089 1.00 83.19 275 ASP A N 1
ATOM 2072 C CA . ASP A 1 275 ? -22.904 -10.595 64.593 1.00 83.19 275 ASP A CA 1
ATOM 2073 C C . ASP A 1 275 ? -23.038 -10.339 63.071 1.00 83.19 275 ASP A C 1
ATOM 2075 O O . ASP A 1 275 ? -23.077 -11.301 62.290 1.00 83.19 275 ASP A O 1
ATOM 2079 N N . PRO A 1 276 ? -23.145 -9.069 62.621 1.00 83.69 276 PRO A N 1
ATOM 2080 C CA . PRO A 1 276 ? -23.214 -8.705 61.204 1.00 83.69 276 PRO A CA 1
ATOM 2081 C C . PRO A 1 276 ? -22.027 -9.185 60.371 1.00 83.69 276 PRO A C 1
ATOM 2083 O O . PRO A 1 276 ? -22.210 -9.494 59.194 1.00 83.69 276 PRO A O 1
ATOM 2086 N N . VAL A 1 277 ? -20.828 -9.269 60.953 1.00 82.50 277 VAL A N 1
ATOM 2087 C CA . VAL A 1 277 ? -19.620 -9.712 60.243 1.00 82.50 277 VAL A CA 1
ATOM 2088 C C . VAL A 1 277 ? -19.681 -11.215 60.003 1.00 82.50 277 VAL A C 1
ATOM 2090 O O . VAL A 1 277 ? -19.469 -11.660 58.877 1.00 82.50 277 VAL A O 1
ATOM 2093 N N . ASP A 1 278 ? -20.096 -12.000 61.000 1.00 85.38 278 ASP A N 1
ATOM 2094 C CA . ASP A 1 278 ? -20.344 -13.440 60.828 1.00 85.38 278 ASP A CA 1
ATOM 2095 C C . ASP A 1 278 ? -21.478 -13.720 59.830 1.00 85.38 278 ASP A C 1
ATOM 2097 O O . ASP A 1 278 ? -21.487 -14.730 59.119 1.00 85.38 278 ASP A O 1
ATOM 2101 N N . LEU A 1 279 ? -22.489 -12.849 59.784 1.00 86.38 279 LEU A N 1
ATOM 2102 C CA . LEU A 1 279 ? -23.543 -12.913 58.774 1.00 86.38 279 LEU A CA 1
ATOM 2103 C C . LEU A 1 279 ? -22.996 -12.617 57.366 1.00 86.38 279 LEU A C 1
ATOM 2105 O O . LEU A 1 279 ? -23.379 -13.314 56.428 1.00 86.38 279 LEU A O 1
ATOM 2109 N N . ALA A 1 280 ? -22.094 -11.641 57.221 1.00 83.19 280 ALA A N 1
ATOM 2110 C CA . ALA A 1 280 ? -21.456 -11.296 55.950 1.00 83.19 280 ALA A CA 1
ATOM 2111 C C . ALA A 1 280 ? -20.544 -12.424 55.450 1.00 83.19 280 ALA A C 1
ATOM 2113 O O . ALA A 1 280 ? -20.671 -12.847 54.301 1.00 83.19 280 ALA A O 1
ATOM 2114 N N . TYR A 1 281 ? -19.709 -12.994 56.326 1.00 83.94 281 TYR A N 1
ATOM 2115 C CA . TYR A 1 281 ? -18.876 -14.151 55.986 1.00 83.94 281 TYR A CA 1
ATOM 2116 C C . TYR A 1 281 ? -19.709 -15.344 55.515 1.00 83.94 281 TYR A C 1
ATOM 2118 O O . TYR A 1 281 ? -19.351 -15.977 54.527 1.00 83.94 281 TYR A O 1
ATOM 2126 N N . ARG A 1 282 ? -20.868 -15.609 56.133 1.00 85.62 282 ARG A N 1
ATOM 2127 C CA . ARG A 1 282 ? -21.772 -16.677 55.671 1.00 85.62 282 ARG A CA 1
ATOM 2128 C C . ARG A 1 282 ? -22.299 -16.468 54.252 1.00 85.62 282 ARG A C 1
ATOM 2130 O O . ARG A 1 282 ? -22.530 -17.454 53.556 1.00 85.62 282 ARG A O 1
ATOM 2137 N N . LEU A 1 283 ? -22.509 -15.224 53.815 1.00 82.88 283 LEU A N 1
ATOM 2138 C CA . LEU A 1 283 ? -22.924 -14.942 52.435 1.00 82.88 283 LEU A CA 1
ATOM 2139 C C . LEU A 1 283 ? -21.793 -15.196 51.441 1.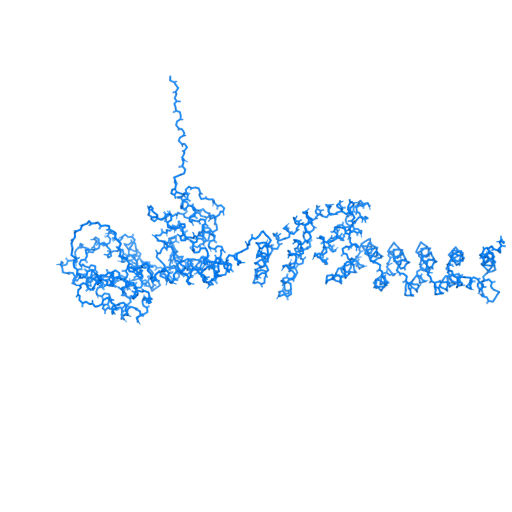00 82.88 283 LEU A C 1
ATOM 2141 O O . LEU A 1 283 ? -22.054 -15.754 50.377 1.00 82.88 283 LEU A O 1
ATOM 2145 N N . VAL A 1 284 ? -20.561 -14.853 51.821 1.00 79.62 284 VAL A N 1
ATOM 2146 C CA . VAL A 1 284 ? -19.355 -15.141 51.034 1.00 79.62 284 VAL A CA 1
ATOM 2147 C C . VAL A 1 284 ? -19.111 -16.650 50.945 1.00 79.62 284 VAL A C 1
ATOM 2149 O O . VAL A 1 284 ? -18.885 -17.179 49.863 1.00 79.62 284 VAL A O 1
ATOM 2152 N N . GLU A 1 285 ? -19.234 -17.381 52.055 1.00 83.56 285 GLU A N 1
ATOM 2153 C CA . GLU A 1 285 ? -19.086 -18.845 52.085 1.00 83.56 285 GLU A CA 1
ATOM 2154 C C . GLU A 1 285 ? -20.138 -19.576 51.240 1.00 83.56 285 GLU A C 1
ATOM 2156 O O . GLU A 1 285 ? -19.861 -20.643 50.691 1.00 83.56 285 GLU A O 1
ATOM 2161 N N . CYS A 1 286 ? -21.345 -19.016 51.137 1.00 78.62 286 CYS A N 1
ATOM 2162 C CA . CYS A 1 286 ? -22.414 -19.558 50.301 1.00 78.62 286 CYS A CA 1
ATOM 2163 C C . CYS A 1 286 ? -22.325 -19.112 48.830 1.00 78.62 286 CYS A C 1
ATOM 2165 O O . CYS A 1 286 ? -23.225 -19.464 48.068 1.00 78.62 286 CYS A O 1
ATOM 2167 N N . ASP A 1 287 ? -21.289 -18.356 48.441 1.00 76.25 287 ASP A N 1
ATOM 2168 C CA . ASP A 1 287 ? -21.098 -17.792 47.093 1.00 76.25 287 ASP A CA 1
ATOM 2169 C C . ASP A 1 287 ? -22.282 -16.911 46.639 1.00 76.25 287 ASP A C 1
ATOM 2171 O O . ASP A 1 287 ? -22.673 -16.887 45.474 1.00 76.25 287 ASP A O 1
ATOM 2175 N N . VAL A 1 288 ? -22.919 -16.222 47.596 1.00 71.06 288 VAL A N 1
ATOM 2176 C CA . VAL A 1 288 ? -24.072 -15.335 47.349 1.00 71.06 288 VAL A CA 1
ATOM 2177 C C . VAL A 1 288 ? -23.631 -13.879 47.181 1.00 71.06 288 VAL A C 1
ATOM 2179 O O . VAL A 1 288 ? -24.334 -13.117 46.524 1.00 71.06 288 VAL A O 1
ATOM 2182 N N . HIS A 1 289 ? -22.491 -13.497 47.767 1.00 71.81 289 HIS A N 1
ATOM 2183 C CA . HIS A 1 289 ? -21.912 -12.150 47.704 1.00 71.81 289 HIS A CA 1
ATOM 2184 C C . HIS A 1 289 ? -20.384 -12.179 47.762 1.00 71.81 289 HIS A C 1
ATOM 2186 O O . HIS A 1 289 ? -19.803 -13.091 48.346 1.00 71.81 289 HIS A O 1
ATOM 2192 N N . GLU A 1 290 ? -19.738 -11.162 47.191 1.00 71.62 290 GLU A N 1
ATOM 2193 C CA . GLU A 1 290 ? -18.276 -11.031 47.183 1.00 71.62 290 GLU A CA 1
ATOM 2194 C C . GLU A 1 290 ? -17.713 -10.514 48.520 1.00 71.62 290 GLU A C 1
ATOM 2196 O O . GLU A 1 290 ? -18.431 -9.975 49.368 1.00 71.62 290 GLU A O 1
ATOM 2201 N N . ALA A 1 291 ? -16.395 -10.660 48.704 1.00 68.44 291 ALA A N 1
ATOM 2202 C CA . ALA A 1 291 ? -15.696 -10.303 49.941 1.00 68.44 291 ALA A CA 1
ATOM 2203 C C . ALA A 1 291 ? -15.866 -8.825 50.350 1.00 68.44 291 ALA A C 1
ATOM 2205 O O . ALA A 1 291 ? -15.807 -8.516 51.538 1.00 68.44 291 ALA A O 1
ATOM 2206 N N . GLU A 1 292 ? -16.155 -7.931 49.399 1.00 61.53 292 GLU A N 1
ATOM 2207 C CA . GLU A 1 292 ? -16.387 -6.502 49.646 1.00 61.53 292 GLU A CA 1
ATOM 2208 C C . GLU A 1 292 ? -17.549 -6.237 50.625 1.00 61.53 292 GLU A C 1
ATOM 2210 O O . GLU A 1 292 ? -17.531 -5.254 51.368 1.00 61.53 292 GLU A O 1
ATOM 2215 N N . VAL A 1 293 ? -18.548 -7.129 50.707 1.00 64.81 293 VAL A N 1
ATOM 2216 C CA . VAL A 1 293 ? -19.640 -7.002 51.694 1.00 64.81 293 VAL A CA 1
ATOM 2217 C C . VAL A 1 293 ? -19.106 -7.045 53.125 1.00 64.81 293 VAL A C 1
ATOM 2219 O O . VAL A 1 293 ? -19.625 -6.339 53.990 1.00 64.81 293 VAL A O 1
ATOM 2222 N N . VAL A 1 294 ? -18.057 -7.832 53.382 1.00 70.81 294 VAL A N 1
ATOM 2223 C CA . VAL A 1 294 ? -17.412 -7.903 54.699 1.00 70.81 294 VAL A CA 1
ATOM 2224 C C . VAL A 1 294 ? -16.751 -6.568 55.023 1.00 70.81 294 VAL A C 1
ATOM 2226 O O . VAL A 1 294 ? -16.982 -6.033 56.103 1.00 70.81 294 VAL A O 1
ATOM 2229 N N . ASP A 1 295 ? -16.012 -5.989 54.076 1.00 64.00 295 ASP A N 1
ATOM 2230 C CA . ASP A 1 295 ? -15.339 -4.699 54.259 1.00 64.00 295 ASP A CA 1
ATOM 2231 C C . ASP A 1 295 ? -16.345 -3.565 54.508 1.00 64.00 295 ASP A C 1
ATOM 2233 O O . ASP A 1 295 ? -16.140 -2.733 55.392 1.00 64.00 295 ASP A O 1
ATOM 2237 N N . LEU A 1 296 ? -17.478 -3.563 53.797 1.00 58.84 296 LEU A N 1
ATOM 2238 C CA . LEU A 1 296 ? -18.561 -2.593 53.994 1.00 58.84 296 LEU A CA 1
ATOM 2239 C C . LEU A 1 296 ? -19.249 -2.742 55.357 1.00 58.84 296 LEU A C 1
ATOM 2241 O O . LEU A 1 296 ? -19.580 -1.736 55.988 1.00 58.84 296 LEU A O 1
ATOM 2245 N N . VAL A 1 297 ? -19.455 -3.972 55.833 1.00 71.38 297 VAL A N 1
ATOM 2246 C CA . VAL A 1 297 ? -20.024 -4.231 57.165 1.00 71.38 297 VAL A CA 1
ATOM 2247 C C . VAL A 1 297 ? -19.031 -3.849 58.267 1.00 71.38 297 VAL A C 1
ATOM 2249 O O . VAL A 1 297 ? -19.424 -3.188 59.227 1.00 71.38 297 VAL A O 1
ATOM 2252 N N . VAL A 1 298 ? -17.743 -4.171 58.106 1.00 69.31 298 VAL A N 1
ATOM 2253 C CA . VAL A 1 298 ? -16.672 -3.768 59.034 1.00 69.31 298 VAL A CA 1
ATOM 2254 C C . VAL A 1 298 ? -16.536 -2.247 59.072 1.00 69.31 298 VAL A C 1
ATOM 2256 O O . VAL A 1 298 ? -16.419 -1.671 60.151 1.00 69.31 298 VAL A O 1
ATOM 2259 N N . ALA A 1 299 ? -16.610 -1.564 57.929 1.00 61.94 299 ALA A N 1
ATOM 2260 C CA . ALA A 1 299 ? -16.593 -0.104 57.864 1.00 61.94 299 ALA A CA 1
ATOM 2261 C C . ALA A 1 299 ? -17.820 0.514 58.559 1.00 61.94 299 ALA A C 1
ATOM 2263 O O . ALA A 1 299 ? -17.693 1.499 59.288 1.00 61.94 299 ALA A O 1
ATOM 2264 N N . ALA A 1 300 ? -19.002 -0.086 58.388 1.00 64.00 300 ALA A N 1
ATOM 2265 C CA . ALA A 1 300 ? -20.223 0.356 59.057 1.00 64.00 300 ALA A CA 1
ATOM 2266 C C . ALA A 1 300 ? -20.173 0.146 60.584 1.00 64.00 300 ALA A C 1
ATOM 2268 O O . ALA A 1 300 ? -20.712 0.966 61.325 1.00 64.00 300 ALA A O 1
ATOM 2269 N N . GLN A 1 301 ? -19.505 -0.912 61.057 1.00 61.62 301 GLN A N 1
ATOM 2270 C CA . GLN A 1 301 ? -19.319 -1.191 62.485 1.00 61.62 301 GLN A CA 1
ATOM 2271 C C . GLN A 1 301 ? -18.207 -0.352 63.126 1.00 61.62 301 GLN A C 1
ATOM 2273 O O . GLN A 1 301 ? -18.414 0.232 64.184 1.00 61.62 301 GLN A O 1
ATOM 2278 N N . THR A 1 302 ? -17.046 -0.225 62.481 1.00 54.25 302 THR A N 1
ATOM 2279 C CA . THR A 1 302 ? -15.909 0.563 62.999 1.00 54.25 302 THR A CA 1
ATOM 2280 C C . THR A 1 302 ? -16.219 2.062 63.025 1.00 54.25 302 THR A C 1
ATOM 2282 O O . THR A 1 302 ? -15.829 2.754 63.963 1.00 54.25 302 THR A O 1
ATOM 2285 N N . GLY A 1 303 ? -17.033 2.556 62.083 1.00 50.97 303 GLY A N 1
ATOM 2286 C CA . GLY A 1 303 ? -17.620 3.901 62.139 1.00 50.97 303 GLY A CA 1
ATOM 2287 C C . GLY A 1 303 ? -18.657 4.106 63.257 1.00 50.97 303 GLY A C 1
ATOM 2288 O O . GLY A 1 303 ? -19.017 5.247 63.546 1.00 50.97 303 GLY A O 1
ATOM 2289 N N . ALA A 1 304 ? -19.126 3.028 63.894 1.00 43.09 304 ALA A N 1
ATOM 2290 C CA . ALA A 1 304 ? -20.044 3.058 65.031 1.00 43.09 304 ALA A CA 1
ATOM 2291 C C . ALA A 1 304 ? -19.347 2.798 66.386 1.00 43.09 304 ALA A C 1
ATOM 2293 O O . ALA A 1 304 ? -19.864 3.232 67.417 1.00 43.09 304 ALA A O 1
ATOM 2294 N N . GLU A 1 305 ? -18.172 2.158 66.412 1.00 37.06 305 GLU A N 1
ATOM 2295 C CA . GLU A 1 305 ? -17.450 1.833 67.655 1.00 37.06 305 GLU A CA 1
ATOM 2296 C C . GLU A 1 305 ? -16.593 2.987 68.213 1.00 37.06 305 GLU A C 1
ATOM 2298 O O . GLU A 1 305 ? -16.425 3.079 69.430 1.00 37.06 305 GLU A O 1
ATOM 2303 N N . ASP A 1 306 ? -16.169 3.952 67.389 1.00 33.59 306 ASP A N 1
ATOM 2304 C CA . ASP A 1 306 ? -15.444 5.149 67.867 1.00 33.59 306 ASP A CA 1
ATOM 2305 C C . ASP A 1 306 ? -16.363 6.277 68.394 1.00 33.59 306 ASP A C 1
ATOM 2307 O O . ASP A 1 306 ? -15.895 7.312 68.871 1.00 33.59 306 ASP A O 1
ATOM 2311 N N . ALA A 1 307 ? -17.686 6.078 68.397 1.00 29.98 307 ALA A N 1
ATOM 2312 C CA . ALA A 1 307 ? -18.666 7.023 68.955 1.00 29.98 307 ALA A CA 1
ATOM 2313 C C . ALA A 1 307 ? -19.115 6.660 70.389 1.00 29.98 307 ALA A C 1
ATOM 2315 O O . ALA A 1 307 ? -20.191 7.054 70.848 1.00 29.98 307 ALA A O 1
ATOM 2316 N N . GLY A 1 308 ? -18.287 5.894 71.103 1.00 29.28 308 GLY A N 1
ATOM 2317 C CA . GLY A 1 308 ? -18.616 5.263 72.376 1.00 29.28 308 GLY A CA 1
ATOM 2318 C C . GLY A 1 308 ? -18.083 5.936 73.641 1.00 29.28 308 GLY A C 1
ATOM 2319 O O . GLY A 1 308 ? -18.053 5.274 74.672 1.00 29.28 308 GLY A O 1
ATOM 2320 N N . THR A 1 309 ? -17.640 7.200 73.653 1.00 27.69 309 THR A N 1
ATOM 2321 C CA . THR A 1 309 ? -17.541 7.967 74.917 1.00 27.69 309 THR A CA 1
ATOM 2322 C C . THR A 1 309 ? -17.548 9.482 74.678 1.00 27.69 309 THR A C 1
ATOM 2324 O O . THR A 1 309 ? -16.665 10.015 74.023 1.00 27.69 309 THR A O 1
ATOM 2327 N N . LEU A 1 310 ? -18.516 10.162 75.309 1.00 28.50 310 LEU A N 1
ATOM 2328 C CA . LEU A 1 310 ? -18.732 11.622 75.378 1.00 28.50 310 LEU A CA 1
ATOM 2329 C C . LEU A 1 310 ? -19.351 12.254 74.115 1.00 28.50 310 LEU A C 1
ATOM 2331 O O . LEU A 1 310 ? -18.686 12.902 73.322 1.00 28.50 310 LEU A O 1
ATOM 2335 N N . VAL A 1 311 ? -20.616 11.947 73.813 1.00 24.94 311 VAL A N 1
ATOM 2336 C CA . VAL A 1 311 ? -21.856 12.477 74.437 1.00 24.94 311 VAL A CA 1
ATOM 2337 C C . VAL A 1 311 ? -22.250 13.848 73.890 1.00 24.94 311 VAL A C 1
ATOM 2339 O O . VAL A 1 311 ? -21.625 14.860 74.167 1.00 24.94 311 VAL A O 1
ATOM 2342 N N . SER A 1 312 ? -23.380 13.814 73.184 1.00 25.55 312 SER A N 1
ATOM 2343 C CA . SER A 1 312 ? -24.395 14.854 73.033 1.00 25.55 312 SER A CA 1
ATOM 2344 C C . SER A 1 312 ? -23.950 16.295 72.768 1.00 25.55 312 SER A C 1
ATOM 2346 O O . SER A 1 312 ? -23.417 16.985 73.628 1.00 25.55 312 SER A O 1
ATOM 2348 N N . ALA A 1 313 ? -24.483 16.788 71.655 1.00 25.45 313 ALA A N 1
ATOM 2349 C CA . ALA A 1 313 ? -24.925 18.160 71.475 1.00 25.45 313 ALA A CA 1
ATOM 2350 C C . ALA A 1 313 ? -23.830 19.239 71.434 1.00 25.45 313 ALA A C 1
ATOM 2352 O O . ALA A 1 313 ? -23.486 19.872 72.422 1.00 25.45 313 ALA A O 1
ATOM 2353 N N . ALA A 1 314 ? -23.525 19.569 70.180 1.00 29.11 314 ALA A N 1
ATOM 2354 C CA . ALA A 1 314 ? -23.514 20.927 69.655 1.00 29.11 314 ALA A CA 1
ATOM 2355 C C . ALA A 1 314 ? -22.273 21.803 69.918 1.00 29.11 314 ALA A C 1
ATOM 2357 O O . ALA A 1 314 ? -21.959 22.195 71.034 1.00 29.11 314 ALA A O 1
ATOM 2358 N N . VAL A 1 315 ? -21.758 22.275 68.773 1.00 29.31 315 VAL A N 1
ATOM 2359 C CA . VAL A 1 315 ? -20.970 23.494 68.522 1.00 29.31 315 VAL A CA 1
ATOM 2360 C C . VAL A 1 315 ? -19.439 23.360 68.589 1.00 29.31 315 VAL A C 1
ATOM 2362 O O . VAL A 1 315 ? -18.861 23.287 69.663 1.00 29.31 315 VAL A O 1
ATOM 2365 N N . GLY A 1 316 ? -18.801 23.529 67.419 1.00 28.36 316 GLY A N 1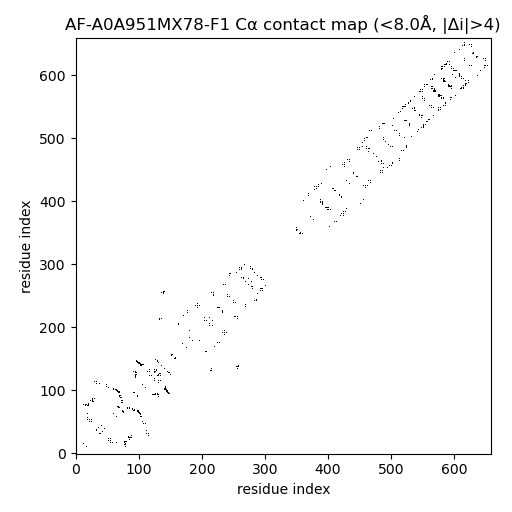
ATOM 2366 C CA . GLY A 1 316 ? -17.594 24.363 67.284 1.00 28.36 316 GLY A CA 1
ATOM 2367 C C . GLY A 1 316 ? -16.251 23.674 66.996 1.00 28.36 316 GLY A C 1
ATOM 2368 O O . GLY A 1 316 ? -15.615 23.176 67.907 1.00 28.36 316 GLY A O 1
ATOM 2369 N N . ASP A 1 317 ? -15.849 23.736 65.723 1.00 30.14 317 ASP A N 1
ATOM 2370 C CA . ASP A 1 317 ? -14.528 24.041 65.123 1.00 30.14 317 ASP A CA 1
ATOM 2371 C C . ASP A 1 317 ? -13.161 23.686 65.791 1.00 30.14 317 ASP A C 1
ATOM 2373 O O . ASP A 1 317 ? -12.890 24.005 66.944 1.00 30.14 317 ASP A O 1
ATOM 2377 N N . ALA A 1 318 ? -12.260 23.215 64.909 1.00 33.31 318 ALA A N 1
ATOM 2378 C CA . ALA A 1 318 ? -10.785 23.309 64.859 1.00 33.31 318 ALA A CA 1
ATOM 2379 C C . ALA A 1 318 ? -9.823 22.419 65.708 1.00 33.31 318 ALA A C 1
ATOM 2381 O O . ALA A 1 318 ? -9.495 22.714 66.852 1.00 33.31 318 ALA A O 1
ATOM 2382 N N . ALA A 1 319 ? -9.206 21.473 64.972 1.00 35.72 319 ALA A N 1
ATOM 2383 C CA . ALA A 1 319 ? -7.767 21.146 64.827 1.00 35.72 319 ALA A CA 1
ATOM 2384 C C . ALA A 1 319 ? -6.939 20.515 65.980 1.00 35.72 319 ALA A C 1
ATOM 2386 O O . ALA A 1 319 ? -6.650 21.145 66.994 1.00 35.72 319 ALA A O 1
ATOM 2387 N N . ASP A 1 320 ? -6.405 19.309 65.714 1.00 36.53 320 ASP A N 1
ATOM 2388 C CA . ASP A 1 320 ? -5.448 18.566 66.553 1.00 36.53 320 ASP A CA 1
ATOM 2389 C C . ASP A 1 320 ? -3.996 18.645 65.982 1.00 36.53 320 ASP A C 1
ATOM 2391 O O . ASP A 1 320 ? -3.799 18.328 64.803 1.00 36.53 320 ASP A O 1
ATOM 2395 N N . PRO A 1 321 ? -2.955 19.052 66.753 1.00 40.22 321 PRO A N 1
ATOM 2396 C CA . PRO A 1 321 ? -1.607 19.372 66.246 1.00 40.22 321 PRO A CA 1
ATOM 2397 C C . PRO A 1 321 ? -0.682 18.171 65.975 1.00 40.22 321 PRO A C 1
ATOM 2399 O O . PRO A 1 321 ? 0.450 18.356 65.525 1.00 40.22 321 PRO A O 1
ATOM 2402 N N . VAL A 1 322 ? -1.108 16.939 66.262 1.00 33.03 322 VAL A N 1
ATOM 2403 C CA . VAL A 1 322 ? -0.239 15.748 66.142 1.00 33.03 322 VAL A CA 1
ATOM 2404 C C . VAL A 1 322 ? -0.284 15.127 64.736 1.00 33.03 322 VAL A C 1
ATOM 2406 O O . VAL A 1 322 ? 0.686 14.498 64.307 1.00 33.03 322 VAL A O 1
ATOM 2409 N N . ALA A 1 323 ? -1.335 15.401 63.955 1.00 33.84 323 ALA A N 1
ATOM 2410 C CA . ALA A 1 323 ? -1.464 14.942 62.569 1.00 33.84 323 ALA A CA 1
ATOM 2411 C C . ALA A 1 323 ? -0.461 15.606 61.601 1.00 33.84 323 ALA A C 1
ATOM 2413 O O . ALA A 1 323 ? -0.197 15.072 60.525 1.00 33.84 323 ALA A O 1
ATOM 2414 N N . GLN A 1 324 ? 0.138 16.746 61.961 1.00 35.72 324 GLN A N 1
ATOM 2415 C CA . GLN A 1 324 ? 0.911 17.544 61.005 1.00 35.72 324 GLN A CA 1
ATOM 2416 C C . GLN A 1 324 ? 2.342 17.023 60.762 1.00 35.72 324 GLN A C 1
ATOM 2418 O O . GLN A 1 324 ? 2.796 17.011 59.625 1.00 35.72 324 GLN A O 1
ATOM 2423 N N . THR A 1 325 ? 3.060 16.535 61.779 1.00 33.91 325 THR A N 1
ATOM 2424 C CA . THR A 1 325 ? 4.508 16.233 61.654 1.00 33.91 325 THR A CA 1
ATOM 2425 C C . THR A 1 325 ? 4.805 14.876 60.997 1.00 33.91 325 THR A C 1
ATOM 2427 O O . THR A 1 325 ? 5.829 14.717 60.334 1.00 33.91 325 THR A O 1
ATOM 2430 N N . VAL A 1 326 ? 3.906 13.897 61.151 1.00 30.55 326 VAL A N 1
ATOM 2431 C CA . VAL A 1 326 ? 4.007 12.576 60.496 1.00 30.55 326 VAL A CA 1
ATOM 2432 C C . VAL A 1 326 ? 3.495 12.648 59.052 1.00 30.55 326 VAL A C 1
ATOM 2434 O O . VAL A 1 326 ? 4.091 12.043 58.160 1.00 30.55 326 VAL A O 1
ATOM 2437 N N . SER A 1 327 ? 2.471 13.475 58.803 1.00 33.50 327 SER A N 1
ATOM 2438 C CA . SER A 1 327 ? 1.972 13.778 57.458 1.00 33.50 327 SER A CA 1
ATOM 2439 C C . SER A 1 327 ? 3.018 14.525 56.617 1.00 33.50 327 SER A C 1
ATOM 2441 O O . SER A 1 327 ? 3.211 14.190 55.456 1.00 33.50 327 SER A O 1
ATOM 2443 N N . ASP A 1 328 ? 3.819 15.421 57.206 1.00 34.62 328 ASP A N 1
ATOM 2444 C CA . ASP A 1 328 ? 4.855 16.181 56.483 1.00 34.62 328 ASP A CA 1
ATOM 2445 C C . ASP A 1 328 ? 6.070 15.352 56.016 1.00 34.62 328 ASP A C 1
ATOM 2447 O O . ASP A 1 328 ? 6.717 15.697 55.024 1.00 34.62 328 ASP A O 1
ATOM 2451 N N . LEU A 1 329 ? 6.406 14.264 56.718 1.00 32.69 329 LEU A N 1
ATOM 2452 C CA . LEU A 1 329 ? 7.524 13.369 56.373 1.00 32.69 329 LEU A CA 1
ATOM 2453 C C . LEU A 1 329 ? 7.099 12.269 55.389 1.00 32.69 329 LEU A C 1
ATOM 2455 O O . LEU A 1 329 ? 7.871 11.930 54.491 1.00 32.69 329 LEU A O 1
ATOM 2459 N N . LEU A 1 330 ? 5.860 11.775 55.504 1.00 32.81 330 LEU A N 1
ATOM 2460 C CA . LEU A 1 330 ? 5.255 10.859 54.532 1.00 32.81 330 LEU A CA 1
ATOM 2461 C C . LEU A 1 330 ? 4.873 11.582 53.232 1.00 32.81 330 LEU A C 1
ATOM 2463 O O . LEU A 1 330 ? 5.100 11.038 52.154 1.00 32.81 330 LEU A O 1
ATOM 2467 N N . ALA A 1 331 ? 4.415 12.837 53.304 1.00 33.31 331 ALA A N 1
ATOM 2468 C CA . ALA A 1 331 ? 4.107 13.648 52.128 1.00 33.31 331 ALA A CA 1
ATOM 2469 C C . ALA A 1 331 ? 5.349 13.952 51.279 1.00 33.31 331 ALA A C 1
ATOM 2471 O O . ALA A 1 331 ? 5.250 13.942 50.061 1.00 33.31 331 ALA A O 1
ATOM 2472 N N . ARG A 1 332 ? 6.537 14.166 51.866 1.00 34.34 332 ARG A N 1
ATOM 2473 C CA . ARG A 1 332 ? 7.760 14.478 51.089 1.00 34.34 332 ARG A CA 1
ATOM 2474 C C . ARG A 1 332 ? 8.363 13.266 50.372 1.00 34.34 332 ARG A C 1
ATOM 2476 O O . ARG A 1 332 ? 8.961 13.434 49.315 1.00 34.34 332 ARG A O 1
ATOM 2483 N N . GLY A 1 333 ? 8.205 12.062 50.927 1.00 28.72 333 GLY A N 1
ATOM 2484 C CA . GLY A 1 333 ? 8.624 10.810 50.284 1.00 28.72 333 GLY A CA 1
ATOM 2485 C C . GLY A 1 333 ? 7.611 10.299 49.256 1.00 28.72 333 GLY A C 1
ATOM 2486 O O . GLY A 1 333 ? 8.001 9.883 48.169 1.00 28.72 333 GLY A O 1
ATOM 2487 N N . ALA A 1 334 ? 6.312 10.396 49.565 1.00 31.89 334 ALA A N 1
ATOM 2488 C CA . ALA A 1 334 ? 5.238 10.013 48.653 1.00 31.89 334 ALA A CA 1
ATOM 2489 C C . ALA A 1 334 ? 5.076 11.009 47.497 1.00 31.89 334 ALA A C 1
ATOM 2491 O O . ALA A 1 334 ? 4.880 10.571 46.373 1.00 31.89 334 ALA A O 1
ATOM 2492 N N . ALA A 1 335 ? 5.240 12.320 47.717 1.00 32.59 335 ALA A N 1
ATOM 2493 C CA . ALA A 1 335 ? 5.168 13.305 46.635 1.00 32.59 335 ALA A CA 1
ATOM 2494 C C . ALA A 1 335 ? 6.293 13.131 45.607 1.00 32.59 335 ALA A C 1
ATOM 2496 O O . ALA A 1 335 ? 6.037 13.287 44.426 1.00 32.59 335 ALA A O 1
ATOM 2497 N N . ALA A 1 336 ? 7.507 12.738 46.011 1.00 32.31 336 ALA A N 1
ATOM 2498 C CA . ALA A 1 336 ? 8.608 12.512 45.068 1.00 32.31 336 ALA A CA 1
ATOM 2499 C C . ALA A 1 336 ? 8.404 11.260 44.189 1.00 32.31 336 ALA A C 1
ATOM 2501 O O . ALA A 1 336 ? 8.799 11.257 43.025 1.00 32.31 336 ALA A O 1
ATOM 2502 N N . GLN A 1 337 ? 7.778 10.211 44.736 1.00 33.31 337 GLN A N 1
ATOM 2503 C CA . GLN A 1 337 ? 7.457 8.979 44.007 1.00 33.31 337 GLN A CA 1
ATOM 2504 C C . GLN A 1 337 ? 6.201 9.154 43.140 1.00 33.31 337 GLN A C 1
ATOM 2506 O O . GLN A 1 337 ? 6.203 8.772 41.977 1.00 33.31 337 GLN A O 1
ATOM 2511 N N . VAL A 1 338 ? 5.167 9.812 43.673 1.00 33.50 338 VAL A N 1
ATOM 2512 C CA . VAL A 1 338 ? 3.948 10.177 42.938 1.00 33.50 338 VAL A CA 1
ATOM 2513 C C . VAL A 1 338 ? 4.260 11.183 41.834 1.00 33.50 338 VAL A C 1
ATOM 2515 O O . VAL A 1 338 ? 3.693 11.052 40.762 1.00 33.50 338 VAL A O 1
ATOM 2518 N N . ASP A 1 339 ? 5.186 12.126 42.027 1.00 34.00 339 ASP A N 1
ATOM 2519 C CA . ASP A 1 339 ? 5.647 13.006 40.948 1.00 34.00 339 ASP A CA 1
ATOM 2520 C C . ASP A 1 339 ? 6.413 12.218 39.884 1.00 34.00 339 ASP A C 1
ATOM 2522 O O . ASP A 1 339 ? 6.183 12.455 38.708 1.00 34.00 339 ASP A O 1
ATOM 2526 N N . ALA A 1 340 ? 7.260 11.247 40.244 1.00 33.59 340 ALA A N 1
ATOM 2527 C CA . ALA A 1 340 ? 7.947 10.398 39.266 1.00 33.59 340 ALA A CA 1
ATOM 2528 C C . ALA A 1 340 ? 6.979 9.486 38.487 1.00 33.59 340 ALA A C 1
ATOM 2530 O O . ALA A 1 340 ? 7.134 9.333 37.277 1.00 33.59 340 ALA A O 1
ATOM 2531 N N . ASP A 1 341 ? 5.956 8.940 39.149 1.00 38.16 341 ASP A N 1
ATOM 2532 C CA . ASP A 1 341 ? 4.930 8.090 38.537 1.00 38.16 341 ASP A CA 1
ATOM 2533 C C . ASP A 1 341 ? 3.919 8.915 37.720 1.00 38.16 341 ASP A C 1
ATOM 2535 O O . ASP A 1 341 ? 3.532 8.514 36.625 1.00 38.16 341 ASP A O 1
ATOM 2539 N N . LEU A 1 342 ? 3.541 10.114 38.181 1.00 35.31 342 LEU A N 1
ATOM 2540 C CA . LEU A 1 342 ? 2.750 11.084 37.414 1.00 35.31 342 LEU A CA 1
ATOM 2541 C C . LEU A 1 342 ? 3.537 11.649 36.238 1.00 35.31 342 LEU A C 1
ATOM 2543 O O . LEU A 1 342 ? 2.931 11.977 35.222 1.00 35.31 342 LEU A O 1
ATOM 2547 N N . GLN A 1 343 ? 4.857 11.775 36.361 1.00 37.75 343 GLN A N 1
ATOM 2548 C CA . GLN A 1 343 ? 5.737 12.179 35.274 1.00 37.75 343 GLN A CA 1
ATOM 2549 C C . GLN A 1 343 ? 5.909 11.037 34.276 1.00 37.75 343 GLN A C 1
ATOM 2551 O O . GLN A 1 343 ? 5.762 11.288 33.095 1.00 37.75 343 GLN A O 1
ATOM 2556 N N . ALA A 1 344 ? 6.046 9.782 34.713 1.00 38.44 344 ALA A N 1
ATOM 2557 C CA . ALA A 1 344 ? 6.018 8.612 33.831 1.00 38.44 344 ALA A CA 1
ATOM 2558 C C . ALA A 1 344 ? 4.658 8.433 33.128 1.00 38.44 344 ALA A C 1
ATOM 2560 O O . ALA A 1 344 ? 4.613 8.094 31.947 1.00 38.44 344 ALA A O 1
ATOM 2561 N N . LEU A 1 345 ? 3.545 8.712 33.817 1.00 37.38 345 LEU A N 1
ATOM 2562 C CA . LEU A 1 345 ? 2.207 8.752 33.222 1.00 37.38 345 LEU A CA 1
ATOM 2563 C C . LEU A 1 345 ? 2.068 9.927 32.246 1.00 37.38 345 LEU A C 1
ATOM 2565 O O . LEU A 1 345 ? 1.579 9.722 31.142 1.00 37.38 345 LEU A O 1
ATOM 2569 N N . ARG A 1 346 ? 2.533 11.136 32.599 1.00 37.91 346 ARG A N 1
ATOM 2570 C CA . ARG A 1 346 ? 2.558 12.318 31.710 1.00 37.91 346 ARG A CA 1
ATOM 2571 C C . ARG A 1 346 ? 3.437 12.118 30.483 1.00 37.91 346 ARG A C 1
ATOM 2573 O O . ARG A 1 346 ? 3.025 12.528 29.406 1.00 37.91 346 ARG A O 1
ATOM 2580 N N . ASP A 1 347 ? 4.592 11.490 30.650 1.00 41.72 347 ASP A N 1
ATOM 2581 C CA . ASP A 1 347 ? 5.534 11.144 29.586 1.00 41.72 347 ASP A CA 1
ATOM 2582 C C . ASP A 1 347 ? 4.996 9.973 28.738 1.00 41.72 347 ASP A C 1
ATOM 2584 O O . ASP A 1 347 ? 5.386 9.814 27.583 1.00 41.72 347 ASP A O 1
ATOM 2588 N N . GLY A 1 348 ? 4.072 9.173 29.289 1.00 44.75 348 GLY A N 1
ATOM 2589 C CA . GLY A 1 348 ? 3.319 8.130 28.588 1.00 44.75 348 GLY A CA 1
ATOM 2590 C C . GLY A 1 348 ? 2.083 8.635 27.833 1.00 44.75 348 GLY A C 1
ATOM 2591 O O . GLY A 1 348 ? 1.585 7.936 26.948 1.00 44.75 348 GLY A O 1
ATOM 2592 N N . PHE A 1 349 ? 1.589 9.843 28.133 1.00 43.91 349 PHE A N 1
ATOM 2593 C CA . PHE A 1 349 ? 0.576 10.499 27.311 1.00 43.91 349 PHE A CA 1
ATOM 2594 C C . PHE A 1 349 ? 1.252 11.181 26.119 1.00 43.91 349 PHE A C 1
ATOM 2596 O O . PHE A 1 349 ? 2.241 11.890 26.300 1.00 43.91 349 PHE A O 1
ATOM 2603 N N . PRO A 1 350 ? 0.721 11.019 24.895 1.00 51.44 350 PRO A N 1
ATOM 2604 C CA . PRO A 1 350 ? 1.286 11.679 23.731 1.00 51.44 350 PRO A CA 1
ATOM 2605 C C . PRO A 1 350 ? 1.308 13.200 23.950 1.00 51.44 350 PRO A C 1
ATOM 2607 O O . PRO A 1 350 ? 0.271 13.843 24.099 1.00 51.44 350 PRO A O 1
ATOM 2610 N N . ALA A 1 351 ? 2.506 13.779 24.018 1.00 47.09 351 ALA A N 1
ATOM 2611 C CA . ALA A 1 351 ? 2.704 15.187 24.366 1.00 47.09 351 ALA A CA 1
ATOM 2612 C C . ALA A 1 351 ? 2.633 16.098 23.132 1.00 47.09 351 ALA A C 1
ATOM 2614 O O . ALA A 1 351 ? 2.384 17.301 23.240 1.00 47.09 351 ALA A O 1
ATOM 2615 N N . SER A 1 352 ? 2.835 15.519 21.949 1.00 66.50 352 SER A N 1
ATOM 2616 C CA . SER A 1 352 ? 2.792 16.207 20.667 1.00 66.50 352 SER A CA 1
ATOM 2617 C C . SER A 1 352 ? 1.757 15.601 19.722 1.00 66.50 352 SER A C 1
ATOM 2619 O O . SER A 1 352 ? 1.292 14.469 19.881 1.00 66.50 352 SER A O 1
ATOM 2621 N N . THR A 1 353 ? 1.401 16.355 18.685 1.00 65.75 353 THR A N 1
ATOM 2622 C CA . THR A 1 353 ? 0.580 15.851 17.577 1.00 65.75 353 THR A CA 1
ATOM 2623 C C . THR A 1 353 ? 1.244 14.658 16.876 1.00 65.75 353 THR A C 1
ATOM 2625 O O . THR A 1 353 ? 0.545 13.793 16.358 1.00 65.75 353 THR A O 1
ATOM 2628 N N . GLU A 1 354 ? 2.579 14.589 16.873 1.00 65.88 354 GLU A N 1
ATOM 2629 C CA . GLU A 1 354 ? 3.343 13.483 16.284 1.00 65.88 354 GLU A CA 1
ATOM 2630 C C . GLU A 1 354 ? 3.208 12.203 17.124 1.00 65.88 354 GLU A C 1
ATOM 2632 O O . GLU A 1 354 ? 2.977 11.136 16.560 1.00 65.88 354 GLU A O 1
ATOM 2637 N N . ASP A 1 355 ? 3.201 12.317 18.456 1.00 64.38 355 ASP A N 1
ATOM 2638 C CA . ASP A 1 355 ? 2.981 11.180 19.363 1.00 64.38 355 ASP A CA 1
ATOM 2639 C C . ASP A 1 355 ? 1.544 10.652 19.268 1.00 64.38 355 ASP A C 1
ATOM 2641 O O . ASP A 1 355 ? 1.318 9.445 19.205 1.00 64.38 355 ASP A O 1
ATOM 2645 N N . HIS A 1 356 ? 0.556 11.553 19.182 1.00 67.00 356 HIS A N 1
ATOM 2646 C CA . HIS A 1 356 ? -0.841 11.164 18.958 1.00 67.00 356 HIS A CA 1
ATOM 2647 C C . HIS A 1 356 ? -1.003 10.438 17.617 1.00 67.00 356 HIS A C 1
ATOM 2649 O O . HIS A 1 356 ? -1.762 9.474 17.512 1.00 67.00 356 HIS A O 1
ATOM 2655 N N . ARG A 1 357 ? -0.274 10.887 16.587 1.00 67.12 357 ARG A N 1
ATOM 2656 C CA . ARG A 1 357 ? -0.267 10.260 15.264 1.00 67.12 357 ARG A CA 1
ATOM 2657 C C . ARG A 1 357 ? 0.393 8.884 15.305 1.00 67.12 357 ARG A C 1
ATOM 2659 O O . ARG A 1 357 ? -0.163 7.951 14.737 1.00 67.12 357 ARG A O 1
ATOM 2666 N N . ALA A 1 358 ? 1.526 8.743 15.991 1.00 68.50 358 ALA A N 1
ATOM 2667 C CA . ALA A 1 358 ? 2.203 7.462 16.178 1.00 68.50 358 ALA A CA 1
ATOM 2668 C C . ALA A 1 358 ? 1.298 6.450 16.898 1.00 68.50 358 ALA A C 1
ATOM 2670 O O . ALA A 1 358 ? 1.103 5.343 16.399 1.00 68.50 358 ALA A O 1
ATOM 2671 N N . LEU A 1 359 ? 0.649 6.870 17.989 1.00 72.31 359 LEU A N 1
ATOM 2672 C CA . LEU A 1 359 ? -0.296 6.036 18.733 1.00 72.31 359 LEU A CA 1
ATOM 2673 C C . LEU A 1 359 ? -1.487 5.599 17.861 1.00 72.31 359 LEU A C 1
ATOM 2675 O O . LEU A 1 359 ? -1.889 4.438 17.884 1.00 72.31 359 LEU A O 1
ATOM 2679 N N . ALA A 1 360 ? -2.039 6.513 17.055 1.00 71.50 360 ALA A N 1
ATOM 2680 C CA . ALA A 1 360 ? -3.129 6.198 16.132 1.00 71.50 360 ALA A CA 1
ATOM 2681 C C . ALA A 1 360 ? -2.699 5.201 15.041 1.00 71.50 360 ALA A C 1
ATOM 2683 O O . ALA A 1 360 ? -3.454 4.291 14.701 1.00 71.50 360 ALA A O 1
ATOM 2684 N N . LEU A 1 361 ? -1.484 5.345 14.503 1.00 75.25 361 LEU A N 1
ATOM 2685 C CA . LEU A 1 361 ? -0.924 4.419 13.516 1.00 75.25 361 LEU A CA 1
ATOM 2686 C C . LEU A 1 361 ? -0.719 3.020 14.104 1.00 75.25 361 LEU A C 1
ATOM 2688 O O . LEU A 1 361 ? -1.043 2.033 13.441 1.00 75.25 361 LEU A O 1
ATOM 2692 N N . ASP A 1 362 ? -0.227 2.932 15.339 1.00 76.25 362 ASP A N 1
ATOM 2693 C CA . ASP A 1 362 ? -0.059 1.662 16.044 1.00 76.25 362 ASP A CA 1
ATOM 2694 C C . ASP A 1 362 ? -1.414 1.003 16.337 1.00 76.25 362 ASP A C 1
ATOM 2696 O O . ASP A 1 362 ? -1.581 -0.185 16.062 1.00 76.25 362 ASP A O 1
ATOM 2700 N N . ALA A 1 363 ? -2.423 1.778 16.749 1.00 77.94 363 ALA A N 1
ATOM 2701 C CA . ALA A 1 363 ? -3.783 1.276 16.941 1.00 77.94 363 ALA A CA 1
ATOM 2702 C C . ALA A 1 363 ? -4.393 0.713 15.643 1.00 77.94 363 ALA A C 1
ATOM 2704 O O . ALA A 1 363 ? -4.971 -0.375 15.653 1.00 77.94 363 ALA A O 1
ATOM 2705 N N . VAL A 1 364 ? -4.230 1.403 14.504 1.00 76.88 364 VAL A N 1
ATOM 2706 C CA . VAL A 1 364 ? -4.687 0.888 13.198 1.00 76.88 364 VAL A CA 1
ATOM 2707 C C . VAL A 1 364 ? -3.911 -0.372 12.812 1.00 76.88 364 VAL A C 1
ATOM 2709 O O . VAL A 1 364 ? -4.506 -1.331 12.320 1.00 76.88 364 VAL A O 1
ATOM 2712 N N . ARG A 1 365 ? -2.594 -0.411 13.058 1.00 78.81 365 ARG A N 1
ATOM 2713 C CA . ARG A 1 365 ? -1.769 -1.598 12.795 1.00 78.81 365 ARG A CA 1
ATOM 2714 C C . ARG A 1 365 ? -2.263 -2.799 13.593 1.00 78.81 365 ARG A C 1
ATOM 2716 O O . ARG A 1 365 ? -2.381 -3.886 13.030 1.00 78.81 365 ARG A O 1
ATOM 2723 N N . ASP A 1 366 ? -2.545 -2.616 14.875 1.00 79.62 366 ASP A N 1
ATOM 2724 C CA . ASP A 1 366 ? -2.991 -3.697 15.748 1.00 79.62 366 ASP A CA 1
ATOM 2725 C C . ASP A 1 366 ? -4.416 -4.141 15.422 1.00 79.62 366 ASP A C 1
ATOM 2727 O O . ASP A 1 366 ? -4.666 -5.345 15.340 1.00 79.62 366 ASP A O 1
ATOM 2731 N N . TYR A 1 367 ? -5.307 -3.205 15.085 1.00 81.25 367 TYR A N 1
ATOM 2732 C CA . TYR A 1 367 ? -6.635 -3.530 14.571 1.00 81.25 367 TYR A CA 1
ATOM 2733 C C . TYR A 1 367 ? -6.558 -4.417 13.319 1.00 81.25 367 TYR A C 1
ATOM 2735 O O . TYR A 1 367 ? -7.141 -5.501 13.280 1.00 81.25 367 TYR A O 1
ATOM 2743 N N . LEU A 1 368 ? -5.772 -4.014 12.314 1.00 74.94 368 LEU A N 1
ATOM 2744 C CA . LEU A 1 368 ? -5.647 -4.760 11.059 1.00 74.94 368 LEU A CA 1
ATOM 2745 C C . LEU A 1 368 ? -4.977 -6.141 11.229 1.00 74.94 368 LEU A C 1
ATOM 2747 O O . LEU A 1 368 ? -5.140 -7.012 10.373 1.00 74.94 368 LEU A O 1
ATOM 2751 N N . LYS A 1 369 ? -4.211 -6.372 12.305 1.00 76.44 369 LYS A N 1
ATOM 2752 C CA . LYS A 1 369 ? -3.656 -7.704 12.615 1.00 76.44 369 LYS A CA 1
ATOM 2753 C C . LYS A 1 369 ? -4.720 -8.674 13.126 1.00 76.44 369 LYS A C 1
ATOM 2755 O O . LYS A 1 369 ? -4.595 -9.873 12.872 1.00 76.44 369 LYS A O 1
ATOM 2760 N N . VAL A 1 370 ? -5.701 -8.175 13.876 1.00 79.00 370 VAL A N 1
ATOM 2761 C CA . VAL A 1 370 ? -6.687 -8.998 14.590 1.00 79.00 370 VAL A CA 1
ATOM 2762 C C . VAL A 1 370 ? -7.979 -9.157 13.792 1.00 79.00 370 VAL A C 1
ATOM 2764 O O . VAL A 1 370 ? -8.606 -10.212 13.875 1.00 79.00 370 VAL A O 1
ATOM 2767 N N . GLU A 1 371 ? -8.362 -8.147 13.010 1.00 78.12 371 GLU A N 1
ATOM 2768 C CA . GLU A 1 371 ? -9.618 -8.146 12.262 1.00 78.12 371 GLU A CA 1
ATOM 2769 C C . GLU A 1 371 ? -9.643 -9.241 11.182 1.00 78.12 371 GLU A C 1
ATOM 2771 O O . GLU A 1 371 ? -8.722 -9.386 10.374 1.00 78.12 371 GLU A O 1
ATOM 2776 N N . ARG A 1 372 ? -10.721 -10.033 11.191 1.00 72.81 372 ARG A N 1
ATOM 2777 C CA . ARG A 1 372 ? -10.937 -11.176 10.285 1.00 72.81 372 ARG A CA 1
ATOM 2778 C C . ARG A 1 372 ? -12.138 -10.971 9.368 1.00 72.81 372 ARG A C 1
ATOM 2780 O O . ARG A 1 372 ? -12.285 -11.715 8.399 1.00 72.81 372 ARG A O 1
ATOM 2787 N N . ASP A 1 373 ? -12.989 -9.996 9.673 1.00 77.94 373 ASP A N 1
ATOM 2788 C CA . ASP A 1 373 ? -14.145 -9.650 8.862 1.00 77.94 373 ASP A CA 1
ATOM 2789 C C . ASP A 1 373 ? -13.717 -8.830 7.638 1.00 77.94 373 ASP A C 1
ATOM 2791 O O . ASP A 1 373 ? -13.083 -7.778 7.746 1.00 77.94 373 ASP A O 1
ATOM 2795 N N . ARG A 1 374 ? -14.061 -9.328 6.450 1.00 75.75 374 ARG A N 1
ATOM 2796 C CA . ARG A 1 374 ? -13.663 -8.708 5.185 1.00 75.75 374 ARG A CA 1
ATOM 2797 C C . ARG A 1 374 ? -14.336 -7.354 4.958 1.00 75.75 374 ARG A C 1
ATOM 2799 O O . ARG A 1 374 ? -13.672 -6.447 4.466 1.00 75.75 374 ARG A O 1
ATOM 2806 N N . ASP A 1 375 ? -15.603 -7.209 5.326 1.00 74.69 375 ASP A N 1
ATOM 2807 C CA . ASP A 1 375 ? -16.374 -5.991 5.069 1.00 74.69 375 ASP A CA 1
ATOM 2808 C C . ASP A 1 375 ? -15.887 -4.851 5.974 1.00 74.69 375 ASP A C 1
ATOM 2810 O O . ASP A 1 375 ? -15.746 -3.704 5.541 1.00 74.69 375 ASP A O 1
ATOM 2814 N N . ARG A 1 376 ? -15.532 -5.168 7.227 1.00 78.06 376 ARG A N 1
ATOM 2815 C CA . ARG A 1 376 ? -14.900 -4.204 8.143 1.00 78.06 376 ARG A CA 1
ATOM 2816 C C . ARG A 1 376 ? -13.513 -3.782 7.677 1.00 78.06 376 ARG A C 1
ATOM 2818 O O . ARG A 1 376 ? -13.187 -2.596 7.730 1.00 78.06 376 ARG A O 1
ATOM 2825 N N . LEU A 1 377 ? -12.711 -4.728 7.190 1.00 76.81 377 LEU A N 1
ATOM 2826 C CA . LEU A 1 377 ? -11.406 -4.417 6.607 1.00 76.81 377 LEU A CA 1
ATOM 2827 C C . LEU A 1 377 ? -11.539 -3.515 5.383 1.00 76.81 377 LEU A C 1
ATOM 2829 O O . LEU A 1 377 ? -10.768 -2.568 5.262 1.00 76.81 377 LEU A O 1
ATOM 2833 N N . ASP A 1 378 ? -12.522 -3.760 4.517 1.00 78.88 378 ASP A N 1
ATOM 2834 C CA . ASP A 1 378 ? -12.778 -2.911 3.353 1.00 78.88 378 ASP A CA 1
ATOM 2835 C C . ASP A 1 378 ? -13.162 -1.478 3.755 1.00 78.88 378 ASP A C 1
ATOM 2837 O O . ASP A 1 378 ? -12.663 -0.523 3.157 1.00 78.88 378 ASP A O 1
ATOM 2841 N N . LEU A 1 379 ? -13.968 -1.298 4.808 1.00 78.12 379 LEU A N 1
ATOM 2842 C CA . LEU A 1 379 ? -14.300 0.027 5.349 1.00 78.12 379 LEU A CA 1
ATOM 2843 C C . LEU A 1 379 ? -13.066 0.762 5.894 1.00 78.12 379 LEU A C 1
ATOM 2845 O O . LEU A 1 379 ? -12.835 1.931 5.569 1.00 78.12 379 LEU A O 1
ATOM 2849 N N . VAL A 1 380 ? -12.257 0.084 6.714 1.00 81.62 380 VAL A N 1
ATOM 2850 C CA . VAL A 1 380 ? -11.071 0.688 7.340 1.00 81.62 380 VAL A CA 1
ATOM 2851 C C . VAL A 1 380 ? -9.990 0.985 6.306 1.00 81.62 380 VAL A C 1
ATOM 2853 O O . VAL A 1 380 ? -9.430 2.081 6.306 1.00 81.62 380 VAL A O 1
ATOM 2856 N N . LEU A 1 381 ? -9.722 0.053 5.390 1.00 83.69 381 LEU A N 1
ATOM 2857 C CA . LEU A 1 381 ? -8.749 0.246 4.315 1.00 83.69 381 LEU A CA 1
ATOM 2858 C C . LEU A 1 381 ? -9.230 1.273 3.280 1.00 83.69 381 LEU A C 1
ATOM 2860 O O . LEU A 1 381 ? -8.405 2.003 2.729 1.00 83.69 381 LEU A O 1
ATOM 2864 N N . GLY A 1 382 ? -10.541 1.423 3.082 1.00 82.44 382 GLY A N 1
ATOM 2865 C CA . GLY A 1 382 ? -11.107 2.520 2.298 1.00 82.44 382 GLY A CA 1
ATOM 2866 C C . GLY A 1 382 ? -10.802 3.886 2.922 1.00 82.44 382 GLY A C 1
ATOM 2867 O O . GLY A 1 382 ? -10.257 4.766 2.255 1.00 82.44 382 GLY A O 1
ATOM 2868 N N . SER A 1 383 ? -11.060 4.046 4.225 1.00 83.25 383 SER A N 1
ATOM 2869 C CA . SER A 1 383 ? -10.733 5.277 4.970 1.00 83.25 383 SER A CA 1
ATOM 2870 C C . SER A 1 383 ? -9.224 5.563 5.009 1.00 83.25 383 SER A C 1
ATOM 2872 O O . SER A 1 383 ? -8.777 6.696 4.793 1.00 83.25 383 SER A O 1
ATOM 2874 N N . TRP A 1 384 ? -8.412 4.522 5.205 1.00 88.06 384 TRP A N 1
ATOM 2875 C CA . TRP A 1 384 ? -6.956 4.605 5.115 1.00 88.06 384 TRP A CA 1
ATOM 2876 C C . TRP A 1 384 ? -6.504 5.089 3.734 1.00 88.06 384 TRP A C 1
ATOM 2878 O O . TRP A 1 384 ? -5.672 5.990 3.660 1.00 88.06 384 TRP A O 1
ATOM 2888 N N . SER A 1 385 ? -7.082 4.567 2.648 1.00 88.56 385 SER A N 1
ATOM 2889 C CA . SER A 1 385 ? -6.704 4.955 1.283 1.00 88.56 385 SER A CA 1
ATOM 2890 C C . SER A 1 385 ? -6.954 6.440 1.024 1.00 88.56 385 SER A C 1
ATOM 2892 O O . SER A 1 385 ? -6.086 7.125 0.480 1.00 88.56 385 SER A O 1
ATOM 2894 N N . VAL A 1 386 ? -8.103 6.956 1.479 1.00 86.12 386 VAL A N 1
ATOM 2895 C CA . VAL A 1 386 ? -8.433 8.389 1.411 1.00 86.12 386 VAL A CA 1
ATOM 2896 C C . VAL A 1 386 ? -7.429 9.210 2.218 1.00 86.12 386 VAL A C 1
ATOM 2898 O O . VAL A 1 386 ? -6.894 10.196 1.716 1.00 86.12 386 VAL A O 1
ATOM 2901 N N . THR A 1 387 ? -7.111 8.768 3.437 1.00 87.19 387 THR A N 1
ATOM 2902 C CA . THR A 1 387 ? -6.159 9.456 4.320 1.00 87.19 387 THR A CA 1
ATOM 2903 C C . THR A 1 387 ? -4.762 9.517 3.699 1.00 87.19 387 THR A C 1
ATOM 2905 O O . THR A 1 387 ? -4.138 10.575 3.685 1.00 87.19 387 THR A O 1
ATOM 2908 N N . VAL A 1 388 ? -4.272 8.416 3.117 1.00 91.75 388 VAL A N 1
ATOM 2909 C CA . VAL A 1 388 ? -2.990 8.404 2.394 1.00 91.75 388 VAL A CA 1
ATOM 2910 C C . VAL A 1 388 ? -3.037 9.361 1.201 1.00 91.75 388 VAL A C 1
ATOM 2912 O O . VAL A 1 388 ? -2.100 10.134 1.003 1.00 91.75 388 VAL A O 1
ATOM 2915 N N . GLY A 1 389 ? -4.129 9.360 0.431 1.00 91.19 389 GLY A N 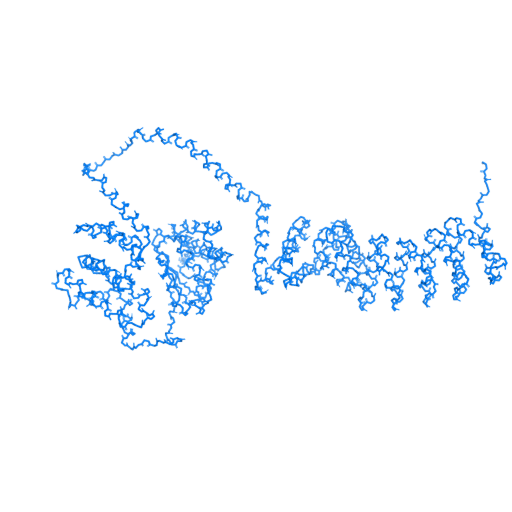1
ATOM 2916 C CA . GLY A 1 389 ? -4.321 10.287 -0.686 1.00 91.19 389 GLY A CA 1
ATOM 2917 C C . GLY A 1 389 ? -4.273 11.758 -0.255 1.00 91.19 389 GLY A C 1
ATOM 2918 O O . GLY A 1 389 ? -3.634 12.579 -0.917 1.00 91.19 389 GLY A O 1
ATOM 2919 N N . ASP A 1 390 ? -4.877 12.095 0.885 1.00 88.69 390 ASP A N 1
ATOM 2920 C CA . ASP A 1 390 ? -4.833 13.436 1.470 1.00 88.69 390 ASP A CA 1
ATOM 2921 C C . ASP A 1 390 ? -3.407 13.863 1.850 1.00 88.69 390 AS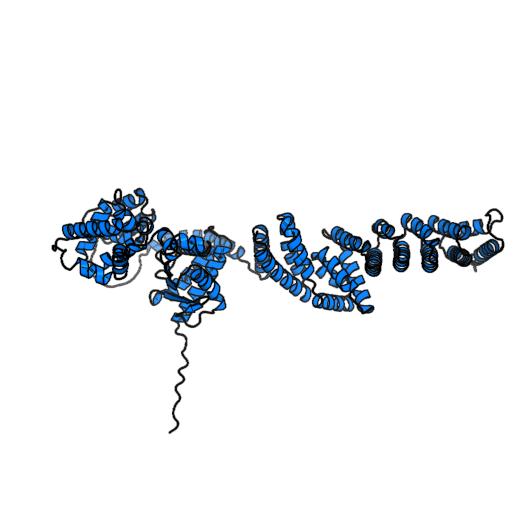P A C 1
ATOM 2923 O O . ASP A 1 390 ? -3.001 14.991 1.557 1.00 88.69 390 ASP A O 1
ATOM 2927 N N . GLU A 1 391 ? -2.617 12.969 2.445 1.00 91.06 391 GLU A N 1
ATOM 2928 C CA . GLU A 1 391 ? -1.218 13.243 2.797 1.00 91.06 391 GLU A CA 1
ATOM 2929 C C . GLU A 1 391 ? -0.328 13.398 1.555 1.00 91.06 391 GLU A C 1
ATOM 2931 O O . GLU A 1 391 ? 0.508 14.306 1.500 1.00 91.06 391 GLU A O 1
ATOM 2936 N N . ILE A 1 392 ? -0.570 12.609 0.501 1.00 94.88 392 ILE A N 1
ATOM 2937 C CA . ILE A 1 392 ? 0.074 12.801 -0.809 1.00 94.88 392 ILE A CA 1
ATOM 2938 C C . ILE A 1 392 ? -0.278 14.186 -1.374 1.00 94.88 392 ILE A C 1
ATOM 2940 O O . ILE A 1 392 ? 0.608 14.904 -1.858 1.00 94.88 392 ILE A O 1
ATOM 2944 N N . ARG A 1 393 ? -1.544 14.622 -1.270 1.00 92.50 393 ARG A N 1
ATOM 2945 C CA . ARG A 1 393 ? -1.951 15.982 -1.667 1.00 92.50 393 ARG A CA 1
ATOM 2946 C C . ARG A 1 393 ? -1.269 17.046 -0.813 1.00 92.50 393 ARG A C 1
ATOM 2948 O O . ARG A 1 393 ? -0.830 18.052 -1.366 1.00 92.50 393 ARG A O 1
ATOM 2955 N N . ARG A 1 394 ? -1.073 16.839 0.485 1.00 91.44 394 ARG A N 1
ATOM 2956 C CA . ARG A 1 394 ? -0.295 17.769 1.329 1.00 91.44 394 ARG A CA 1
ATOM 2957 C C . ARG A 1 394 ? 1.201 17.760 0.996 1.00 91.44 394 ARG A C 1
ATOM 2959 O O . ARG A 1 394 ? 1.869 18.775 1.175 1.00 91.44 394 ARG A O 1
ATOM 2966 N N . GLY A 1 395 ? 1.702 16.668 0.420 1.00 91.88 395 GLY A N 1
ATOM 2967 C CA . GLY A 1 395 ? 3.115 16.489 0.095 1.00 91.88 395 GLY A CA 1
ATOM 2968 C C . GLY A 1 395 ? 3.957 16.073 1.303 1.00 91.88 395 GLY A C 1
ATOM 2969 O O . GLY A 1 395 ? 5.162 16.324 1.308 1.00 91.88 395 GLY A O 1
ATOM 2970 N N . ASP A 1 396 ? 3.337 15.465 2.317 1.00 91.38 396 ASP A N 1
ATOM 2971 C CA . ASP A 1 396 ? 4.021 14.981 3.517 1.00 91.38 396 ASP A CA 1
ATOM 2972 C C . ASP A 1 396 ? 4.538 13.551 3.291 1.00 91.38 396 ASP A C 1
ATOM 2974 O O . ASP A 1 396 ? 3.826 12.563 3.456 1.00 91.38 396 ASP A O 1
ATOM 2978 N N . VAL A 1 397 ? 5.802 13.441 2.876 1.00 91.88 397 VAL A N 1
ATOM 2979 C CA . VAL A 1 397 ? 6.447 12.151 2.574 1.00 91.88 397 VAL A CA 1
ATOM 2980 C C . VAL A 1 397 ? 6.490 11.240 3.804 1.00 91.88 397 VAL A C 1
ATOM 2982 O O . VAL A 1 397 ? 6.186 10.055 3.695 1.00 91.88 397 VAL A O 1
ATOM 2985 N N . ARG A 1 398 ? 6.815 11.788 4.984 1.00 89.44 398 ARG A N 1
ATOM 2986 C CA . ARG A 1 398 ? 6.954 10.992 6.215 1.00 89.44 398 ARG A CA 1
ATOM 2987 C C . ARG A 1 398 ? 5.617 10.414 6.652 1.00 89.44 398 ARG A C 1
ATOM 2989 O O . ARG A 1 398 ? 5.543 9.244 7.018 1.00 89.44 398 ARG A O 1
ATOM 2996 N N . ALA A 1 399 ? 4.560 11.216 6.573 1.00 87.75 399 ALA A N 1
ATOM 2997 C CA . ALA A 1 399 ? 3.206 10.762 6.843 1.00 87.75 399 ALA A CA 1
ATOM 2998 C C . ALA A 1 399 ? 2.784 9.595 5.947 1.00 87.75 399 ALA A C 1
ATOM 3000 O O . ALA A 1 399 ? 2.232 8.607 6.433 1.00 87.75 399 ALA A O 1
ATOM 3001 N N . VAL A 1 400 ? 3.049 9.706 4.642 1.00 91.94 400 VAL A N 1
ATOM 3002 C CA . VAL A 1 400 ? 2.718 8.659 3.669 1.00 91.94 400 VAL A CA 1
ATOM 3003 C C . VAL A 1 400 ? 3.497 7.381 3.976 1.00 91.94 400 VAL A C 1
ATOM 3005 O O . VAL A 1 400 ? 2.904 6.305 4.012 1.00 91.94 400 VAL A O 1
ATOM 3008 N N . GLU A 1 401 ? 4.799 7.480 4.253 1.00 89.69 401 GLU A N 1
ATOM 3009 C CA . GLU A 1 401 ? 5.625 6.330 4.643 1.00 89.69 401 GLU A CA 1
ATOM 3010 C C . GLU A 1 401 ? 5.069 5.620 5.882 1.00 89.69 401 GLU A C 1
ATOM 3012 O O . GLU A 1 401 ? 4.893 4.400 5.871 1.00 89.69 401 GLU A O 1
ATOM 3017 N N . GLN A 1 402 ? 4.738 6.380 6.927 1.00 87.19 402 GLN A N 1
ATOM 3018 C CA . GLN A 1 402 ? 4.188 5.849 8.171 1.00 87.19 402 GLN A CA 1
ATOM 3019 C C . GLN A 1 402 ? 2.829 5.166 7.963 1.00 87.19 402 GLN A C 1
ATOM 3021 O O . GLN A 1 402 ? 2.636 4.029 8.398 1.00 87.19 402 GLN A O 1
ATOM 3026 N N . LEU A 1 403 ? 1.900 5.820 7.256 1.00 87.75 403 LEU A N 1
ATOM 3027 C CA . LEU A 1 403 ? 0.571 5.271 6.973 1.00 87.75 403 LEU A CA 1
ATOM 3028 C C . LEU A 1 403 ? 0.645 4.013 6.106 1.00 87.75 403 LEU A C 1
ATOM 3030 O O . LEU A 1 403 ? -0.093 3.057 6.342 1.00 87.75 403 LEU A O 1
ATOM 3034 N N . VAL A 1 404 ? 1.527 3.979 5.107 1.00 88.75 404 VAL A N 1
ATOM 3035 C CA . VAL A 1 404 ? 1.645 2.811 4.227 1.00 88.75 404 VAL A CA 1
ATOM 3036 C C . VAL A 1 404 ? 2.360 1.646 4.914 1.00 88.75 404 VAL A C 1
ATOM 3038 O O . VAL A 1 404 ? 1.993 0.489 4.689 1.00 88.75 404 VAL A O 1
ATOM 3041 N N . ALA A 1 405 ? 3.310 1.924 5.811 1.00 85.00 405 ALA A N 1
ATOM 3042 C CA . ALA A 1 405 ? 3.967 0.897 6.618 1.00 85.00 405 ALA A CA 1
ATOM 3043 C C . ALA A 1 405 ? 2.973 0.119 7.499 1.00 85.00 405 ALA A C 1
ATOM 3045 O O . ALA A 1 405 ? 3.100 -1.100 7.632 1.00 85.00 405 ALA A O 1
ATOM 3046 N N . VAL A 1 406 ? 1.949 0.793 8.036 1.00 82.44 406 VAL A N 1
ATOM 3047 C CA . VAL A 1 406 ? 0.881 0.158 8.829 1.00 82.44 406 VAL A CA 1
ATOM 3048 C C . VAL A 1 406 ? 0.197 -0.973 8.054 1.00 82.44 406 VAL A C 1
ATOM 3050 O O . VAL A 1 406 ? 0.062 -2.081 8.570 1.00 82.44 406 VAL A O 1
ATOM 3053 N N . ALA A 1 407 ? -0.164 -0.735 6.791 1.00 74.81 407 ALA A N 1
ATOM 3054 C CA . ALA A 1 407 ? -0.824 -1.737 5.957 1.00 74.81 407 ALA A CA 1
ATOM 3055 C C . ALA A 1 407 ? 0.139 -2.848 5.479 1.00 74.81 407 ALA A C 1
ATOM 3057 O O . ALA A 1 407 ? -0.260 -4.003 5.299 1.00 74.81 407 ALA A O 1
ATOM 3058 N N . ALA A 1 408 ? 1.428 -2.536 5.299 1.00 72.44 408 ALA A N 1
ATOM 3059 C CA . ALA A 1 408 ? 2.432 -3.503 4.849 1.00 72.44 408 ALA A CA 1
ATOM 3060 C C . ALA A 1 408 ? 2.727 -4.604 5.887 1.00 72.44 408 ALA A C 1
ATOM 3062 O O . ALA A 1 408 ? 2.933 -5.764 5.511 1.00 72.44 408 ALA A O 1
ATOM 3063 N N . ASP A 1 409 ? 2.707 -4.272 7.180 1.00 70.25 409 ASP A N 1
ATOM 3064 C CA . ASP A 1 409 ? 2.935 -5.233 8.270 1.00 70.25 409 ASP A CA 1
ATOM 3065 C C . ASP A 1 409 ? 1.828 -6.291 8.376 1.00 70.25 409 ASP A C 1
ATOM 3067 O O . ASP A 1 409 ? 2.078 -7.464 8.683 1.00 70.25 409 ASP A O 1
ATOM 3071 N N . VAL A 1 410 ? 0.599 -5.901 8.048 1.00 65.81 410 VAL A N 1
ATOM 3072 C CA . VAL A 1 410 ? -0.578 -6.776 8.066 1.00 65.81 410 VAL A CA 1
ATOM 3073 C C . VAL A 1 410 ? -0.451 -7.860 7.005 1.00 65.81 410 VAL A C 1
ATOM 3075 O O . VAL A 1 410 ? -0.712 -9.027 7.285 1.00 65.81 410 VAL A O 1
ATOM 3078 N N . ARG A 1 411 ? 0.068 -7.517 5.820 1.00 65.06 411 ARG A N 1
ATOM 3079 C CA . ARG A 1 411 ? 0.328 -8.468 4.728 1.00 65.06 411 ARG A CA 1
ATOM 3080 C C . ARG A 1 411 ? 1.225 -9.631 5.159 1.00 65.06 411 ARG A C 1
ATOM 3082 O O . ARG A 1 411 ? 1.014 -10.763 4.734 1.00 65.06 411 ARG A O 1
ATOM 3089 N N . ARG A 1 412 ? 2.246 -9.348 5.976 1.00 66.12 412 ARG A N 1
ATOM 3090 C CA . ARG A 1 412 ? 3.196 -10.360 6.471 1.00 66.12 412 ARG A CA 1
ATOM 3091 C C . ARG A 1 412 ? 2.545 -11.302 7.482 1.00 66.12 412 ARG A C 1
ATOM 3093 O O . ARG A 1 412 ? 2.911 -12.470 7.546 1.00 66.12 412 ARG A O 1
ATOM 3100 N N . THR A 1 413 ? 1.604 -10.780 8.258 1.00 66.00 413 THR A N 1
ATOM 3101 C CA . THR A 1 413 ? 0.978 -11.487 9.380 1.00 66.00 413 THR A CA 1
ATOM 3102 C C . THR A 1 413 ? -0.278 -12.252 8.936 1.00 66.00 413 THR A C 1
ATOM 3104 O O . THR A 1 413 ? -0.523 -13.348 9.425 1.00 66.00 413 THR A O 1
ATOM 3107 N N . ASN A 1 414 ? -1.007 -11.736 7.936 1.00 69.50 414 ASN A N 1
ATOM 3108 C CA . ASN A 1 414 ? -2.259 -12.285 7.406 1.00 69.50 414 ASN A CA 1
ATOM 3109 C C . ASN A 1 414 ? -2.241 -12.358 5.859 1.00 69.50 414 ASN A C 1
ATOM 3111 O O . ASN A 1 414 ? -2.785 -11.483 5.181 1.00 69.50 414 ASN A O 1
ATOM 3115 N N . PRO A 1 415 ? -1.658 -13.415 5.256 1.00 69.69 415 PRO A N 1
ATOM 3116 C CA . PRO A 1 415 ? -1.468 -13.505 3.802 1.00 69.69 415 PRO A CA 1
ATOM 3117 C C . PRO A 1 415 ? -2.763 -13.501 2.980 1.00 69.69 415 PRO A C 1
ATOM 3119 O O . PRO A 1 415 ? -2.769 -13.054 1.838 1.00 69.69 415 PRO A O 1
ATOM 3122 N N . HIS A 1 416 ? -3.873 -13.974 3.550 1.00 68.38 416 HIS A N 1
ATOM 3123 C CA . HIS A 1 416 ? -5.184 -13.975 2.893 1.00 68.38 416 HIS A CA 1
ATOM 3124 C C . HIS A 1 416 ? -5.759 -12.556 2.725 1.00 68.38 416 HIS A C 1
ATOM 3126 O O . HIS A 1 416 ? -6.532 -12.318 1.801 1.00 68.38 416 HIS A O 1
ATOM 3132 N N . LEU A 1 417 ? -5.325 -11.601 3.557 1.00 71.19 417 LEU A N 1
ATOM 3133 C CA . LEU A 1 417 ? -5.699 -10.185 3.469 1.00 71.19 417 LEU A CA 1
ATOM 3134 C C . LEU A 1 417 ? -4.769 -9.381 2.552 1.00 71.19 417 LEU A C 1
ATOM 3136 O O . LEU A 1 417 ? -5.061 -8.232 2.228 1.00 71.19 417 LEU A O 1
ATOM 3140 N N . ALA A 1 418 ? -3.673 -9.986 2.080 1.00 74.69 418 ALA A N 1
ATOM 3141 C CA . ALA A 1 418 ? -2.697 -9.335 1.210 1.00 74.69 418 ALA A CA 1
ATOM 3142 C C . ALA A 1 418 ? -3.329 -8.759 -0.062 1.00 74.69 418 ALA A C 1
ATOM 3144 O O . ALA A 1 418 ? -2.965 -7.666 -0.485 1.00 74.69 418 ALA A O 1
ATOM 3145 N N . ALA A 1 419 ? -4.279 -9.487 -0.656 1.00 77.50 419 ALA A N 1
ATOM 3146 C CA . ALA A 1 419 ? -4.971 -9.054 -1.865 1.00 77.50 419 ALA A CA 1
ATOM 3147 C C . ALA A 1 419 ? -5.861 -7.827 -1.612 1.00 77.50 419 ALA A C 1
ATOM 3149 O O . ALA A 1 419 ? -5.876 -6.914 -2.430 1.00 77.50 419 ALA A O 1
ATOM 3150 N N . VAL A 1 420 ? -6.552 -7.787 -0.468 1.00 81.25 420 VAL A N 1
ATOM 3151 C CA . VAL A 1 420 ? -7.429 -6.671 -0.080 1.00 81.25 420 VAL A CA 1
ATOM 3152 C C . VAL A 1 420 ? -6.594 -5.421 0.196 1.00 81.25 420 VAL A C 1
ATOM 3154 O O . VAL A 1 420 ? -6.855 -4.362 -0.367 1.00 81.25 420 VAL A O 1
ATOM 3157 N N . VAL A 1 421 ? -5.518 -5.558 0.974 1.00 81.62 421 VAL A N 1
ATOM 3158 C CA . VAL A 1 421 ? -4.575 -4.458 1.224 1.00 81.62 421 VAL A CA 1
ATOM 3159 C C . VAL A 1 421 ? -3.973 -3.934 -0.081 1.00 81.62 421 VAL A C 1
ATOM 3161 O O . VAL A 1 421 ? -3.909 -2.724 -0.284 1.00 81.62 421 VAL A O 1
ATOM 3164 N N . GLU A 1 422 ? -3.552 -4.820 -0.989 1.00 79.81 422 GLU A N 1
ATOM 3165 C CA . GLU A 1 422 ? -2.966 -4.406 -2.268 1.00 79.81 422 GLU A CA 1
ATOM 3166 C C . GLU A 1 422 ? -3.988 -3.711 -3.177 1.00 79.81 422 GLU A C 1
ATOM 3168 O O . GLU A 1 422 ? -3.637 -2.744 -3.855 1.00 79.81 422 GLU A O 1
ATOM 3173 N N . GLN A 1 423 ? -5.247 -4.159 -3.158 1.00 83.69 423 GLN A N 1
ATOM 3174 C CA . GLN A 1 423 ? -6.347 -3.515 -3.872 1.00 83.69 423 GLN A CA 1
ATOM 3175 C C . GLN A 1 423 ? -6.536 -2.071 -3.393 1.00 83.69 423 GLN A C 1
ATOM 3177 O O . GLN A 1 423 ? -6.458 -1.151 -4.207 1.00 83.69 423 GLN A O 1
ATOM 3182 N N . HIS A 1 424 ? -6.722 -1.861 -2.087 1.00 86.31 424 HIS A N 1
ATOM 3183 C CA . HIS A 1 424 ? -6.897 -0.523 -1.502 1.00 86.31 424 HIS A CA 1
ATOM 3184 C C . HIS A 1 424 ? -5.657 0.355 -1.716 1.00 86.31 424 HIS A C 1
ATOM 3186 O O . H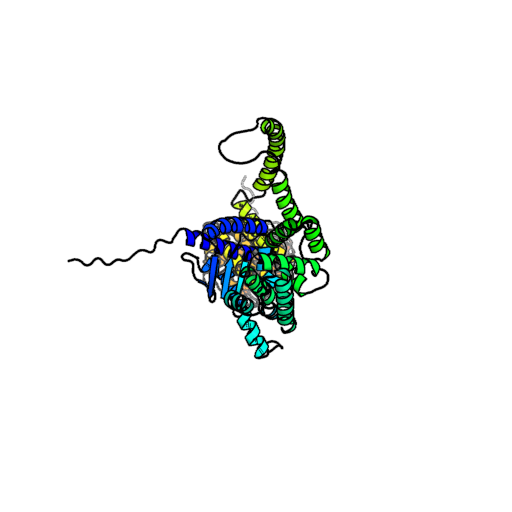IS A 1 424 ? -5.763 1.515 -2.106 1.00 86.31 424 HIS A O 1
ATOM 3192 N N . ARG A 1 425 ? -4.451 -0.219 -1.620 1.00 88.12 425 ARG A N 1
ATOM 3193 C CA . ARG A 1 425 ? -3.199 0.495 -1.924 1.00 88.12 425 ARG A CA 1
ATOM 3194 C C . ARG A 1 425 ? -3.129 0.988 -3.373 1.00 88.12 425 ARG A C 1
ATOM 3196 O O . ARG A 1 425 ? -2.571 2.052 -3.625 1.00 88.12 425 ARG A O 1
ATOM 3203 N N . GLY A 1 426 ? -3.696 0.239 -4.320 1.00 82.00 426 GLY A N 1
ATOM 3204 C CA . GLY A 1 426 ? -3.839 0.669 -5.714 1.00 82.00 426 GLY A CA 1
ATOM 3205 C C . GLY A 1 426 ? -4.888 1.767 -5.916 1.00 82.00 426 GLY A C 1
ATOM 3206 O O . GLY A 1 426 ? -4.753 2.568 -6.839 1.00 82.00 426 GLY A O 1
ATOM 3207 N N . GLN A 1 427 ? -5.895 1.834 -5.042 1.00 87.56 427 GLN A N 1
ATOM 3208 C CA . GLN A 1 427 ? -6.976 2.826 -5.087 1.00 87.56 427 GLN A CA 1
ATOM 3209 C C . GLN A 1 427 ? -6.582 4.187 -4.504 1.00 87.56 427 GLN A C 1
ATOM 3211 O O . GLN A 1 427 ? -7.240 5.175 -4.813 1.00 87.56 427 GLN A O 1
ATOM 3216 N N . VAL A 1 428 ? -5.490 4.264 -3.734 1.00 92.25 428 VAL A N 1
ATOM 3217 C CA . VAL A 1 428 ? -4.941 5.533 -3.220 1.00 92.25 428 VAL A CA 1
ATOM 3218 C C . VAL A 1 428 ? -4.744 6.559 -4.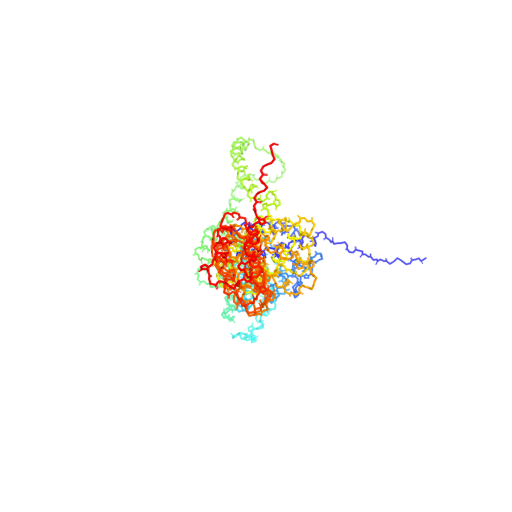341 1.00 92.25 428 VAL A C 1
ATOM 3220 O O . VAL A 1 428 ? -5.037 7.736 -4.163 1.00 92.25 428 VAL A O 1
ATOM 3223 N N . LEU A 1 429 ? -4.238 6.122 -5.500 1.00 92.75 429 LEU A N 1
ATOM 3224 C CA . LEU A 1 429 ? -3.983 6.989 -6.651 1.00 92.75 429 LEU A CA 1
ATOM 3225 C C . LEU A 1 429 ? -5.197 7.031 -7.588 1.00 92.75 429 LEU A C 1
ATOM 3227 O O . LEU A 1 429 ? -5.199 6.408 -8.656 1.00 92.75 429 LEU A O 1
ATOM 3231 N N . ASP A 1 430 ? -6.226 7.784 -7.212 1.00 90.75 430 ASP A N 1
ATOM 3232 C CA . ASP A 1 430 ? -7.317 8.123 -8.130 1.00 90.75 430 ASP A CA 1
ATOM 3233 C C . ASP A 1 430 ? -6.834 9.015 -9.301 1.00 90.75 430 ASP A C 1
ATOM 3235 O O . ASP A 1 430 ? -5.711 9.529 -9.301 1.00 90.75 430 ASP A O 1
ATOM 3239 N N . ASP A 1 431 ? -7.654 9.160 -10.348 1.00 90.50 431 ASP A N 1
ATOM 3240 C CA . ASP A 1 431 ? -7.277 9.918 -11.554 1.00 90.50 431 ASP A CA 1
ATOM 3241 C C . ASP A 1 431 ? -6.947 11.393 -11.258 1.00 90.50 431 ASP A C 1
ATOM 3243 O O . ASP A 1 431 ? -6.044 11.962 -11.879 1.00 90.50 431 ASP A O 1
ATOM 3247 N N . HIS A 1 432 ? -7.628 12.009 -10.285 1.00 90.94 432 HIS A N 1
ATOM 3248 C CA . HIS A 1 432 ? -7.406 13.407 -9.913 1.00 90.94 432 HIS A CA 1
ATOM 3249 C C . HIS A 1 432 ? -6.071 13.566 -9.186 1.00 90.94 432 HIS A C 1
ATOM 3251 O O . HIS A 1 432 ? -5.287 14.458 -9.511 1.00 90.94 432 HIS A O 1
ATOM 3257 N N . LEU A 1 433 ? -5.763 12.661 -8.256 1.00 94.38 433 LEU A N 1
ATOM 3258 C CA . LEU A 1 433 ? -4.492 12.658 -7.548 1.00 94.38 433 LEU A CA 1
ATOM 3259 C C . LEU A 1 433 ? -3.320 12.416 -8.501 1.00 94.38 433 LEU A C 1
ATOM 3261 O O . LEU A 1 433 ? -2.278 13.059 -8.373 1.00 94.38 433 LEU A O 1
ATOM 3265 N N . VAL A 1 434 ? -3.476 11.532 -9.490 1.00 96.00 434 VAL A N 1
ATOM 3266 C CA . VAL A 1 434 ? -2.442 11.334 -10.516 1.00 96.00 434 VAL A CA 1
ATOM 3267 C C . VAL A 1 434 ? -2.255 12.596 -11.360 1.00 96.00 434 VAL A C 1
ATOM 3269 O O . VAL A 1 434 ? -1.110 12.980 -11.612 1.00 96.00 434 VAL A O 1
ATOM 3272 N N . ALA A 1 435 ? -3.333 13.281 -11.748 1.00 93.81 435 ALA A N 1
ATOM 3273 C CA . ALA A 1 435 ? -3.238 14.554 -12.463 1.00 93.81 435 ALA A CA 1
ATOM 3274 C C . ALA A 1 435 ? -2.482 15.620 -11.643 1.00 93.81 435 ALA A C 1
ATOM 3276 O O . ALA A 1 435 ? -1.577 16.276 -12.171 1.00 93.81 435 ALA A O 1
ATOM 3277 N N . ASP A 1 436 ? -2.768 15.726 -10.342 1.00 95.31 436 ASP A N 1
ATOM 3278 C CA . ASP A 1 436 ? -2.059 16.617 -9.415 1.00 95.31 436 ASP A CA 1
ATOM 3279 C C . ASP A 1 436 ? -0.570 16.266 -9.302 1.00 95.31 436 ASP A C 1
ATOM 3281 O O . ASP A 1 436 ? 0.293 17.148 -9.340 1.00 95.31 436 ASP A O 1
ATOM 3285 N N . LEU A 1 437 ? -0.239 14.976 -9.190 1.00 96.81 437 LEU A N 1
ATOM 3286 C CA . LEU A 1 437 ? 1.146 14.501 -9.144 1.00 96.81 437 LEU A CA 1
ATOM 3287 C C . LEU A 1 437 ? 1.892 14.811 -10.445 1.00 96.81 437 LEU A C 1
ATOM 3289 O O . LEU A 1 437 ? 3.054 15.216 -10.400 1.00 96.81 437 LEU A O 1
ATOM 3293 N N . VAL A 1 438 ? 1.234 14.679 -11.599 1.00 96.12 438 VAL A N 1
ATOM 3294 C CA . VAL A 1 438 ? 1.812 15.039 -12.899 1.00 96.12 438 VAL A CA 1
ATOM 3295 C C . VAL A 1 438 ? 2.045 16.546 -13.008 1.00 96.12 438 VAL A C 1
ATOM 3297 O O . VAL A 1 438 ? 3.105 16.959 -13.487 1.00 96.12 438 VAL A O 1
ATOM 3300 N N . ALA A 1 439 ? 1.108 17.373 -12.540 1.00 94.50 439 ALA A N 1
ATOM 3301 C CA . ALA A 1 439 ? 1.293 18.821 -12.484 1.00 94.50 439 ALA A CA 1
ATOM 3302 C C . ALA A 1 439 ? 2.488 19.192 -11.587 1.00 94.50 439 ALA A C 1
ATOM 3304 O O . ALA A 1 439 ? 3.394 19.905 -12.017 1.00 94.50 439 ALA A O 1
ATOM 3305 N N . ARG A 1 440 ? 2.583 18.601 -10.390 1.00 95.50 440 ARG A N 1
ATOM 3306 C CA . ARG A 1 440 ? 3.734 18.790 -9.488 1.00 95.50 440 ARG A CA 1
ATOM 3307 C C . ARG A 1 440 ? 5.045 18.320 -10.105 1.00 95.50 440 ARG A C 1
ATOM 3309 O O . ARG A 1 440 ? 6.061 18.989 -9.941 1.00 95.50 440 ARG A O 1
ATOM 3316 N N . ALA A 1 441 ? 5.041 17.190 -10.812 1.00 95.12 441 ALA A N 1
ATOM 3317 C CA . ALA A 1 441 ? 6.229 16.647 -11.465 1.00 95.12 441 ALA A CA 1
ATOM 3318 C C . ALA A 1 441 ? 6.688 17.533 -12.629 1.00 95.12 441 ALA A C 1
ATOM 3320 O O . ALA A 1 441 ? 7.889 17.650 -12.870 1.00 95.12 441 ALA A O 1
ATOM 3321 N N . ARG A 1 442 ? 5.755 18.201 -13.316 1.00 94.50 442 ARG A N 1
ATOM 3322 C CA . ARG A 1 442 ? 6.064 19.213 -14.331 1.00 94.50 442 ARG A CA 1
ATOM 3323 C C . ARG A 1 442 ? 6.749 20.435 -13.715 1.00 94.50 442 ARG A C 1
ATOM 3325 O O . ARG A 1 442 ? 7.722 20.915 -14.290 1.00 94.50 442 ARG A O 1
ATOM 3332 N N . ASP A 1 443 ? 6.275 20.893 -12.560 1.00 94.75 443 ASP A N 1
ATOM 3333 C CA . ASP A 1 443 ? 6.764 22.121 -11.922 1.00 94.75 443 ASP A CA 1
ATOM 3334 C C . ASP A 1 443 ? 8.066 21.916 -11.133 1.00 94.75 443 ASP A C 1
ATOM 3336 O O . ASP A 1 443 ? 8.974 22.745 -11.187 1.00 94.75 443 ASP A O 1
ATOM 3340 N N . ARG A 1 444 ? 8.168 20.813 -10.383 1.00 94.25 444 ARG A N 1
ATOM 3341 C CA . ARG A 1 444 ? 9.274 20.530 -9.445 1.00 94.25 444 ARG A CA 1
ATOM 3342 C C . ARG A 1 444 ? 10.209 19.414 -9.910 1.00 94.25 444 ARG A C 1
ATOM 3344 O O . ARG A 1 444 ? 11.248 19.188 -9.294 1.00 94.25 444 ARG A O 1
ATOM 3351 N N . GLY A 1 445 ? 9.856 18.722 -10.988 1.00 95.50 445 GLY A N 1
ATOM 3352 C CA . GLY A 1 445 ? 10.560 17.543 -11.478 1.00 95.50 445 GLY A CA 1
ATOM 3353 C C . GLY A 1 445 ? 10.036 16.230 -10.871 1.00 95.50 445 GLY A C 1
ATOM 3354 O O . GLY A 1 445 ? 9.555 16.204 -9.736 1.00 95.50 445 GLY A O 1
ATOM 3355 N N . PRO A 1 446 ? 10.163 15.102 -11.595 1.00 95.12 446 PRO A N 1
ATOM 3356 C CA . PRO A 1 446 ? 9.607 13.810 -11.184 1.00 95.12 446 PRO A CA 1
ATOM 3357 C C . PRO A 1 446 ? 10.267 13.236 -9.922 1.00 95.12 446 PRO A C 1
ATOM 3359 O O . PRO A 1 446 ? 9.583 12.636 -9.101 1.00 95.12 446 PRO A O 1
ATOM 3362 N N . HIS A 1 447 ? 11.569 13.463 -9.718 1.00 93.88 447 HIS A N 1
ATOM 3363 C CA . HIS A 1 447 ? 12.289 12.975 -8.533 1.00 93.88 447 HIS A CA 1
ATOM 3364 C C . HIS A 1 447 ? 11.870 13.669 -7.232 1.00 93.88 447 HIS A C 1
ATOM 3366 O O . HIS A 1 447 ? 12.013 13.082 -6.169 1.00 93.88 447 HIS A O 1
ATOM 3372 N N . ALA A 1 448 ? 11.334 14.892 -7.297 1.00 93.44 448 ALA A N 1
ATOM 3373 C CA . ALA A 1 448 ? 10.797 15.569 -6.116 1.00 93.44 448 ALA A CA 1
ATOM 3374 C C . ALA A 1 448 ? 9.428 15.004 -5.695 1.00 93.44 448 ALA A C 1
ATOM 3376 O O . ALA A 1 448 ? 9.027 15.149 -4.545 1.00 93.44 448 ALA A O 1
ATOM 3377 N N . VAL A 1 449 ? 8.705 14.384 -6.632 1.00 95.81 449 VAL A N 1
ATOM 3378 C CA . VAL A 1 449 ? 7.369 13.813 -6.412 1.00 95.81 449 VAL A CA 1
ATOM 3379 C C . VAL A 1 449 ? 7.439 12.319 -6.096 1.00 95.81 449 VAL A C 1
ATOM 3381 O O . VAL A 1 449 ? 6.601 11.818 -5.354 1.00 95.81 449 VAL A O 1
ATOM 3384 N N . ALA A 1 450 ? 8.443 11.615 -6.624 1.00 95.62 450 ALA A N 1
ATOM 3385 C CA . ALA A 1 450 ? 8.598 10.172 -6.472 1.00 95.62 450 ALA A CA 1
ATOM 3386 C C . ALA A 1 450 ? 8.511 9.659 -5.017 1.00 95.62 450 ALA A C 1
ATOM 3388 O O . ALA A 1 450 ? 7.762 8.700 -4.816 1.00 95.62 450 ALA A O 1
ATOM 3389 N N . PRO A 1 451 ? 9.099 10.322 -3.995 1.00 95.06 451 PRO A N 1
ATOM 3390 C CA . PRO A 1 451 ? 8.994 9.871 -2.603 1.00 95.06 451 PRO A CA 1
ATOM 3391 C C . PRO A 1 451 ? 7.561 9.800 -2.055 1.00 95.06 451 PRO A C 1
ATOM 3393 O O . PRO A 1 451 ? 7.294 9.057 -1.120 1.00 95.06 451 PRO A O 1
ATOM 3396 N N . LEU A 1 452 ? 6.606 10.533 -2.642 1.00 94.94 452 LEU A N 1
ATOM 3397 C CA . LEU A 1 452 ? 5.191 10.455 -2.250 1.00 94.94 452 LEU A CA 1
ATOM 3398 C C . LEU A 1 452 ? 4.497 9.194 -2.782 1.00 94.94 452 LEU A C 1
ATOM 3400 O O . LEU A 1 452 ? 3.459 8.793 -2.267 1.00 94.94 452 LEU A O 1
ATOM 3404 N N . VAL A 1 453 ? 5.038 8.585 -3.837 1.00 95.06 453 VAL A N 1
ATOM 3405 C CA . VAL A 1 453 ? 4.439 7.431 -4.523 1.00 95.06 453 VAL A CA 1
ATOM 3406 C C . VAL A 1 453 ? 5.213 6.145 -4.234 1.00 95.06 453 VAL A C 1
ATOM 3408 O O . VAL A 1 453 ? 4.629 5.063 -4.204 1.00 95.06 453 VAL A O 1
ATOM 3411 N N . GLU A 1 454 ? 6.519 6.244 -3.984 1.00 94.06 454 GLU A N 1
ATOM 3412 C CA . GLU A 1 454 ? 7.408 5.124 -3.658 1.00 94.06 454 GLU A CA 1
ATOM 3413 C C . GLU A 1 454 ? 6.885 4.187 -2.552 1.00 94.06 454 GLU A C 1
ATOM 3415 O O . GLU A 1 454 ? 6.998 2.966 -2.756 1.00 94.06 454 GLU A O 1
ATOM 3420 N N . PRO A 1 455 ? 6.264 4.677 -1.452 1.00 91.94 455 PRO A N 1
ATOM 3421 C CA . PRO A 1 455 ? 5.695 3.821 -0.407 1.00 91.94 455 PRO A CA 1
ATOM 3422 C C . PRO A 1 455 ? 4.594 2.883 -0.922 1.00 91.94 455 PRO A C 1
ATOM 3424 O O . PRO A 1 455 ? 4.463 1.749 -0.456 1.00 91.94 455 PRO A O 1
ATOM 3427 N N . LEU A 1 456 ? 3.849 3.293 -1.956 1.00 91.88 456 LEU A N 1
ATOM 3428 C CA . LEU A 1 456 ? 2.807 2.474 -2.585 1.00 91.88 456 LEU A CA 1
ATOM 3429 C C . LEU A 1 456 ? 3.377 1.290 -3.383 1.00 91.88 456 LEU A C 1
ATOM 3431 O O . LEU A 1 456 ? 2.626 0.412 -3.806 1.00 91.88 456 LEU A O 1
ATOM 3435 N N . GLY A 1 457 ? 4.697 1.224 -3.580 1.00 91.38 457 GLY A N 1
ATOM 3436 C CA . GLY A 1 457 ? 5.390 0.082 -4.171 1.00 91.38 457 GLY A CA 1
ATOM 3437 C C . GLY A 1 457 ? 4.844 -0.332 -5.543 1.00 91.38 457 GLY A C 1
ATOM 3438 O O . GLY A 1 457 ? 4.583 0.501 -6.410 1.00 91.38 457 GLY A O 1
ATOM 3439 N N . ALA A 1 458 ? 4.689 -1.644 -5.745 1.00 91.75 458 ALA A N 1
ATOM 3440 C CA . ALA A 1 458 ? 4.190 -2.220 -6.994 1.00 91.75 458 ALA A CA 1
ATOM 3441 C C . ALA A 1 458 ? 2.778 -1.727 -7.371 1.00 91.75 458 ALA A C 1
ATOM 3443 O O . ALA A 1 458 ? 2.527 -1.488 -8.552 1.00 91.75 458 ALA A O 1
ATOM 3444 N N . ALA A 1 459 ? 1.881 -1.520 -6.398 1.00 91.56 459 ALA A N 1
ATOM 3445 C CA . ALA A 1 459 ? 0.539 -0.986 -6.650 1.00 91.56 459 ALA A CA 1
ATOM 3446 C C . ALA A 1 459 ? 0.592 0.399 -7.310 1.00 91.56 459 ALA A C 1
ATOM 3448 O O . ALA A 1 459 ? -0.079 0.625 -8.317 1.00 91.56 459 ALA A O 1
ATOM 3449 N N . GLY A 1 460 ? 1.456 1.289 -6.806 1.00 93.56 460 GLY A N 1
ATOM 3450 C CA . GLY A 1 460 ? 1.662 2.617 -7.386 1.00 93.56 460 GLY A CA 1
ATOM 3451 C C . GLY A 1 460 ? 2.158 2.555 -8.834 1.00 93.56 460 GLY A C 1
ATOM 3452 O O . GLY A 1 460 ? 1.616 3.234 -9.705 1.00 93.56 460 GLY A O 1
ATOM 3453 N N . ILE A 1 461 ? 3.131 1.680 -9.124 1.00 95.88 461 ILE A N 1
ATOM 3454 C CA . ILE A 1 461 ? 3.625 1.456 -10.494 1.00 95.88 461 ILE A CA 1
ATOM 3455 C C . ILE A 1 461 ? 2.503 0.962 -11.409 1.00 95.88 461 ILE A C 1
ATOM 3457 O O . ILE A 1 461 ? 2.303 1.524 -12.488 1.00 95.88 461 ILE A O 1
ATOM 3461 N N . ARG A 1 462 ? 1.757 -0.070 -10.991 1.00 95.19 462 ARG A N 1
ATOM 3462 C CA . ARG A 1 462 ? 0.674 -0.641 -11.803 1.00 95.19 462 ARG A CA 1
ATOM 3463 C C . ARG A 1 462 ? -0.367 0.415 -12.135 1.00 95.19 462 ARG A C 1
ATOM 3465 O O . ARG A 1 462 ? -0.696 0.556 -13.310 1.00 95.19 462 ARG A O 1
ATOM 3472 N N . ARG A 1 463 ? -0.779 1.196 -11.139 1.00 94.62 463 ARG A N 1
ATOM 3473 C CA . ARG A 1 463 ? -1.791 2.233 -11.298 1.00 94.62 463 ARG A CA 1
ATOM 3474 C C . ARG A 1 463 ? -1.341 3.374 -12.213 1.00 94.62 463 ARG A C 1
ATOM 3476 O O . ARG A 1 463 ? -2.092 3.776 -13.097 1.00 94.62 463 ARG A O 1
ATOM 3483 N N . LEU A 1 464 ? -0.101 3.847 -12.080 1.00 96.69 464 LEU A N 1
ATOM 3484 C CA . LEU A 1 464 ? 0.463 4.849 -12.995 1.00 96.69 464 LEU A CA 1
ATOM 3485 C C . LEU A 1 464 ? 0.553 4.334 -14.443 1.00 96.69 464 LEU A C 1
ATOM 3487 O O . LEU A 1 464 ? 0.369 5.111 -15.382 1.00 96.69 464 LEU A O 1
ATOM 3491 N N . PHE A 1 465 ? 0.816 3.038 -14.645 1.00 97.12 465 PHE A N 1
ATOM 3492 C CA . PHE A 1 465 ? 0.756 2.422 -15.975 1.00 97.12 465 PHE A CA 1
ATOM 3493 C C . PHE A 1 465 ? -0.660 2.377 -16.543 1.00 97.12 465 PHE A C 1
ATOM 3495 O O . PHE A 1 465 ? -0.815 2.596 -17.744 1.00 97.12 465 PHE A O 1
ATOM 3502 N N . ASP A 1 466 ? -1.664 2.111 -15.707 1.00 94.62 466 ASP A N 1
ATOM 3503 C CA . ASP A 1 466 ? -3.063 2.091 -16.135 1.00 94.62 466 ASP A CA 1
ATOM 3504 C C . ASP A 1 466 ? -3.496 3.491 -16.603 1.00 94.62 466 ASP A C 1
ATOM 3506 O O . ASP A 1 466 ? -3.975 3.624 -17.728 1.00 94.62 466 ASP A O 1
ATOM 3510 N N . VAL A 1 467 ? -3.177 4.554 -15.844 1.00 95.25 467 VAL A N 1
ATOM 3511 C CA . VAL A 1 467 ? -3.409 5.948 -16.291 1.00 95.25 467 VAL A CA 1
ATOM 3512 C C . VAL A 1 467 ? -2.652 6.248 -17.587 1.00 95.25 467 VAL A C 1
ATOM 3514 O O . VAL A 1 467 ? -3.212 6.774 -18.545 1.00 95.25 467 VAL A O 1
ATOM 3517 N N . LEU A 1 468 ? -1.373 5.872 -17.673 1.00 96.50 468 LEU A N 1
ATOM 3518 C CA . LEU A 1 468 ? -0.564 6.099 -18.874 1.00 96.50 468 LEU A CA 1
ATOM 3519 C C . LEU A 1 468 ? -1.108 5.362 -20.113 1.00 96.50 468 LEU A C 1
ATOM 3521 O O . LEU A 1 468 ? -0.878 5.800 -21.248 1.00 96.50 468 LEU A O 1
ATOM 3525 N N . ALA A 1 469 ? -1.772 4.222 -19.932 1.00 94.56 469 ALA A N 1
ATOM 3526 C CA . ALA A 1 469 ? -2.357 3.468 -21.032 1.00 94.56 469 ALA A CA 1
ATOM 3527 C C . ALA A 1 469 ? -3.527 4.224 -21.675 1.00 94.56 469 ALA A C 1
ATOM 3529 O O . ALA A 1 469 ? -3.674 4.153 -22.896 1.00 94.56 469 ALA A O 1
ATOM 3530 N N . GLU A 1 470 ? -4.290 4.967 -20.874 1.00 93.62 470 GLU A N 1
ATOM 3531 C CA . GLU A 1 470 ? -5.491 5.699 -21.288 1.00 93.62 470 GLU A CA 1
ATOM 3532 C C . GLU A 1 470 ? -5.221 7.179 -21.599 1.00 93.62 470 GLU A C 1
ATOM 3534 O O . GLU A 1 470 ? -6.014 7.813 -22.289 1.00 93.62 470 GLU A O 1
ATOM 3539 N N . GLU A 1 471 ? -4.071 7.714 -21.179 1.00 95.19 471 GLU A N 1
ATOM 3540 C CA . GLU A 1 471 ? -3.730 9.128 -21.338 1.00 95.19 471 GLU A CA 1
ATOM 3541 C C . GLU A 1 471 ? -3.554 9.550 -22.817 1.00 95.19 471 GLU A C 1
ATOM 3543 O O . GLU A 1 471 ? -2.612 9.075 -23.484 1.00 95.19 471 GLU A O 1
ATOM 3548 N N . PRO A 1 472 ? -4.396 10.472 -23.335 1.00 90.25 472 PRO A N 1
ATOM 3549 C CA . PRO A 1 472 ? -4.313 10.942 -24.714 1.00 90.25 472 PRO A CA 1
ATOM 3550 C C . PRO A 1 472 ? -3.255 12.035 -24.927 1.00 90.25 472 PRO A C 1
ATOM 3552 O O . PRO A 1 472 ? -2.692 12.113 -26.024 1.00 90.25 472 PRO A O 1
ATOM 3555 N N . ASP A 1 473 ? -2.958 12.878 -23.929 1.00 93.12 473 ASP A N 1
ATOM 3556 C CA . ASP A 1 473 ? -2.043 14.006 -24.115 1.00 93.12 473 ASP A CA 1
ATOM 3557 C C . ASP A 1 473 ? -0.579 13.554 -24.123 1.00 93.12 473 ASP A C 1
ATOM 3559 O O . ASP A 1 473 ? -0.051 12.981 -23.167 1.00 93.12 473 ASP A O 1
ATOM 3563 N N . GLN A 1 474 ? 0.134 13.859 -25.208 1.00 89.81 474 GLN A N 1
ATOM 3564 C CA . GLN A 1 474 ? 1.528 13.445 -25.367 1.00 89.81 474 GLN A CA 1
ATOM 3565 C C . GLN A 1 474 ? 2.454 14.055 -24.297 1.00 89.81 474 GLN A C 1
ATOM 3567 O O . GLN A 1 474 ? 3.435 13.412 -23.905 1.00 89.81 474 GLN A O 1
ATOM 3572 N N . GLY A 1 475 ? 2.162 15.270 -23.823 1.00 91.38 475 GLY A N 1
ATOM 3573 C CA . GLY A 1 475 ? 2.922 15.935 -22.767 1.00 91.38 475 GLY A CA 1
ATOM 3574 C C . GLY A 1 475 ? 2.758 15.227 -21.424 1.00 91.38 475 GLY A C 1
ATOM 3575 O O . GLY A 1 475 ? 3.755 14.868 -20.792 1.00 91.38 475 GLY A O 1
ATOM 3576 N N . THR A 1 476 ? 1.516 14.958 -21.027 1.00 93.69 476 THR A N 1
ATOM 3577 C CA . THR A 1 476 ? 1.149 14.210 -19.817 1.00 93.69 476 THR A CA 1
ATOM 3578 C C . THR A 1 476 ? 1.730 12.800 -19.848 1.00 93.69 476 THR A C 1
ATOM 3580 O O . THR A 1 476 ? 2.379 12.396 -18.883 1.00 93.69 476 THR A O 1
ATOM 3583 N N . ARG A 1 477 ? 1.659 12.088 -20.984 1.00 94.44 477 ARG A N 1
ATOM 3584 C CA . ARG A 1 477 ? 2.335 10.784 -21.153 1.00 94.44 477 ARG A CA 1
ATOM 3585 C C . ARG A 1 477 ? 3.833 10.872 -20.868 1.00 94.44 477 ARG A C 1
ATOM 3587 O O . ARG A 1 477 ? 4.393 10.004 -20.202 1.00 94.44 477 ARG A O 1
ATOM 3594 N N . GLY A 1 478 ? 4.498 11.913 -21.374 1.00 93.50 478 GLY A N 1
ATOM 3595 C CA . GLY A 1 478 ? 5.926 12.137 -21.145 1.00 93.50 478 GLY A CA 1
ATOM 3596 C C . GLY A 1 478 ? 6.273 12.317 -19.664 1.00 93.50 478 GLY A C 1
ATOM 3597 O O . GLY A 1 478 ? 7.279 11.761 -19.208 1.00 93.50 478 GLY A O 1
ATOM 3598 N N . GLN A 1 479 ? 5.423 13.042 -18.930 1.00 95.38 479 GLN A N 1
ATOM 3599 C CA . GLN A 1 479 ? 5.554 13.261 -17.487 1.00 95.38 479 GLN A CA 1
ATOM 3600 C C . GLN A 1 479 ? 5.266 11.991 -16.682 1.00 95.38 479 GLN A C 1
ATOM 3602 O O . GLN A 1 479 ? 6.058 11.644 -15.813 1.00 95.38 479 GLN A O 1
ATOM 3607 N N . LEU A 1 480 ? 4.218 11.237 -17.023 1.00 96.88 480 LEU A N 1
ATOM 3608 C CA . LEU A 1 480 ? 3.904 9.952 -16.388 1.00 96.88 480 LEU A CA 1
ATOM 3609 C C . LEU A 1 480 ? 5.048 8.945 -16.537 1.00 96.88 480 LEU A C 1
ATOM 3611 O O . LEU A 1 480 ? 5.454 8.326 -15.560 1.00 96.88 480 LEU A O 1
ATOM 3615 N N . VAL A 1 481 ? 5.642 8.827 -17.730 1.00 97.19 481 VAL A N 1
ATOM 3616 C CA . VAL A 1 481 ? 6.824 7.968 -17.944 1.00 97.19 481 VAL A CA 1
ATOM 3617 C C . VAL A 1 481 ? 8.028 8.459 -17.129 1.00 97.19 481 VAL A C 1
ATOM 3619 O O . VAL A 1 481 ? 8.858 7.656 -16.707 1.00 97.19 481 VAL A O 1
ATOM 3622 N N . ALA A 1 482 ? 8.171 9.772 -16.922 1.00 96.06 482 ALA A N 1
ATOM 3623 C CA . ALA A 1 482 ? 9.256 10.329 -16.112 1.00 96.06 482 ALA A CA 1
ATOM 3624 C C . ALA A 1 482 ? 9.050 10.047 -14.621 1.00 96.06 482 ALA A C 1
ATOM 3626 O O . ALA A 1 482 ? 9.992 9.628 -13.954 1.00 96.06 482 ALA A O 1
ATOM 3627 N N . LEU A 1 483 ? 7.819 10.205 -14.132 1.00 96.69 483 LEU A N 1
ATOM 3628 C CA . LEU A 1 483 ? 7.437 9.873 -12.766 1.00 96.69 483 LEU A CA 1
ATOM 3629 C C . LEU A 1 483 ? 7.586 8.372 -12.494 1.00 96.69 483 LEU A C 1
ATOM 3631 O O . LEU A 1 483 ? 8.228 8.010 -11.518 1.00 96.69 483 LEU A O 1
ATOM 3635 N N . LEU A 1 484 ? 7.099 7.503 -13.387 1.00 97.31 484 LEU A N 1
ATOM 3636 C CA . LEU A 1 484 ? 7.282 6.047 -13.301 1.00 97.31 484 LEU A CA 1
ATOM 3637 C C . LEU A 1 484 ? 8.758 5.658 -13.170 1.00 97.31 484 LEU A C 1
ATOM 3639 O O . LEU A 1 484 ? 9.107 4.848 -12.317 1.00 97.31 484 LEU A O 1
ATOM 3643 N N . ALA A 1 485 ? 9.628 6.247 -13.996 1.00 95.62 485 ALA A N 1
ATOM 3644 C CA . ALA A 1 485 ? 11.063 5.990 -13.921 1.00 95.62 485 ALA A CA 1
ATOM 3645 C C . ALA A 1 485 ? 11.671 6.498 -12.605 1.00 95.62 485 ALA A C 1
ATOM 3647 O O . ALA A 1 485 ? 12.493 5.803 -12.022 1.00 95.62 485 ALA A O 1
ATOM 3648 N N . ALA A 1 486 ? 11.258 7.668 -12.112 1.00 95.31 486 ALA A N 1
ATOM 3649 C CA . ALA A 1 486 ? 11.733 8.183 -10.831 1.00 95.31 486 ALA A CA 1
ATOM 3650 C C . ALA A 1 486 ? 11.301 7.278 -9.662 1.00 95.31 486 ALA A C 1
ATOM 3652 O O . ALA A 1 486 ? 12.154 6.848 -8.893 1.00 95.31 486 ALA A O 1
ATOM 3653 N N . VAL A 1 487 ? 10.025 6.889 -9.600 1.00 94.88 487 VAL A N 1
ATOM 3654 C CA . VAL A 1 487 ? 9.475 5.998 -8.559 1.00 94.88 487 VAL A CA 1
ATOM 3655 C C . VAL A 1 487 ? 10.127 4.611 -8.588 1.00 94.88 487 VAL A C 1
ATOM 3657 O O . VAL A 1 487 ? 10.383 4.011 -7.547 1.00 94.88 487 VAL A O 1
ATOM 3660 N N . ALA A 1 488 ? 10.421 4.076 -9.775 1.00 93.44 488 ALA A N 1
ATOM 3661 C CA . ALA A 1 488 ? 11.091 2.784 -9.908 1.00 93.44 488 ALA A CA 1
ATOM 3662 C C . ALA A 1 488 ? 12.619 2.852 -9.700 1.00 93.44 488 ALA A C 1
ATOM 3664 O O . ALA A 1 488 ? 13.245 1.802 -9.582 1.00 93.44 488 ALA A O 1
ATOM 3665 N N . SER A 1 489 ? 13.223 4.047 -9.653 1.00 90.19 489 SER A N 1
ATOM 3666 C CA . SER A 1 489 ? 14.680 4.211 -9.508 1.00 90.19 489 SER A CA 1
ATOM 3667 C C . SER A 1 489 ? 15.202 4.052 -8.081 1.00 90.19 489 SER A C 1
ATOM 3669 O O . SER A 1 489 ? 16.402 3.839 -7.901 1.00 90.19 489 SER A O 1
ATOM 3671 N N . ASP A 1 490 ? 14.329 4.131 -7.074 1.00 79.38 490 ASP A N 1
ATOM 3672 C CA . ASP A 1 490 ? 14.729 3.931 -5.684 1.00 79.38 490 ASP A CA 1
ATOM 3673 C C . ASP A 1 490 ? 15.112 2.462 -5.409 1.00 79.38 490 ASP A C 1
ATOM 3675 O O . ASP A 1 490 ? 14.328 1.536 -5.649 1.00 79.38 490 ASP A O 1
ATOM 3679 N N . ASN A 1 491 ? 16.313 2.280 -4.851 1.00 71.31 491 ASN A N 1
ATOM 3680 C CA . ASN A 1 491 ? 16.913 0.995 -4.482 1.00 71.31 491 ASN A CA 1
ATOM 3681 C C . ASN A 1 491 ? 16.632 0.595 -3.019 1.00 71.31 491 ASN A C 1
ATOM 3683 O O . ASN A 1 491 ? 17.263 -0.336 -2.514 1.00 71.31 491 ASN A O 1
ATOM 3687 N N . GLY A 1 492 ? 15.728 1.292 -2.323 1.00 77.44 492 GLY A N 1
ATOM 3688 C CA . GLY A 1 492 ? 15.251 0.905 -0.996 1.00 77.44 492 GLY A CA 1
ATOM 3689 C C . GLY A 1 492 ? 14.574 -0.473 -0.971 1.00 77.44 492 GLY A C 1
ATOM 3690 O O . GLY A 1 492 ? 14.462 -1.166 -1.984 1.00 77.44 492 GLY A O 1
ATOM 3691 N N . ALA A 1 493 ? 14.064 -0.882 0.195 1.00 72.06 493 ALA A N 1
ATOM 3692 C CA . ALA A 1 493 ? 13.489 -2.220 0.406 1.00 72.06 493 ALA A CA 1
ATOM 3693 C C . ALA A 1 493 ? 12.344 -2.588 -0.570 1.00 72.06 493 ALA A C 1
ATOM 3695 O O . ALA A 1 493 ? 12.092 -3.767 -0.812 1.00 72.06 493 ALA A O 1
ATOM 3696 N N . GLY A 1 494 ? 11.667 -1.591 -1.157 1.00 79.56 494 GLY A N 1
ATOM 3697 C CA . GLY A 1 494 ? 10.618 -1.768 -2.169 1.00 79.56 494 GLY A CA 1
ATOM 3698 C C . GLY A 1 494 ? 11.090 -1.756 -3.632 1.00 79.56 494 GLY A C 1
ATOM 3699 O O . GLY A 1 494 ? 10.280 -2.022 -4.520 1.00 79.56 494 GLY A O 1
ATOM 3700 N N . GLY A 1 495 ? 12.366 -1.461 -3.900 1.00 86.75 495 GLY A N 1
ATOM 3701 C CA . GLY A 1 495 ? 12.924 -1.299 -5.248 1.00 86.75 495 GLY A CA 1
ATOM 3702 C C . GLY A 1 495 ? 12.734 -2.515 -6.158 1.00 86.75 495 GLY A C 1
ATOM 3703 O O . GLY A 1 495 ? 12.156 -2.361 -7.236 1.00 86.75 495 GLY A O 1
ATOM 3704 N N . PRO A 1 496 ? 13.119 -3.735 -5.730 1.00 89.69 496 PRO A N 1
ATOM 3705 C CA . PRO A 1 496 ? 12.951 -4.940 -6.542 1.00 89.69 496 PRO A CA 1
ATOM 3706 C C . PRO A 1 496 ? 11.499 -5.175 -6.974 1.00 89.69 496 PRO A C 1
ATOM 3708 O O . PRO A 1 496 ? 11.239 -5.370 -8.157 1.00 89.69 496 PRO A O 1
ATOM 3711 N N . ALA A 1 497 ? 10.540 -5.042 -6.052 1.00 90.12 497 ALA A N 1
ATOM 3712 C CA . ALA A 1 497 ? 9.119 -5.230 -6.351 1.00 90.12 497 ALA A CA 1
ATOM 3713 C C . ALA A 1 497 ? 8.567 -4.167 -7.320 1.00 90.12 497 ALA A C 1
ATOM 3715 O O . ALA A 1 497 ? 7.679 -4.454 -8.122 1.00 90.12 497 ALA A O 1
ATOM 3716 N N . ARG A 1 498 ? 9.082 -2.928 -7.270 1.00 93.38 498 ARG A N 1
ATOM 3717 C CA . ARG A 1 498 ? 8.716 -1.880 -8.238 1.00 93.38 498 ARG A CA 1
ATOM 3718 C C . ARG A 1 498 ? 9.276 -2.180 -9.624 1.00 93.38 498 ARG A C 1
ATOM 3720 O O . ARG A 1 498 ? 8.549 -2.018 -10.598 1.00 93.38 498 ARG A O 1
ATOM 3727 N N . ILE A 1 499 ? 10.523 -2.643 -9.722 1.00 93.31 499 ILE A N 1
ATOM 3728 C CA . ILE A 1 499 ? 11.127 -3.048 -11.000 1.00 93.31 499 ILE A CA 1
ATOM 3729 C C . ILE A 1 499 ? 10.372 -4.244 -11.586 1.00 93.31 499 ILE A C 1
ATOM 3731 O O . ILE A 1 499 ? 10.003 -4.200 -12.756 1.00 93.31 499 ILE A O 1
ATOM 3735 N N . GLU A 1 500 ? 10.061 -5.259 -10.777 1.00 93.44 500 GLU A N 1
ATOM 3736 C CA . GLU A 1 500 ? 9.234 -6.400 -11.187 1.00 93.44 500 GLU A CA 1
ATOM 3737 C C . GLU A 1 500 ? 7.876 -5.943 -11.737 1.00 93.44 500 GLU A C 1
ATOM 3739 O O . GLU A 1 500 ? 7.480 -6.378 -12.814 1.00 93.44 500 GLU A O 1
ATOM 3744 N N . ALA A 1 501 ? 7.208 -4.984 -11.086 1.00 94.75 501 ALA A N 1
ATOM 3745 C CA . ALA A 1 501 ? 5.951 -4.422 -11.583 1.00 94.75 501 ALA A CA 1
ATOM 3746 C C . ALA A 1 501 ? 6.093 -3.677 -12.927 1.00 94.75 501 ALA A C 1
ATOM 3748 O O . ALA A 1 501 ? 5.149 -3.648 -13.717 1.00 94.75 501 ALA A O 1
ATOM 3749 N N . VAL A 1 502 ? 7.256 -3.083 -13.227 1.00 96.50 502 VAL A N 1
ATOM 3750 C CA . VAL A 1 502 ? 7.547 -2.539 -14.569 1.00 96.50 502 VAL A CA 1
ATOM 3751 C C . VAL A 1 502 ? 7.782 -3.677 -15.569 1.00 96.50 502 VAL A C 1
ATOM 3753 O O . VAL A 1 502 ? 7.296 -3.613 -16.698 1.00 96.50 502 VAL A O 1
ATOM 3756 N N . GLU A 1 503 ? 8.508 -4.724 -15.174 1.00 95.25 503 GLU A N 1
ATOM 3757 C CA . GLU A 1 503 ? 8.784 -5.889 -16.021 1.00 95.25 503 GLU A CA 1
ATOM 3758 C C . GLU A 1 503 ? 7.523 -6.690 -16.363 1.00 95.25 503 GLU A C 1
ATOM 3760 O O . GLU A 1 503 ? 7.403 -7.164 -17.491 1.00 95.25 503 GLU A O 1
ATOM 3765 N N . GLU A 1 504 ? 6.557 -6.787 -15.445 1.00 95.69 504 GLU A N 1
ATOM 3766 C CA . GLU A 1 504 ? 5.229 -7.366 -15.694 1.00 95.69 504 GLU A CA 1
ATOM 3767 C C . GLU A 1 504 ? 4.581 -6.738 -16.940 1.00 95.69 504 GLU A C 1
ATOM 3769 O O . GLU A 1 504 ? 4.040 -7.442 -17.796 1.00 95.69 504 GLU A O 1
ATOM 3774 N N . ARG A 1 505 ? 4.713 -5.413 -17.103 1.00 96.88 505 ARG A N 1
ATOM 3775 C CA . ARG A 1 505 ? 4.117 -4.652 -18.215 1.00 96.88 505 ARG A CA 1
ATOM 3776 C C . ARG A 1 505 ? 4.7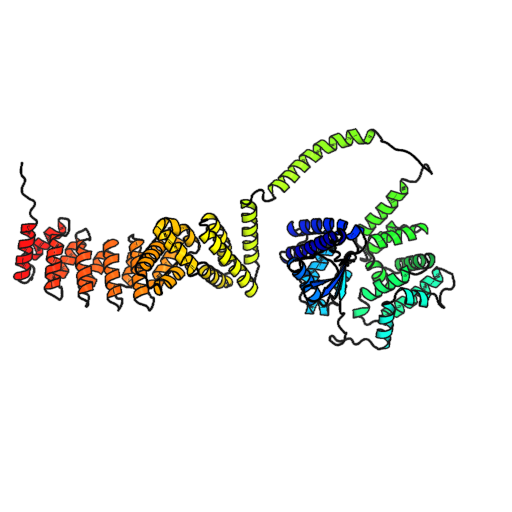87 -4.890 -19.568 1.00 96.88 505 ARG A C 1
ATOM 3778 O O . ARG A 1 505 ? 4.232 -4.485 -20.587 1.00 96.88 505 ARG A O 1
ATOM 3785 N N . LEU A 1 506 ? 5.932 -5.573 -19.617 1.00 96.19 506 LEU A N 1
ATOM 3786 C CA . LEU A 1 506 ? 6.554 -5.999 -20.877 1.00 96.19 506 LEU A CA 1
ATOM 3787 C C . LEU A 1 506 ? 5.720 -7.049 -21.625 1.00 96.19 506 LEU A C 1
ATOM 3789 O O . LEU A 1 506 ? 5.868 -7.169 -22.840 1.00 96.19 506 LEU A O 1
ATOM 3793 N N . ASN A 1 507 ? 4.863 -7.785 -20.911 1.00 94.12 507 ASN A N 1
ATOM 3794 C CA . ASN A 1 507 ? 4.012 -8.841 -21.464 1.00 94.12 507 ASN A CA 1
ATOM 3795 C C . ASN A 1 507 ? 2.549 -8.396 -21.660 1.00 94.12 507 ASN A C 1
ATOM 3797 O O . ASN A 1 507 ? 1.687 -9.247 -21.846 1.00 94.12 507 ASN A O 1
ATOM 3801 N N . ASP A 1 508 ? 2.249 -7.095 -21.583 1.00 95.44 508 ASP A N 1
ATOM 3802 C CA . ASP A 1 508 ? 0.889 -6.581 -21.800 1.00 95.44 508 ASP A CA 1
ATOM 3803 C C . ASP A 1 508 ? 0.467 -6.765 -23.271 1.00 95.44 508 ASP A C 1
ATOM 3805 O O . ASP A 1 508 ? 1.234 -6.448 -24.187 1.00 95.44 508 ASP A O 1
ATOM 3809 N N . ASP A 1 509 ? -0.766 -7.230 -23.500 1.00 93.19 509 ASP A N 1
ATOM 3810 C CA . ASP A 1 509 ? -1.329 -7.458 -24.841 1.00 93.19 509 ASP A CA 1
ATOM 3811 C C . ASP A 1 509 ? -1.333 -6.183 -25.700 1.00 93.19 509 ASP A C 1
ATOM 3813 O O . ASP A 1 509 ? -1.244 -6.216 -26.934 1.00 93.19 509 ASP A O 1
ATOM 3817 N N . ARG A 1 510 ? -1.422 -5.018 -25.052 1.00 95.31 510 ARG A N 1
ATOM 3818 C CA . ARG A 1 510 ? -1.379 -3.718 -25.713 1.00 95.31 510 ARG A CA 1
ATOM 3819 C C . ARG A 1 510 ? 0.078 -3.344 -25.958 1.00 95.31 510 ARG A C 1
ATOM 3821 O O . ARG A 1 510 ? 0.781 -2.861 -25.071 1.00 95.31 510 ARG A O 1
ATOM 3828 N N . TRP A 1 511 ? 0.515 -3.452 -27.213 1.00 95.69 511 TRP A N 1
ATOM 3829 C CA . TRP A 1 511 ? 1.903 -3.179 -27.623 1.00 95.69 511 TRP A CA 1
ATOM 3830 C C . TRP A 1 511 ? 2.464 -1.830 -27.133 1.00 95.69 511 TRP A C 1
ATOM 3832 O O . TRP A 1 511 ? 3.667 -1.696 -26.905 1.00 95.69 511 TRP A O 1
ATOM 3842 N N . TYR A 1 512 ? 1.622 -0.801 -26.993 1.00 94.81 512 TYR A N 1
ATOM 3843 C CA . TYR A 1 512 ? 2.051 0.522 -26.543 1.00 94.81 512 TYR A CA 1
ATOM 3844 C C . TYR A 1 512 ? 2.349 0.569 -25.039 1.00 94.81 512 TYR A C 1
ATOM 3846 O O . TYR A 1 512 ? 3.188 1.373 -24.632 1.00 94.81 512 TYR A O 1
ATOM 3854 N N . VAL A 1 513 ? 1.731 -0.298 -24.230 1.00 96.75 513 VAL A N 1
ATOM 3855 C CA . VAL A 1 513 ? 2.060 -0.474 -22.807 1.00 96.75 513 VAL A CA 1
ATOM 3856 C C . VAL A 1 513 ? 3.412 -1.171 -22.678 1.00 96.75 513 VAL A C 1
ATOM 3858 O O . VAL A 1 513 ? 4.303 -0.628 -22.024 1.00 96.75 513 VAL A O 1
ATOM 3861 N N . ALA A 1 514 ? 3.626 -2.269 -23.412 1.00 96.88 514 ALA A N 1
ATOM 3862 C CA . ALA A 1 514 ? 4.925 -2.941 -23.477 1.00 96.88 514 ALA A CA 1
ATOM 3863 C C . ALA A 1 514 ? 6.041 -1.993 -23.953 1.00 96.88 514 ALA A C 1
ATOM 3865 O O . ALA A 1 514 ? 7.118 -1.933 -23.357 1.00 96.88 514 ALA A O 1
ATOM 3866 N N . ARG A 1 515 ? 5.772 -1.165 -24.976 1.00 96.38 515 ARG A N 1
ATOM 3867 C CA . ARG A 1 515 ? 6.703 -0.111 -25.417 1.00 96.38 515 ARG A CA 1
ATOM 3868 C C . ARG A 1 515 ? 7.034 0.861 -24.283 1.00 96.38 515 ARG A C 1
ATOM 3870 O O . ARG A 1 515 ? 8.203 1.172 -24.078 1.00 96.38 515 ARG A O 1
ATOM 3877 N N . ASN A 1 516 ? 6.024 1.358 -23.568 1.00 96.56 516 ASN A N 1
ATOM 3878 C CA . ASN A 1 516 ? 6.230 2.286 -22.458 1.00 96.56 516 ASN A CA 1
ATOM 3879 C C . ASN A 1 516 ? 7.060 1.643 -21.334 1.00 96.56 516 ASN A C 1
ATOM 3881 O O . ASN A 1 516 ? 7.941 2.307 -20.794 1.00 96.56 516 ASN A O 1
ATOM 3885 N N . ALA A 1 517 ? 6.844 0.360 -21.030 1.00 97.19 517 ALA A N 1
ATOM 3886 C CA . ALA A 1 517 ? 7.638 -0.382 -20.052 1.00 97.19 517 ALA A CA 1
ATOM 3887 C C . ALA A 1 517 ? 9.120 -0.456 -20.448 1.00 97.19 517 ALA A C 1
ATOM 3889 O O . ALA A 1 517 ? 9.988 -0.149 -19.632 1.00 97.19 517 ALA A O 1
ATOM 3890 N N . VAL A 1 518 ? 9.425 -0.728 -21.725 1.00 97.06 518 VAL A N 1
ATOM 3891 C CA . VAL A 1 518 ? 10.806 -0.649 -22.238 1.00 97.06 518 VAL A CA 1
ATOM 3892 C C . VAL A 1 518 ? 11.386 0.755 -22.054 1.00 97.06 518 VAL A C 1
ATOM 3894 O O . VAL A 1 518 ? 12.529 0.886 -21.621 1.00 97.06 518 VAL A O 1
ATOM 3897 N N . THR A 1 519 ? 10.616 1.812 -22.339 1.00 96.00 519 THR A N 1
ATOM 3898 C CA . THR A 1 519 ? 11.070 3.197 -22.134 1.00 96.00 519 THR A CA 1
ATOM 3899 C C . THR A 1 519 ? 11.357 3.500 -20.660 1.00 96.00 519 THR A C 1
ATOM 3901 O O . THR A 1 519 ? 12.356 4.157 -20.371 1.00 96.00 519 THR A O 1
ATOM 3904 N N . VAL A 1 520 ? 10.519 3.032 -19.729 1.00 96.31 520 VAL A N 1
ATOM 3905 C CA . VAL A 1 520 ? 10.740 3.207 -18.284 1.00 96.31 520 VAL A CA 1
ATOM 3906 C C . VAL A 1 520 ? 12.018 2.484 -17.854 1.00 96.31 520 VAL A C 1
ATOM 3908 O O . VAL A 1 520 ? 12.902 3.126 -17.293 1.00 96.31 520 VAL A O 1
ATOM 3911 N N . LEU A 1 521 ? 12.185 1.203 -18.205 1.00 94.38 521 LEU A N 1
ATOM 3912 C CA . LEU A 1 521 ? 13.400 0.433 -17.893 1.00 94.38 521 LEU A CA 1
ATOM 3913 C C . LEU A 1 521 ? 14.666 1.073 -18.481 1.00 94.38 521 LEU A C 1
ATOM 3915 O O . LEU A 1 521 ? 15.706 1.121 -17.829 1.00 94.38 521 LEU A O 1
ATOM 3919 N N . ALA A 1 522 ? 14.581 1.620 -19.696 1.00 92.12 522 ALA A N 1
ATOM 3920 C CA . ALA A 1 522 ? 15.691 2.334 -20.322 1.00 92.12 522 ALA A CA 1
ATOM 3921 C C . ALA A 1 522 ? 16.115 3.583 -19.533 1.00 92.12 522 ALA A C 1
ATOM 3923 O O . ALA A 1 522 ? 17.298 3.917 -19.509 1.00 92.12 522 ALA A O 1
ATOM 3924 N N . ARG A 1 523 ? 15.152 4.282 -18.915 1.00 92.56 523 ARG A N 1
ATOM 3925 C CA . ARG A 1 523 ? 15.399 5.478 -18.096 1.00 92.56 523 ARG A CA 1
ATOM 3926 C C . ARG A 1 523 ? 15.985 5.149 -16.728 1.00 92.56 523 ARG A C 1
ATOM 3928 O O . ARG A 1 523 ? 16.759 5.958 -16.232 1.00 92.56 523 ARG A O 1
ATOM 3935 N N . LEU A 1 524 ? 15.656 3.988 -16.154 1.00 89.69 524 LEU A N 1
ATOM 3936 C CA . LEU A 1 524 ? 16.317 3.489 -14.939 1.00 89.69 524 LEU A CA 1
ATOM 3937 C C . LEU A 1 524 ? 17.818 3.290 -15.174 1.00 89.69 524 LEU A C 1
ATOM 3939 O O . LEU A 1 524 ? 18.641 3.615 -14.322 1.00 89.69 524 LEU A O 1
ATOM 3943 N N . GLY A 1 525 ? 18.171 2.811 -16.368 1.00 82.00 525 GLY A N 1
ATOM 3944 C CA . GLY A 1 525 ? 19.554 2.604 -16.766 1.00 82.00 525 GLY A CA 1
ATOM 3945 C C . GLY A 1 525 ? 20.221 1.436 -16.034 1.00 82.00 525 GLY A C 1
ATOM 3946 O O . GLY A 1 525 ? 19.575 0.574 -15.443 1.00 82.00 525 GLY A O 1
ATOM 3947 N N . GLY A 1 526 ? 21.551 1.384 -16.124 1.00 77.38 526 GLY A N 1
ATOM 3948 C CA . GLY A 1 526 ? 22.349 0.269 -15.613 1.00 77.38 526 GLY A CA 1
ATOM 3949 C C . GLY A 1 526 ? 22.339 -0.959 -16.530 1.00 77.38 526 GLY A C 1
ATOM 3950 O O . GLY A 1 526 ? 21.524 -1.099 -17.436 1.00 77.38 526 GLY A O 1
ATOM 3951 N N . SER A 1 527 ? 23.284 -1.874 -16.319 1.00 76.06 527 SER A N 1
ATOM 3952 C CA . SER A 1 527 ? 23.367 -3.122 -17.094 1.00 76.06 527 SER A CA 1
ATOM 3953 C C . SER A 1 527 ? 22.357 -4.181 -16.633 1.00 76.06 527 SER A C 1
ATOM 3955 O O . SER A 1 527 ? 22.049 -5.099 -17.394 1.00 76.06 527 SER A O 1
ATOM 3957 N N . GLY A 1 528 ? 21.813 -4.043 -15.417 1.00 82.31 528 GLY A N 1
ATOM 3958 C CA . GLY A 1 528 ? 20.876 -4.994 -14.808 1.00 82.31 528 GLY A CA 1
ATOM 3959 C C . GLY A 1 528 ? 19.526 -5.107 -15.522 1.00 82.31 528 GLY A C 1
ATOM 3960 O O . GLY A 1 528 ? 18.911 -6.164 -15.469 1.00 82.31 528 GLY A O 1
ATOM 3961 N N . ILE A 1 529 ? 19.105 -4.073 -16.258 1.00 85.12 529 ILE A N 1
ATOM 3962 C CA . ILE A 1 529 ? 17.840 -4.051 -17.022 1.00 85.12 529 ILE A CA 1
ATOM 3963 C C . ILE A 1 529 ? 17.954 -4.703 -18.408 1.00 85.12 529 ILE A C 1
ATOM 3965 O O . ILE A 1 529 ? 16.944 -5.002 -19.049 1.00 85.12 529 ILE A O 1
ATOM 3969 N N . VAL A 1 530 ? 19.179 -4.953 -18.893 1.00 91.25 530 VAL A N 1
ATOM 3970 C CA . VAL A 1 530 ? 19.417 -5.521 -20.231 1.00 91.25 530 VAL A CA 1
ATOM 3971 C C . VAL A 1 530 ? 18.749 -6.891 -20.405 1.00 91.25 530 VAL A C 1
ATOM 3973 O O . VAL A 1 530 ? 18.072 -7.061 -21.419 1.00 91.25 530 VAL A O 1
ATOM 3976 N N . PRO A 1 531 ? 18.859 -7.861 -19.472 1.00 91.94 531 PRO A N 1
ATOM 3977 C CA . PRO A 1 531 ? 18.171 -9.145 -19.598 1.00 91.94 531 PRO A CA 1
ATOM 3978 C C . PRO A 1 531 ? 16.662 -8.998 -19.818 1.00 91.94 531 PRO A C 1
ATOM 3980 O O . PRO A 1 531 ? 16.109 -9.667 -20.688 1.00 91.94 531 PRO A O 1
ATOM 3983 N N . SER A 1 532 ? 16.012 -8.087 -19.095 1.00 92.00 532 SER A N 1
ATOM 3984 C CA . SER A 1 532 ? 14.564 -7.869 -19.162 1.00 92.00 532 SER A CA 1
ATOM 3985 C C . SER A 1 532 ? 14.140 -7.242 -20.487 1.00 92.00 532 SER A C 1
ATOM 3987 O O . SER A 1 532 ? 13.211 -7.723 -21.130 1.00 92.00 532 SER A O 1
ATOM 3989 N N . ILE A 1 533 ? 14.896 -6.260 -20.981 1.00 93.31 533 ILE A N 1
ATOM 3990 C CA . ILE A 1 533 ? 14.663 -5.652 -22.301 1.00 93.31 533 ILE A CA 1
ATOM 3991 C C . ILE A 1 533 ? 14.879 -6.655 -23.440 1.00 93.31 533 ILE A C 1
ATOM 3993 O O . ILE A 1 533 ? 14.172 -6.631 -24.448 1.00 93.31 533 ILE A O 1
ATOM 3997 N N . VAL A 1 534 ? 15.845 -7.563 -23.299 1.00 93.62 534 VAL A N 1
ATOM 3998 C CA . VAL A 1 534 ? 16.131 -8.574 -24.323 1.00 93.62 534 VAL A CA 1
ATOM 3999 C C . VAL A 1 534 ? 14.988 -9.580 -24.476 1.00 93.62 534 VAL A C 1
ATOM 4001 O O . VAL A 1 534 ? 14.767 -10.042 -25.596 1.00 93.62 534 VAL A O 1
ATOM 4004 N N . LYS A 1 535 ? 14.211 -9.858 -23.416 1.00 91.88 535 LYS A N 1
ATOM 4005 C CA . LYS A 1 535 ? 13.026 -10.740 -23.485 1.00 91.88 535 LYS A CA 1
ATOM 4006 C C . LYS A 1 535 ? 12.008 -10.274 -24.534 1.00 91.88 535 LYS A C 1
ATOM 4008 O O . LYS A 1 535 ? 11.377 -11.104 -25.176 1.00 91.88 535 LYS A O 1
ATOM 4013 N N . VAL A 1 536 ? 11.897 -8.963 -24.762 1.00 95.00 536 VAL A N 1
ATOM 4014 C CA . VAL A 1 536 ? 10.952 -8.366 -25.725 1.00 95.00 536 VAL A CA 1
ATOM 4015 C C . VAL A 1 536 ? 11.596 -7.948 -27.051 1.00 95.00 536 VAL A C 1
ATOM 4017 O O . VAL A 1 536 ? 10.965 -7.301 -27.886 1.00 95.00 536 VAL A O 1
ATOM 4020 N N . ALA A 1 537 ? 12.848 -8.340 -27.304 1.00 94.38 537 ALA A N 1
ATOM 4021 C CA . ALA A 1 537 ? 13.541 -8.001 -28.547 1.00 94.38 537 ALA A CA 1
ATOM 4022 C C . ALA A 1 537 ? 12.897 -8.625 -29.802 1.00 94.38 537 ALA A C 1
ATOM 4024 O O . ALA A 1 537 ? 13.107 -8.117 -30.899 1.00 94.38 537 ALA A O 1
ATOM 4025 N N . ASP A 1 538 ? 12.101 -9.687 -29.643 1.00 94.25 538 ASP A N 1
ATOM 4026 C CA . ASP A 1 538 ? 11.352 -10.357 -30.718 1.00 94.25 538 ASP A CA 1
ATOM 4027 C C . ASP A 1 538 ? 9.855 -10.030 -30.724 1.00 94.25 538 ASP A C 1
ATOM 4029 O O . ASP A 1 538 ? 9.066 -10.732 -31.353 1.00 94.25 538 ASP A O 1
ATOM 4033 N N . HIS A 1 539 ? 9.449 -8.956 -30.043 1.00 97.00 539 HIS A N 1
ATOM 4034 C CA . HIS A 1 539 ? 8.049 -8.549 -29.991 1.00 97.00 539 HIS A CA 1
ATOM 4035 C C . HIS A 1 539 ? 7.459 -8.373 -31.412 1.00 97.00 539 HIS A C 1
ATOM 4037 O O . HIS A 1 539 ? 8.131 -7.794 -32.277 1.00 97.00 539 HIS A O 1
ATOM 4043 N N . PRO A 1 540 ? 6.214 -8.822 -31.683 1.00 95.50 540 PRO A N 1
ATOM 4044 C CA . PRO A 1 540 ? 5.617 -8.778 -33.024 1.00 95.50 540 PRO A CA 1
ATOM 4045 C C . PRO A 1 540 ? 5.539 -7.355 -33.595 1.00 95.50 540 PRO A C 1
ATOM 4047 O O . PRO A 1 540 ? 5.865 -7.122 -34.761 1.00 95.50 540 PRO A O 1
ATOM 4050 N N . GLU A 1 541 ? 5.194 -6.384 -32.750 1.00 97.69 541 GLU A N 1
ATOM 4051 C CA . GLU A 1 541 ? 5.113 -4.975 -33.135 1.00 97.69 541 GLU A CA 1
ATOM 4052 C C . GLU A 1 541 ? 6.499 -4.324 -33.297 1.00 97.69 541 GLU A C 1
ATOM 4054 O O . GLU A 1 541 ? 7.317 -4.288 -32.372 1.00 97.69 541 GLU A O 1
ATOM 4059 N N . ALA A 1 542 ? 6.749 -3.738 -34.470 1.00 97.38 542 ALA A N 1
ATOM 4060 C CA . ALA A 1 542 ? 8.020 -3.103 -34.808 1.00 97.38 542 ALA A CA 1
ATOM 4061 C C . ALA A 1 542 ? 8.303 -1.849 -33.971 1.00 97.38 542 ALA A C 1
ATOM 4063 O O . ALA A 1 542 ? 9.464 -1.525 -33.707 1.00 97.38 542 ALA A O 1
ATOM 4064 N N . ALA A 1 543 ? 7.263 -1.131 -33.534 1.00 96.19 543 ALA A N 1
ATOM 4065 C CA . ALA A 1 543 ? 7.422 0.002 -32.631 1.00 96.19 543 ALA A CA 1
ATOM 4066 C C . ALA A 1 543 ? 8.063 -0.398 -31.289 1.00 96.19 543 ALA A C 1
ATOM 4068 O O . ALA A 1 543 ? 8.910 0.346 -30.795 1.00 96.19 543 ALA A O 1
ATOM 4069 N N . VAL A 1 544 ? 7.738 -1.579 -30.750 1.00 97.50 544 VAL A N 1
ATOM 4070 C CA . VAL A 1 544 ? 8.356 -2.109 -29.521 1.00 97.50 544 VAL A CA 1
ATOM 4071 C C . VAL A 1 544 ? 9.815 -2.477 -29.772 1.00 97.50 544 VAL A C 1
ATOM 4073 O O . VAL A 1 544 ? 10.697 -2.032 -29.041 1.00 97.50 544 VAL A O 1
ATOM 4076 N N . ARG A 1 545 ? 10.112 -3.193 -30.866 1.00 97.94 545 ARG A N 1
ATOM 4077 C CA . ARG A 1 545 ? 11.499 -3.561 -31.209 1.00 97.94 545 ARG A CA 1
ATOM 4078 C C . ARG A 1 545 ? 12.401 -2.342 -31.427 1.00 97.94 545 ARG A C 1
ATOM 4080 O O . ARG A 1 545 ? 13.563 -2.357 -31.030 1.00 97.94 545 ARG A O 1
ATOM 4087 N N . ARG A 1 546 ? 11.881 -1.249 -32.003 1.00 97.31 546 ARG A N 1
ATOM 4088 C CA . ARG A 1 546 ? 12.620 0.027 -32.101 1.00 97.31 546 ARG A CA 1
ATOM 4089 C C . ARG A 1 546 ? 12.924 0.636 -30.735 1.00 97.31 546 ARG A C 1
ATOM 4091 O O . ARG A 1 546 ? 14.004 1.196 -30.556 1.00 97.31 546 ARG A O 1
ATOM 4098 N N . GLU A 1 547 ? 11.993 0.537 -29.792 1.00 96.69 547 GLU A N 1
ATOM 4099 C CA . GLU A 1 547 ? 12.217 1.001 -28.423 1.00 96.69 547 GLU A CA 1
ATOM 4100 C C . GLU A 1 547 ? 13.299 0.169 -27.731 1.00 96.69 547 GLU A C 1
ATOM 4102 O O . GLU A 1 547 ? 14.220 0.732 -27.147 1.00 96.69 547 GLU A O 1
ATOM 4107 N N . VAL A 1 548 ? 13.263 -1.157 -27.905 1.00 97.44 548 VAL A N 1
ATOM 4108 C CA . VAL A 1 548 ? 14.301 -2.079 -27.421 1.00 97.44 548 VAL A CA 1
ATOM 4109 C C . VAL A 1 548 ? 15.673 -1.694 -27.965 1.00 97.44 548 VAL A C 1
ATOM 4111 O O . VAL A 1 548 ? 16.633 -1.590 -27.206 1.00 97.44 548 VAL A O 1
ATOM 4114 N N . VAL A 1 549 ? 15.776 -1.411 -29.266 1.00 97.31 549 VAL A N 1
ATOM 4115 C CA . VAL A 1 549 ? 17.022 -0.925 -29.874 1.00 97.31 549 VAL A CA 1
ATOM 4116 C C . VAL A 1 549 ? 17.523 0.349 -29.195 1.00 97.31 549 VAL A C 1
ATOM 4118 O O . VAL A 1 549 ? 18.710 0.447 -28.881 1.00 97.31 549 VAL A O 1
ATOM 4121 N N . ARG A 1 550 ? 16.640 1.333 -28.978 1.00 94.69 550 ARG A N 1
ATOM 4122 C CA . ARG A 1 550 ? 17.020 2.587 -28.317 1.00 94.69 550 ARG A CA 1
ATOM 4123 C C . ARG A 1 550 ? 17.538 2.311 -26.909 1.00 94.69 550 ARG A C 1
ATOM 4125 O O . ARG A 1 550 ? 18.602 2.806 -26.553 1.00 94.69 550 ARG A O 1
ATOM 4132 N N . ALA A 1 551 ? 16.817 1.497 -26.149 1.00 94.56 551 ALA A N 1
ATOM 4133 C CA . ALA A 1 551 ? 17.153 1.185 -24.772 1.00 94.56 551 ALA A CA 1
ATOM 4134 C C . ALA A 1 551 ? 18.482 0.425 -24.643 1.00 94.56 551 ALA A C 1
ATOM 4136 O O . ALA A 1 551 ? 19.341 0.818 -23.858 1.00 94.56 551 ALA A O 1
ATOM 4137 N N . LEU A 1 552 ? 18.708 -0.594 -25.477 1.00 94.69 552 LEU A N 1
ATOM 4138 C CA . LEU A 1 552 ? 19.984 -1.316 -25.541 1.00 94.69 552 LEU A CA 1
ATOM 4139 C C . LEU A 1 552 ? 21.141 -0.403 -25.964 1.00 94.69 552 LEU A C 1
ATOM 4141 O O . LEU A 1 552 ? 22.262 -0.571 -25.491 1.00 94.69 552 LEU A O 1
ATOM 4145 N N . GLY A 1 553 ? 20.875 0.574 -26.836 1.00 91.94 553 GLY A N 1
ATOM 4146 C CA . GLY A 1 553 ? 21.849 1.594 -27.217 1.00 91.94 553 GLY A CA 1
ATOM 4147 C C . GLY A 1 553 ? 22.258 2.512 -26.060 1.00 91.94 553 GLY A C 1
ATOM 4148 O O . GLY A 1 553 ? 23.400 2.959 -26.018 1.00 91.94 553 GLY A O 1
ATOM 4149 N N . VAL A 1 554 ? 21.359 2.782 -25.114 1.00 90.38 554 VAL A N 1
ATOM 4150 C CA . VAL A 1 554 ? 21.679 3.570 -23.913 1.00 90.38 554 VAL A CA 1
ATOM 4151 C C . VAL A 1 554 ? 22.386 2.711 -22.864 1.00 90.38 554 VAL A C 1
ATOM 4153 O O . VAL A 1 554 ? 23.388 3.144 -22.306 1.00 90.38 554 VAL A O 1
ATOM 4156 N N . ALA A 1 555 ? 21.898 1.492 -22.620 1.00 89.62 555 ALA A N 1
ATOM 4157 C CA . ALA A 1 555 ? 22.436 0.605 -21.588 1.00 89.62 555 ALA A CA 1
ATOM 4158 C C . ALA A 1 555 ? 23.853 0.099 -21.910 1.00 89.62 555 ALA A C 1
ATOM 4160 O O . ALA A 1 555 ? 24.721 0.048 -21.039 1.00 89.62 555 ALA A O 1
ATOM 4161 N N . GLY A 1 556 ? 24.086 -0.265 -23.173 1.00 86.81 556 GLY A N 1
ATOM 4162 C CA . GLY A 1 556 ? 25.364 -0.774 -23.653 1.00 86.81 556 GLY A CA 1
ATOM 4163 C C . GLY A 1 556 ? 25.820 -2.095 -23.024 1.00 86.81 556 GLY A C 1
ATOM 4164 O O . GLY A 1 556 ? 25.039 -2.858 -22.456 1.00 86.81 556 GLY A O 1
ATOM 4165 N N . GLY A 1 557 ? 27.103 -2.409 -23.207 1.00 89.62 557 GLY A N 1
ATOM 4166 C CA . GLY A 1 557 ? 27.699 -3.688 -22.806 1.00 89.62 557 GLY A CA 1
ATOM 4167 C C . GLY A 1 557 ? 27.551 -4.804 -23.848 1.00 89.62 557 GLY A C 1
ATOM 4168 O O . GLY A 1 557 ? 26.840 -4.682 -24.848 1.00 89.62 557 GLY A O 1
ATOM 4169 N N . ASP A 1 558 ? 28.251 -5.916 -23.623 1.00 90.75 558 ASP A N 1
ATOM 4170 C CA . ASP A 1 558 ? 28.419 -6.972 -24.632 1.00 90.75 558 ASP A CA 1
ATOM 4171 C C . ASP A 1 558 ? 27.102 -7.663 -25.012 1.00 90.75 558 ASP A C 1
ATOM 4173 O O . ASP A 1 558 ? 26.846 -7.916 -26.195 1.00 90.75 558 ASP A O 1
ATOM 4177 N N . THR A 1 559 ? 26.223 -7.911 -24.036 1.00 91.88 559 THR A N 1
ATOM 4178 C CA . THR A 1 559 ? 24.889 -8.481 -24.284 1.00 91.88 559 THR A CA 1
ATOM 4179 C C . THR A 1 559 ? 24.045 -7.551 -25.154 1.00 91.88 559 THR A C 1
ATOM 4181 O O . THR A 1 559 ? 23.433 -8.007 -26.124 1.00 91.88 559 THR A O 1
ATOM 4184 N N . ALA A 1 560 ? 24.063 -6.243 -24.873 1.00 93.25 560 ALA A N 1
ATOM 4185 C CA . ALA A 1 560 ? 23.350 -5.257 -25.677 1.00 93.25 560 ALA A CA 1
ATOM 4186 C C . ALA A 1 560 ? 23.914 -5.186 -27.101 1.00 93.25 560 ALA A C 1
ATOM 4188 O O . ALA A 1 560 ? 23.150 -5.249 -28.060 1.00 93.25 560 ALA A O 1
ATOM 4189 N N . VAL A 1 561 ? 25.242 -5.161 -27.267 1.00 94.31 561 VAL A N 1
ATOM 4190 C CA . VAL A 1 561 ? 25.898 -5.190 -28.587 1.00 94.31 561 VAL A CA 1
ATOM 4191 C C . VAL A 1 561 ? 25.514 -6.444 -29.378 1.00 94.31 561 VAL A C 1
ATOM 4193 O O . VAL A 1 561 ? 25.212 -6.356 -30.572 1.00 94.31 561 VAL A O 1
ATOM 4196 N N . SER A 1 562 ? 25.487 -7.611 -28.731 1.00 94.12 562 SER A N 1
ATOM 4197 C CA . SER A 1 562 ? 25.090 -8.872 -29.369 1.00 94.12 562 SER A CA 1
ATOM 4198 C C . SER A 1 562 ? 23.647 -8.826 -29.882 1.00 94.12 562 SER A C 1
ATOM 4200 O O . SER A 1 562 ? 23.373 -9.235 -31.016 1.00 94.12 562 SER A O 1
ATOM 4202 N N . GLN A 1 563 ? 22.733 -8.263 -29.090 1.00 95.44 563 GLN A N 1
ATOM 4203 C CA . GLN A 1 563 ? 21.319 -8.147 -29.449 1.00 95.44 563 GLN A CA 1
ATOM 4204 C C . GLN A 1 563 ? 21.063 -7.055 -30.489 1.00 95.44 563 GLN A C 1
ATOM 4206 O O . GLN A 1 563 ? 20.340 -7.285 -31.456 1.00 95.44 563 GLN A O 1
ATOM 4211 N N . LEU A 1 564 ? 21.741 -5.911 -30.394 1.00 96.06 564 LEU A N 1
ATOM 4212 C CA . LEU A 1 564 ? 21.714 -4.876 -31.428 1.00 96.06 564 LEU A CA 1
ATOM 4213 C C . LEU A 1 564 ? 22.229 -5.406 -32.774 1.00 96.06 564 LEU A C 1
ATOM 4215 O O . LEU A 1 564 ? 21.656 -5.106 -33.819 1.00 96.06 564 LEU A O 1
ATOM 4219 N N . ARG A 1 565 ? 23.267 -6.254 -32.776 1.00 95.06 565 ARG A N 1
ATOM 4220 C CA . ARG A 1 565 ? 23.740 -6.938 -33.992 1.00 95.06 565 ARG A CA 1
ATOM 4221 C C . ARG A 1 565 ? 22.653 -7.813 -34.620 1.00 95.06 565 ARG A C 1
ATOM 4223 O O . ARG A 1 565 ? 22.564 -7.860 -35.844 1.00 95.06 565 ARG A O 1
ATOM 4230 N N . ARG A 1 566 ? 21.847 -8.501 -33.806 1.00 94.94 566 ARG A N 1
ATOM 4231 C CA . ARG A 1 566 ? 20.715 -9.317 -34.269 1.00 94.94 566 ARG A CA 1
ATOM 4232 C C . ARG A 1 566 ? 19.602 -8.442 -34.854 1.00 94.94 566 ARG A C 1
ATOM 4234 O O . ARG A 1 566 ? 19.144 -8.699 -35.961 1.00 94.94 566 ARG A O 1
ATOM 4241 N N . LEU A 1 567 ? 19.248 -7.350 -34.179 1.00 95.88 567 LEU A N 1
ATOM 4242 C CA . LEU A 1 567 ? 18.231 -6.395 -34.645 1.00 95.88 567 LEU A CA 1
ATOM 4243 C C . LEU A 1 567 ? 18.678 -5.591 -35.880 1.00 95.88 567 LEU A C 1
ATOM 4245 O O . LEU A 1 567 ? 17.852 -5.106 -36.649 1.00 95.88 567 LEU A O 1
ATOM 4249 N N . ALA A 1 568 ? 19.981 -5.512 -36.162 1.00 94.62 568 ALA A N 1
ATOM 4250 C CA . ALA A 1 568 ? 20.498 -4.918 -37.397 1.00 94.62 568 ALA A CA 1
ATOM 4251 C C . ALA A 1 568 ? 20.165 -5.726 -38.671 1.00 94.62 568 ALA A C 1
ATOM 4253 O O . ALA A 1 568 ? 20.414 -5.243 -39.779 1.00 94.62 568 ALA A O 1
ATOM 4254 N N . VAL A 1 569 ? 19.593 -6.929 -38.537 1.00 91.94 569 VAL A N 1
ATOM 4255 C CA . VAL A 1 569 ? 19.057 -7.738 -39.647 1.00 91.94 569 VAL A CA 1
ATOM 4256 C C . VAL A 1 569 ? 17.545 -7.997 -39.537 1.00 91.94 569 VAL A C 1
ATOM 4258 O O . VAL A 1 569 ? 17.028 -8.869 -40.232 1.00 91.94 569 VAL A O 1
ATOM 4261 N N . ASP A 1 570 ? 16.832 -7.217 -38.716 1.00 95.12 570 ASP A N 1
ATOM 4262 C CA . ASP A 1 570 ? 15.370 -7.270 -38.545 1.00 95.12 570 ASP A CA 1
ATOM 4263 C C . ASP A 1 570 ? 14.598 -7.175 -39.882 1.00 95.12 570 ASP A C 1
ATOM 4265 O O . ASP A 1 570 ? 15.034 -6.474 -40.807 1.00 95.12 570 ASP A O 1
ATOM 4269 N N . PRO A 1 571 ? 13.434 -7.838 -40.032 1.00 93.06 571 PRO A N 1
ATOM 4270 C CA . PRO A 1 571 ? 12.605 -7.695 -41.230 1.00 93.06 571 PRO A CA 1
ATOM 4271 C C . PRO A 1 571 ? 12.218 -6.240 -41.541 1.00 93.06 571 PRO A C 1
ATOM 4273 O O . PRO A 1 571 ? 12.147 -5.881 -42.718 1.00 93.06 571 PRO A O 1
ATOM 4276 N N . VAL A 1 572 ? 12.040 -5.395 -40.525 1.00 95.25 572 VAL A N 1
ATOM 4277 C CA . VAL A 1 572 ? 11.567 -4.014 -40.664 1.00 95.25 572 VAL A CA 1
ATOM 4278 C C . VAL A 1 572 ? 12.747 -3.039 -40.846 1.00 95.25 572 VAL A C 1
ATOM 4280 O O . VAL A 1 572 ? 13.624 -2.966 -39.977 1.00 95.25 572 VAL A O 1
ATOM 4283 N N . PRO A 1 573 ? 12.809 -2.270 -41.955 1.00 93.75 573 PRO A N 1
ATOM 4284 C CA . PRO A 1 573 ? 13.924 -1.362 -42.254 1.00 93.75 573 PRO A CA 1
ATOM 4285 C C . PRO A 1 573 ? 14.218 -0.323 -41.168 1.00 93.75 573 PRO A C 1
ATOM 4287 O O . PRO A 1 573 ? 15.381 -0.009 -40.911 1.00 93.75 573 PRO A O 1
ATOM 4290 N N . GLU A 1 574 ? 13.186 0.199 -40.509 1.00 94.44 574 GLU A N 1
ATOM 4291 C CA . GLU A 1 574 ? 13.304 1.205 -39.454 1.00 94.44 574 GLU A CA 1
ATOM 4292 C C . GLU A 1 574 ? 13.998 0.638 -38.209 1.00 94.44 574 GLU A C 1
ATOM 4294 O O . GLU A 1 574 ? 14.801 1.334 -37.583 1.00 94.44 574 GLU A O 1
ATOM 4299 N N . VAL A 1 575 ? 13.745 -0.634 -37.872 1.00 96.38 575 VAL A N 1
ATOM 4300 C CA . VAL A 1 575 ? 14.415 -1.333 -36.761 1.00 96.38 575 VAL A CA 1
ATOM 4301 C C . VAL A 1 575 ? 15.889 -1.546 -37.097 1.00 96.38 575 VAL A C 1
ATOM 4303 O O . VAL A 1 575 ? 16.758 -1.198 -36.295 1.00 96.38 575 VAL A O 1
ATOM 4306 N N . ARG A 1 576 ? 16.194 -2.018 -38.316 1.00 95.38 576 ARG A N 1
ATOM 4307 C CA . ARG A 1 576 ? 17.585 -2.185 -38.772 1.00 95.38 576 ARG A CA 1
ATOM 4308 C C . ARG A 1 576 ? 18.358 -0.874 -38.742 1.00 95.38 576 ARG A C 1
ATOM 4310 O O . ARG A 1 576 ? 19.487 -0.830 -38.256 1.00 95.38 576 ARG A O 1
ATOM 4317 N N . ALA A 1 577 ? 17.748 0.200 -39.243 1.00 93.94 577 ALA A N 1
ATOM 4318 C CA . ALA A 1 577 ? 18.337 1.533 -39.257 1.00 93.94 577 ALA A CA 1
ATOM 4319 C C . ALA A 1 577 ? 18.714 2.001 -37.849 1.00 93.94 577 ALA A C 1
ATOM 4321 O O . ALA A 1 577 ? 19.847 2.438 -37.631 1.00 93.94 577 ALA A O 1
ATOM 4322 N N . ALA A 1 578 ? 17.777 1.868 -36.907 1.00 95.44 578 ALA A N 1
ATOM 4323 C CA . ALA A 1 578 ? 17.995 2.217 -35.514 1.00 95.44 578 ALA A CA 1
ATOM 4324 C C . ALA A 1 578 ? 19.104 1.356 -34.890 1.00 95.44 578 ALA A C 1
ATOM 4326 O O . ALA A 1 578 ? 19.970 1.892 -34.205 1.00 95.44 578 ALA A O 1
ATOM 4327 N N . ALA A 1 579 ? 19.132 0.047 -35.164 1.00 96.31 579 ALA A N 1
ATOM 4328 C CA . ALA A 1 579 ? 20.102 -0.871 -34.570 1.00 96.31 579 ALA A CA 1
ATOM 4329 C C . ALA A 1 579 ? 21.528 -0.603 -35.063 1.00 96.31 579 ALA A C 1
ATOM 4331 O O . ALA A 1 579 ? 22.470 -0.577 -34.273 1.00 96.31 579 ALA A O 1
ATOM 4332 N N . ILE A 1 580 ? 21.687 -0.321 -36.360 1.00 95.12 580 ILE A N 1
ATOM 4333 C CA . ILE A 1 580 ? 22.968 0.093 -36.946 1.00 95.12 580 ILE A CA 1
ATOM 4334 C C . ILE A 1 580 ? 23.455 1.397 -36.308 1.00 95.12 580 ILE A C 1
ATOM 4336 O O . ILE A 1 580 ? 24.642 1.528 -36.016 1.00 95.12 580 ILE A O 1
ATOM 4340 N N . HIS A 1 581 ? 22.554 2.353 -36.077 1.00 93.69 581 HIS A N 1
ATOM 4341 C CA . HIS A 1 581 ? 22.907 3.608 -35.423 1.00 93.69 581 HIS A CA 1
ATOM 4342 C C . HIS A 1 581 ? 23.284 3.405 -33.947 1.00 93.69 581 HIS A C 1
ATOM 4344 O O . HIS A 1 581 ? 24.314 3.906 -33.507 1.00 93.69 581 HIS A O 1
ATOM 4350 N N . ALA A 1 582 ? 22.518 2.607 -33.201 1.00 93.94 582 ALA A N 1
ATOM 4351 C CA . ALA A 1 582 ? 22.806 2.292 -31.804 1.00 93.94 582 ALA A CA 1
ATOM 4352 C C . ALA A 1 582 ? 24.164 1.586 -31.639 1.00 93.94 582 ALA A C 1
ATOM 4354 O O . ALA A 1 582 ? 24.943 1.969 -30.768 1.00 93.94 582 ALA A O 1
ATOM 4355 N N . LEU A 1 583 ? 24.497 0.629 -32.520 1.00 94.06 583 LEU A N 1
ATOM 4356 C CA . LEU A 1 583 ? 25.818 -0.018 -32.570 1.00 94.06 583 LEU A CA 1
ATOM 4357 C C . LEU A 1 583 ? 26.960 0.975 -32.808 1.00 94.06 583 LEU A C 1
ATOM 4359 O O . LEU A 1 583 ? 28.062 0.760 -32.321 1.00 94.06 583 LEU A O 1
ATOM 4363 N N . ALA A 1 584 ? 26.723 2.046 -33.565 1.00 90.94 584 ALA A N 1
ATOM 4364 C CA . ALA A 1 584 ? 27.728 3.072 -33.834 1.00 90.94 584 ALA A CA 1
ATOM 4365 C C . ALA A 1 584 ? 28.097 3.883 -32.589 1.00 90.94 584 ALA A C 1
ATOM 4367 O O . ALA A 1 584 ? 29.245 4.312 -32.457 1.00 90.94 584 ALA A O 1
ATOM 4368 N N . GLY A 1 585 ? 27.116 4.090 -31.706 1.00 89.25 585 GLY A N 1
ATOM 4369 C CA . GLY A 1 585 ? 27.295 4.750 -30.417 1.00 89.25 585 GLY A CA 1
ATOM 4370 C C . GLY A 1 585 ? 27.941 3.857 -29.357 1.00 89.25 585 GLY A C 1
ATOM 4371 O O . GLY A 1 585 ? 28.462 4.382 -28.377 1.00 89.25 585 GLY A O 1
ATOM 4372 N N . GLN A 1 586 ? 27.953 2.532 -29.551 1.00 89.56 586 GLN A N 1
ATOM 4373 C CA . GLN A 1 586 ? 28.573 1.615 -28.597 1.00 89.56 586 GLN A CA 1
ATOM 4374 C C . GLN A 1 586 ? 30.103 1.662 -28.685 1.00 89.56 586 GLN A C 1
ATOM 4376 O O . GLN A 1 586 ? 30.660 1.624 -29.784 1.00 89.56 586 GLN A O 1
ATOM 4381 N N . PRO A 1 587 ? 30.814 1.707 -27.547 1.00 85.50 587 PRO A N 1
ATOM 4382 C CA . PRO A 1 587 ? 32.265 1.636 -27.542 1.00 85.50 587 PRO A CA 1
ATOM 4383 C C . PRO A 1 587 ? 32.768 0.206 -27.803 1.00 85.50 587 PRO A C 1
ATOM 4385 O O . PRO A 1 587 ? 32.051 -0.785 -27.678 1.00 85.50 587 PRO A O 1
ATOM 4388 N N . GLY A 1 588 ? 34.062 0.097 -28.111 1.00 86.88 588 GLY A N 1
ATOM 4389 C CA . GLY A 1 588 ? 34.771 -1.183 -28.125 1.00 86.88 588 GLY A CA 1
ATOM 4390 C C . GLY A 1 588 ? 34.826 -1.902 -29.475 1.00 86.88 588 GLY A C 1
ATOM 4391 O O . GLY A 1 588 ? 34.274 -1.484 -30.493 1.00 86.88 588 GLY A O 1
ATOM 4392 N N . SER A 1 589 ? 35.585 -2.996 -29.506 1.00 89.31 589 SER A N 1
ATOM 4393 C CA . SER A 1 589 ? 35.828 -3.770 -30.727 1.00 89.31 589 SER A CA 1
ATOM 4394 C C . SER A 1 589 ? 34.646 -4.645 -31.133 1.00 89.31 589 SER A C 1
ATOM 4396 O O . SER A 1 589 ? 34.457 -4.870 -32.328 1.00 89.31 589 SER A O 1
ATOM 4398 N N . ALA A 1 590 ? 33.828 -5.083 -30.173 1.00 91.19 590 ALA A N 1
ATOM 4399 C CA . ALA A 1 590 ? 32.632 -5.880 -30.424 1.00 91.19 590 ALA A CA 1
ATOM 4400 C C . ALA A 1 590 ? 31.604 -5.116 -31.278 1.00 91.19 590 ALA A C 1
ATOM 4402 O O . ALA A 1 590 ? 31.109 -5.653 -32.270 1.00 91.19 590 ALA A O 1
ATOM 4403 N N . ALA A 1 591 ? 31.354 -3.843 -30.962 1.00 91.88 591 ALA A N 1
ATOM 4404 C CA . ALA A 1 591 ? 30.453 -2.974 -31.717 1.00 91.88 591 ALA A CA 1
A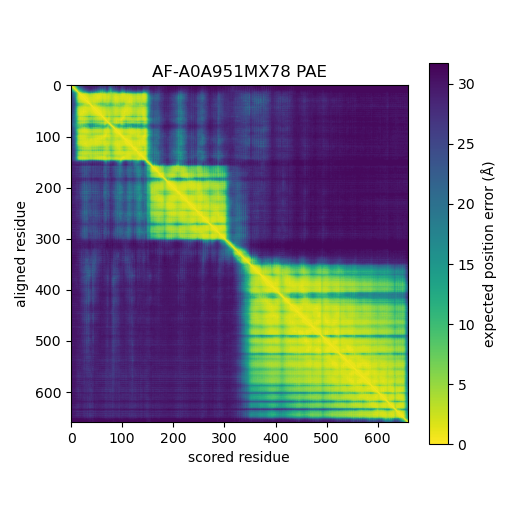TOM 4405 C C . ALA A 1 591 ? 30.952 -2.720 -33.151 1.00 91.88 591 ALA A C 1
ATOM 4407 O O . ALA A 1 591 ? 30.219 -2.916 -34.126 1.00 91.88 591 ALA A O 1
ATOM 4408 N N . ALA A 1 592 ? 32.241 -2.400 -33.308 1.00 92.31 592 ALA A N 1
ATOM 4409 C CA . ALA A 1 592 ? 32.868 -2.278 -34.623 1.00 92.31 592 ALA A CA 1
ATOM 4410 C C . ALA A 1 592 ? 32.788 -3.591 -35.430 1.00 92.31 592 ALA A C 1
ATOM 4412 O O . ALA A 1 592 ? 32.459 -3.578 -36.618 1.00 92.31 592 ALA A O 1
ATOM 4413 N N . ALA A 1 593 ? 33.036 -4.740 -34.798 1.00 92.25 593 ALA A N 1
ATOM 4414 C CA . ALA A 1 593 ? 32.918 -6.043 -35.447 1.00 92.25 593 ALA A CA 1
ATOM 4415 C C . ALA A 1 593 ? 31.469 -6.345 -35.868 1.00 92.25 593 ALA A C 1
ATOM 4417 O O . ALA A 1 593 ? 31.253 -6.843 -36.977 1.00 92.25 593 ALA A O 1
ATOM 4418 N N . ALA A 1 594 ? 30.483 -5.992 -35.037 1.00 93.31 594 ALA A N 1
ATOM 4419 C CA . ALA A 1 594 ? 29.062 -6.121 -35.345 1.00 93.31 594 ALA A CA 1
ATOM 4420 C C . ALA A 1 594 ? 28.664 -5.278 -36.565 1.00 93.31 594 ALA A C 1
ATOM 4422 O O . ALA A 1 594 ? 28.068 -5.807 -37.504 1.00 93.31 594 ALA A O 1
ATOM 4423 N N . LEU A 1 595 ? 29.077 -4.010 -36.634 1.00 93.56 595 LEU A N 1
ATOM 4424 C CA . LEU A 1 595 ? 28.866 -3.191 -37.833 1.00 93.56 595 LEU A CA 1
ATOM 4425 C C . LEU A 1 595 ? 29.570 -3.786 -39.061 1.00 93.56 595 LEU A C 1
ATOM 4427 O O . LEU A 1 595 ? 29.001 -3.826 -40.151 1.00 93.56 595 LEU A O 1
ATOM 4431 N N . GLY A 1 596 ? 30.789 -4.309 -38.898 1.00 92.31 596 GLY A N 1
ATOM 4432 C CA . GLY A 1 596 ? 31.506 -5.006 -39.966 1.00 92.31 596 GLY A CA 1
ATOM 4433 C C . GLY A 1 596 ? 30.764 -6.243 -40.476 1.00 92.31 596 GLY A C 1
ATOM 4434 O O . GLY A 1 596 ? 30.764 -6.506 -41.680 1.00 92.31 596 GLY A O 1
ATOM 4435 N N . HIS A 1 597 ? 30.089 -6.971 -39.585 1.00 91.62 597 HIS A N 1
ATOM 4436 C CA . HIS A 1 597 ? 29.200 -8.070 -39.947 1.00 91.62 597 HIS A CA 1
ATOM 4437 C C . HIS A 1 597 ? 28.006 -7.574 -40.772 1.00 91.62 597 HIS A C 1
ATOM 4439 O O . HIS A 1 597 ? 27.732 -8.154 -41.824 1.00 91.62 597 HIS A O 1
ATOM 4445 N N . VAL A 1 598 ? 27.355 -6.473 -40.375 1.00 93.00 598 VAL A N 1
ATOM 4446 C CA . VAL A 1 598 ? 26.238 -5.870 -41.131 1.00 93.00 598 VAL A CA 1
ATOM 4447 C C . VAL A 1 598 ? 26.670 -5.462 -42.542 1.00 93.00 598 VAL A C 1
ATOM 4449 O O . VAL A 1 598 ? 25.952 -5.718 -43.503 1.00 93.00 598 VAL A O 1
ATOM 4452 N N . VAL A 1 599 ? 27.875 -4.910 -42.721 1.00 92.62 599 VAL A N 1
ATOM 4453 C CA . VAL A 1 599 ? 28.396 -4.568 -44.061 1.00 92.62 599 VAL A CA 1
ATOM 4454 C C . VAL A 1 599 ? 28.510 -5.797 -44.974 1.00 92.62 599 VAL A C 1
ATOM 4456 O O . VAL A 1 599 ? 28.293 -5.687 -46.184 1.00 92.62 599 VAL A O 1
ATOM 4459 N N . ARG A 1 600 ? 28.863 -6.963 -44.420 1.00 89.44 600 ARG A N 1
ATOM 4460 C CA . ARG A 1 600 ? 29.033 -8.209 -45.187 1.00 89.44 600 ARG A CA 1
ATOM 4461 C C . ARG A 1 600 ? 27.709 -8.923 -45.453 1.00 89.44 600 ARG A C 1
ATOM 4463 O O . ARG A 1 600 ? 27.503 -9.402 -46.564 1.00 89.44 600 ARG A O 1
ATOM 4470 N N . SER A 1 601 ? 26.843 -8.982 -44.446 1.00 86.75 601 SER A N 1
ATOM 4471 C CA . SER A 1 601 ? 25.658 -9.852 -44.412 1.00 86.75 601 SER A CA 1
ATOM 4472 C C . SER A 1 601 ? 24.321 -9.120 -44.550 1.00 86.75 601 SER A C 1
ATOM 4474 O O . SER A 1 601 ? 23.310 -9.773 -44.781 1.00 86.75 601 SER A O 1
ATOM 4476 N N . GLY A 1 602 ? 24.291 -7.787 -44.432 1.00 82.31 602 GLY A N 1
ATOM 4477 C CA . GLY A 1 602 ? 23.048 -7.012 -44.429 1.00 82.31 602 GLY A CA 1
ATOM 4478 C C . GLY A 1 602 ? 22.197 -7.270 -45.674 1.00 82.31 602 GLY A C 1
ATOM 4479 O O . GLY A 1 602 ? 22.749 -7.445 -46.764 1.00 82.31 602 GLY A O 1
ATOM 4480 N N . ARG A 1 603 ? 20.868 -7.293 -45.522 1.00 77.56 603 ARG A N 1
ATOM 4481 C CA . ARG A 1 603 ? 19.929 -7.570 -46.625 1.00 77.56 603 ARG A CA 1
ATOM 4482 C C . ARG A 1 603 ? 20.086 -6.576 -47.773 1.00 77.56 603 ARG A C 1
ATOM 4484 O O . ARG A 1 603 ? 20.344 -6.983 -48.902 1.00 77.56 603 ARG A O 1
ATOM 4491 N N . ASP A 1 604 ? 20.043 -5.286 -47.448 1.00 85.75 604 ASP A N 1
ATOM 4492 C CA . ASP A 1 604 ? 19.980 -4.226 -48.450 1.00 85.75 604 ASP A CA 1
ATOM 4493 C C . ASP A 1 604 ? 21.283 -3.436 -48.551 1.00 85.75 604 ASP A C 1
ATOM 4495 O O . ASP A 1 604 ? 22.031 -3.247 -47.584 1.00 85.75 604 ASP A O 1
ATOM 4499 N N . LEU A 1 605 ? 21.549 -2.909 -49.749 1.00 87.62 605 LEU A N 1
ATOM 4500 C CA . LEU A 1 605 ? 22.728 -2.083 -49.997 1.00 87.62 605 LEU A CA 1
ATOM 4501 C C . LEU A 1 605 ? 22.735 -0.820 -49.120 1.00 87.62 605 LEU A C 1
ATOM 4503 O O . LEU A 1 605 ? 23.807 -0.392 -48.691 1.00 87.62 605 LEU A O 1
ATOM 4507 N N . THR A 1 606 ? 21.560 -0.258 -48.835 1.00 90.62 606 THR A N 1
ATOM 4508 C CA . THR A 1 606 ? 21.380 0.927 -47.985 1.00 90.62 606 THR A CA 1
ATOM 4509 C C . THR A 1 606 ? 21.903 0.688 -46.571 1.00 90.62 606 THR A C 1
ATOM 4511 O O . THR A 1 606 ? 22.689 1.489 -46.069 1.00 90.62 606 THR A O 1
ATOM 4514 N N . ASP A 1 607 ? 21.567 -0.447 -45.957 1.00 90.81 607 ASP A N 1
ATOM 4515 C CA . ASP A 1 607 ? 22.021 -0.791 -44.604 1.00 90.81 607 ASP A CA 1
ATOM 4516 C C . ASP A 1 607 ? 23.520 -1.081 -44.563 1.00 90.81 607 ASP A C 1
ATOM 4518 O O . ASP A 1 607 ? 24.226 -0.614 -43.667 1.00 90.81 607 ASP A O 1
ATOM 4522 N N . ARG A 1 608 ? 24.051 -1.756 -45.591 1.00 92.75 608 ARG A N 1
ATOM 4523 C CA . ARG A 1 608 ? 25.502 -1.964 -45.735 1.00 92.75 608 ARG A CA 1
ATOM 4524 C C . ARG A 1 608 ? 26.256 -0.640 -45.870 1.00 92.75 608 ARG A C 1
ATOM 4526 O O . ARG A 1 608 ? 27.337 -0.479 -45.305 1.00 92.75 608 ARG A O 1
ATOM 4533 N N . GLN A 1 609 ? 25.712 0.314 -46.625 1.00 91.19 609 GLN A N 1
ATOM 4534 C CA . GLN A 1 609 ? 26.298 1.647 -46.768 1.00 91.19 609 GLN A CA 1
ATOM 4535 C C . GLN A 1 609 ? 26.195 2.455 -45.473 1.00 91.19 609 GLN A C 1
ATOM 4537 O O . GLN A 1 609 ? 27.178 3.093 -45.092 1.00 91.19 609 GLN A O 1
ATOM 4542 N N . ARG A 1 610 ? 25.054 2.388 -44.777 1.00 92.12 610 ARG A N 1
ATOM 4543 C CA . ARG A 1 610 ? 24.854 3.011 -43.464 1.00 92.12 610 ARG A CA 1
ATOM 4544 C C . ARG A 1 610 ? 25.872 2.481 -42.456 1.00 92.12 610 ARG A C 1
ATOM 4546 O O . ARG A 1 610 ? 26.599 3.276 -41.875 1.00 92.12 610 ARG A O 1
ATOM 4553 N N . ALA A 1 611 ? 26.028 1.163 -42.345 1.00 93.12 611 ALA A N 1
ATOM 4554 C CA . ALA A 1 611 ? 27.002 0.543 -41.446 1.00 93.12 611 ALA A CA 1
ATOM 4555 C C . ALA A 1 611 ? 28.457 0.935 -41.773 1.00 93.12 611 ALA A C 1
ATOM 4557 O O . ALA A 1 611 ? 29.257 1.141 -40.863 1.00 93.12 611 ALA A O 1
ATOM 4558 N N . LEU A 1 612 ? 28.815 1.113 -43.054 1.00 92.56 612 LEU A N 1
ATOM 4559 C CA . LEU A 1 612 ? 30.132 1.646 -43.439 1.00 92.56 612 LEU A CA 1
ATOM 4560 C C . LEU A 1 612 ? 30.342 3.091 -42.971 1.00 92.56 612 LEU A C 1
ATOM 4562 O O . LEU A 1 612 ? 31.425 3.426 -42.488 1.00 92.56 612 LEU A O 1
ATOM 4566 N N . VAL A 1 613 ? 29.332 3.947 -43.145 1.00 91.50 613 VAL A N 1
ATOM 4567 C CA . VAL A 1 613 ? 29.381 5.339 -42.679 1.00 91.50 613 VAL A CA 1
ATOM 4568 C C . VAL A 1 613 ? 29.481 5.376 -41.157 1.00 91.50 613 VAL A C 1
ATOM 4570 O O . VAL A 1 613 ? 30.341 6.077 -40.631 1.00 91.50 613 VAL A O 1
ATOM 4573 N N . GLU A 1 614 ? 28.704 4.563 -40.452 1.00 91.50 614 GLU A N 1
ATOM 4574 C CA . GLU A 1 614 ? 28.753 4.489 -38.994 1.00 91.50 614 GLU A CA 1
ATOM 4575 C C . GLU A 1 614 ? 30.085 3.932 -38.465 1.00 91.50 614 GLU A C 1
ATOM 4577 O O . GLU A 1 614 ? 30.669 4.506 -37.551 1.00 91.50 614 GLU A O 1
ATOM 4582 N N . LEU A 1 615 ? 30.693 2.935 -39.118 1.00 90.12 615 LEU A N 1
ATOM 4583 C CA . LEU A 1 615 ? 32.070 2.501 -38.820 1.00 90.12 615 LEU A CA 1
ATOM 4584 C C . LEU A 1 615 ? 33.110 3.619 -38.981 1.00 90.12 615 LEU A C 1
ATOM 4586 O O . LEU A 1 615 ? 34.144 3.630 -38.307 1.00 90.12 615 LEU A O 1
ATOM 4590 N N . SER A 1 616 ? 32.860 4.559 -39.896 1.00 86.88 616 SER A N 1
ATOM 4591 C CA . SER A 1 616 ? 33.709 5.741 -40.077 1.00 86.88 616 SER A CA 1
ATOM 4592 C C . SER A 1 616 ? 33.469 6.827 -39.031 1.00 86.88 616 SER A C 1
ATOM 4594 O O . SER A 1 616 ? 34.267 7.757 -38.925 1.00 86.88 616 SER A O 1
ATOM 4596 N N . ARG A 1 617 ? 32.412 6.711 -38.231 1.00 85.44 617 ARG A N 1
ATOM 4597 C CA . ARG A 1 617 ? 32.123 7.597 -37.101 1.00 85.44 617 ARG A CA 1
ATOM 4598 C C . ARG A 1 617 ? 32.504 6.954 -35.768 1.00 85.44 617 ARG A C 1
ATOM 4600 O O . ARG A 1 617 ? 33.021 7.659 -34.914 1.00 85.44 617 ARG A O 1
ATOM 4607 N N . HIS A 1 618 ? 32.434 5.627 -35.664 1.00 83.44 618 HIS A N 1
ATOM 4608 C CA . HIS A 1 618 ? 32.759 4.836 -34.474 1.00 83.44 618 HIS A CA 1
ATOM 4609 C C . HIS A 1 618 ? 34.103 5.214 -33.840 1.00 83.44 618 HIS A C 1
ATOM 4611 O O . HIS A 1 618 ? 35.171 5.036 -34.444 1.00 83.44 618 HIS A O 1
ATOM 4617 N N . HIS A 1 619 ? 34.065 5.723 -32.615 1.00 68.81 619 HIS A N 1
ATOM 4618 C CA . HIS A 1 619 ? 35.242 6.198 -31.892 1.00 68.81 619 HIS A CA 1
ATOM 4619 C C . HIS A 1 619 ? 36.223 5.041 -31.598 1.00 68.81 619 HIS A C 1
ATOM 4621 O O . HIS A 1 619 ? 35.814 3.907 -31.355 1.00 68.81 619 HIS A O 1
ATOM 4627 N N . GLY A 1 620 ? 37.532 5.298 -31.698 1.00 73.62 620 GLY A N 1
ATOM 4628 C CA . GLY A 1 620 ? 38.591 4.314 -31.424 1.00 73.62 620 GLY A CA 1
ATOM 4629 C C . GLY A 1 620 ? 39.164 3.556 -32.635 1.00 73.62 620 GLY A C 1
ATOM 4630 O O . GLY A 1 620 ? 38.668 3.615 -33.768 1.00 73.62 620 GLY A O 1
ATOM 4631 N N . ASP A 1 621 ? 40.257 2.829 -32.389 1.00 83.00 621 ASP A N 1
ATOM 4632 C CA . ASP A 1 621 ? 41.034 2.144 -33.431 1.00 83.00 621 ASP A CA 1
ATOM 4633 C C . ASP A 1 621 ? 40.347 0.904 -34.004 1.00 83.00 621 ASP A C 1
ATOM 4635 O O . ASP A 1 621 ? 40.602 0.538 -35.155 1.00 83.00 621 ASP A O 1
ATOM 4639 N N . ALA A 1 622 ? 39.413 0.304 -33.263 1.00 86.69 622 ALA A N 1
ATOM 4640 C CA . ALA A 1 622 ? 38.663 -0.863 -33.715 1.00 86.69 622 ALA A CA 1
ATOM 4641 C C . ALA A 1 622 ? 37.817 -0.575 -34.969 1.00 86.69 622 ALA A C 1
ATOM 4643 O O . ALA A 1 622 ? 37.820 -1.366 -35.917 1.00 86.69 622 ALA A O 1
ATOM 4644 N N . GLY A 1 623 ? 37.165 0.593 -35.040 1.00 86.50 623 GLY A N 1
ATOM 4645 C CA . GLY A 1 623 ? 36.430 1.021 -36.235 1.00 86.50 623 GLY A CA 1
ATOM 4646 C C . GLY A 1 623 ? 37.358 1.201 -37.443 1.00 86.50 623 GLY A C 1
ATOM 4647 O O . GLY A 1 623 ? 37.063 0.744 -38.549 1.00 86.50 623 GLY A O 1
ATOM 4648 N N . ARG A 1 624 ? 38.547 1.790 -37.234 1.00 87.50 624 ARG A N 1
ATOM 4649 C CA . ARG A 1 624 ? 39.578 1.940 -38.281 1.00 87.50 624 ARG A CA 1
ATOM 4650 C C . ARG A 1 624 ? 40.148 0.597 -38.738 1.00 87.50 624 ARG A C 1
ATOM 4652 O O . ARG A 1 624 ? 40.402 0.422 -39.929 1.00 87.50 624 ARG A O 1
ATOM 4659 N N . ALA A 1 625 ? 40.399 -0.326 -37.814 1.00 89.31 625 ALA A N 1
ATOM 4660 C CA . ALA A 1 625 ? 40.878 -1.673 -38.114 1.00 89.31 625 ALA A CA 1
ATOM 4661 C C . ALA A 1 625 ? 39.840 -2.454 -38.930 1.00 89.31 625 ALA A C 1
ATOM 4663 O O . ALA A 1 625 ? 40.170 -3.027 -39.970 1.00 89.31 625 ALA A O 1
ATOM 4664 N N . THR A 1 626 ? 38.569 -2.366 -38.536 1.00 90.81 626 THR A N 1
ATOM 4665 C CA . THR A 1 626 ? 37.460 -2.995 -39.258 1.00 90.81 626 THR A CA 1
ATOM 4666 C C . THR A 1 626 ? 37.304 -2.403 -40.661 1.00 90.81 626 THR A C 1
ATOM 4668 O O . THR A 1 626 ? 37.271 -3.151 -41.634 1.00 90.81 626 THR A O 1
ATOM 4671 N N . LEU A 1 627 ? 37.322 -1.072 -40.821 1.00 90.19 627 LEU A N 1
ATOM 4672 C CA . LEU A 1 627 ? 37.288 -0.433 -42.147 1.00 90.19 627 LEU A CA 1
ATOM 4673 C C . LEU A 1 627 ? 38.470 -0.831 -43.040 1.00 90.19 627 LEU A C 1
ATOM 4675 O O . LEU A 1 627 ? 38.279 -1.035 -44.238 1.00 90.19 627 LEU A O 1
ATOM 4679 N N . ARG A 1 628 ? 39.680 -0.964 -42.477 1.00 90.12 628 ARG A N 1
ATOM 4680 C CA . ARG A 1 628 ? 40.860 -1.465 -43.205 1.00 90.12 628 ARG A CA 1
ATOM 4681 C C . ARG A 1 628 ? 40.640 -2.884 -43.717 1.00 90.12 628 ARG A C 1
ATOM 4683 O O . ARG A 1 628 ? 40.891 -3.137 -44.893 1.00 90.12 628 ARG A O 1
ATOM 4690 N N . SER A 1 629 ? 40.128 -3.771 -42.866 1.00 90.25 629 SER A N 1
ATOM 4691 C CA . SER A 1 629 ? 39.782 -5.144 -43.245 1.00 90.25 629 SER A CA 1
ATOM 4692 C C . SER A 1 629 ? 38.736 -5.174 -44.369 1.00 90.25 629 SER A C 1
ATOM 4694 O O . SER A 1 629 ? 38.936 -5.841 -45.381 1.00 90.25 629 SER A O 1
ATOM 4696 N N . LEU A 1 630 ? 37.673 -4.367 -44.271 1.00 90.06 630 LEU A N 1
ATOM 4697 C CA . LEU A 1 630 ? 36.616 -4.296 -45.293 1.00 90.06 630 LEU A CA 1
ATOM 4698 C C . LEU A 1 630 ? 37.091 -3.658 -46.616 1.00 90.06 630 LEU A C 1
ATOM 4700 O O . LEU A 1 630 ? 36.522 -3.925 -47.676 1.00 90.06 630 LEU A O 1
ATOM 4704 N N . ALA A 1 631 ? 38.125 -2.811 -46.580 1.00 89.12 631 ALA A N 1
ATOM 4705 C CA . ALA A 1 631 ? 38.747 -2.223 -47.767 1.00 89.12 631 ALA A CA 1
ATOM 4706 C C . ALA A 1 631 ? 39.733 -3.177 -48.473 1.00 89.12 631 ALA A C 1
ATOM 4708 O O . ALA A 1 631 ? 40.075 -2.951 -49.640 1.00 89.12 631 ALA A O 1
ATOM 4709 N N . ALA A 1 632 ? 40.186 -4.237 -47.796 1.00 87.94 632 ALA A N 1
ATOM 4710 C CA . ALA A 1 632 ? 41.110 -5.212 -48.360 1.00 87.94 632 ALA A CA 1
ATOM 4711 C C . ALA A 1 632 ? 40.453 -6.039 -49.478 1.00 87.94 632 ALA A C 1
ATOM 4713 O O . ALA A 1 632 ? 39.242 -6.269 -49.509 1.00 87.94 632 ALA A O 1
ATOM 4714 N N . ARG A 1 633 ? 41.266 -6.504 -50.437 1.00 73.31 633 ARG A N 1
ATOM 4715 C CA . ARG A 1 633 ? 40.787 -7.347 -51.548 1.00 73.31 633 ARG A CA 1
ATOM 4716 C C . ARG A 1 633 ? 40.381 -8.756 -51.099 1.00 73.31 633 ARG A C 1
ATOM 4718 O O . ARG A 1 633 ? 39.566 -9.365 -51.779 1.00 73.31 633 ARG A O 1
ATOM 4725 N N . SER A 1 634 ? 40.896 -9.227 -49.965 1.00 68.75 634 SER A N 1
ATOM 4726 C CA . SER A 1 634 ? 40.677 -10.567 -49.407 1.00 68.75 634 SER A CA 1
ATOM 4727 C C . SER A 1 634 ? 39.320 -10.768 -48.714 1.00 68.75 634 SER A C 1
ATOM 4729 O O . SER A 1 634 ? 38.980 -11.892 -48.376 1.00 68.75 634 SER A O 1
ATOM 4731 N N . GLY A 1 635 ? 38.525 -9.712 -48.502 1.00 60.81 635 GLY A N 1
ATOM 4732 C CA . GLY A 1 635 ? 37.325 -9.760 -47.650 1.00 60.81 635 GLY A CA 1
ATOM 4733 C C . GLY A 1 635 ? 35.993 -10.108 -48.331 1.00 60.81 635 GLY A C 1
ATOM 4734 O O . GLY A 1 635 ? 34.949 -9.833 -47.747 1.00 60.81 635 GLY A O 1
ATOM 4735 N N . GLY A 1 636 ? 35.985 -10.604 -49.575 1.00 73.81 636 GLY A N 1
ATOM 4736 C CA . GLY A 1 636 ? 34.758 -11.051 -50.269 1.00 73.81 636 GLY A CA 1
ATOM 4737 C C . GLY A 1 636 ? 33.710 -9.968 -50.595 1.00 73.81 636 GLY A C 1
ATOM 4738 O O . GLY A 1 636 ? 32.655 -10.271 -51.142 1.00 73.81 636 GLY A O 1
ATOM 4739 N N . LEU A 1 637 ? 33.972 -8.690 -50.295 1.00 85.25 637 LEU A N 1
ATOM 4740 C CA . LEU A 1 637 ? 33.009 -7.601 -50.493 1.00 85.25 637 LEU A CA 1
ATOM 4741 C C . LEU A 1 637 ? 32.929 -7.105 -51.950 1.00 85.25 637 LEU A C 1
ATOM 4743 O O . LEU A 1 637 ? 33.971 -6.950 -52.614 1.00 85.25 637 LEU A O 1
ATOM 4747 N N . PRO A 1 638 ? 31.725 -6.709 -52.423 1.00 87.81 638 PRO A N 1
ATOM 4748 C CA . PRO A 1 638 ? 31.543 -6.051 -53.713 1.00 87.81 638 PRO A CA 1
ATOM 4749 C C . PRO A 1 638 ? 32.462 -4.835 -53.892 1.00 87.81 638 PRO A C 1
ATOM 4751 O O . PRO A 1 638 ? 32.662 -4.032 -52.974 1.00 87.81 638 PRO A O 1
ATOM 4754 N N . ARG A 1 639 ? 32.984 -4.643 -55.114 1.00 87.81 639 ARG A N 1
ATOM 4755 C CA . ARG A 1 639 ? 33.950 -3.572 -55.445 1.00 87.81 639 ARG A CA 1
ATOM 4756 C C . ARG A 1 639 ? 33.469 -2.176 -55.026 1.00 87.81 639 ARG A C 1
ATOM 4758 O O . ARG A 1 639 ? 34.289 -1.367 -54.593 1.00 87.81 639 ARG A O 1
ATOM 4765 N N . ARG A 1 640 ? 32.162 -1.897 -55.140 1.00 89.56 640 ARG A N 1
ATOM 4766 C CA . ARG A 1 640 ? 31.544 -0.615 -54.747 1.00 89.56 640 ARG A CA 1
ATOM 4767 C C . ARG A 1 640 ? 31.698 -0.341 -53.242 1.00 89.56 640 ARG A C 1
ATOM 4769 O O . ARG A 1 640 ? 32.208 0.714 -52.874 1.00 89.56 640 ARG A O 1
ATOM 4776 N N . LEU A 1 641 ? 31.350 -1.308 -52.387 1.00 90.62 641 LEU A N 1
ATOM 4777 C CA . LEU A 1 641 ? 31.460 -1.186 -50.926 1.00 90.62 641 LEU A CA 1
ATOM 4778 C C . LEU A 1 641 ? 32.919 -1.081 -50.469 1.00 90.62 641 LEU A C 1
ATOM 4780 O O . LEU A 1 641 ? 33.253 -0.224 -49.655 1.00 90.62 641 LEU A O 1
ATOM 4784 N N . ARG A 1 642 ? 33.815 -1.866 -51.075 1.00 91.69 642 ARG A N 1
ATOM 4785 C CA . ARG A 1 642 ? 35.256 -1.820 -50.788 1.00 91.69 642 ARG A CA 1
ATOM 4786 C C . ARG A 1 642 ? 35.875 -0.452 -51.091 1.00 91.69 642 ARG A C 1
ATOM 4788 O O . ARG A 1 642 ? 36.630 0.091 -50.288 1.00 91.69 642 ARG A O 1
ATOM 4795 N N . ARG A 1 643 ? 35.530 0.137 -52.246 1.00 90.75 643 ARG A N 1
ATOM 4796 C CA . ARG A 1 643 ? 35.962 1.497 -52.619 1.00 90.75 643 ARG A CA 1
ATOM 4797 C C . ARG A 1 643 ? 35.437 2.542 -51.637 1.00 90.75 643 ARG A C 1
ATOM 4799 O O . ARG A 1 643 ? 36.190 3.434 -51.256 1.00 90.75 643 ARG A O 1
ATOM 4806 N N . ARG A 1 644 ? 34.179 2.412 -51.200 1.00 90.88 644 ARG A N 1
ATOM 4807 C CA . ARG A 1 644 ? 33.582 3.310 -50.203 1.00 90.88 644 ARG A CA 1
ATOM 4808 C C . ARG A 1 644 ? 34.290 3.207 -48.850 1.00 90.88 644 ARG A C 1
ATOM 4810 O O . ARG A 1 644 ? 34.633 4.245 -48.292 1.00 90.88 644 ARG A O 1
ATOM 4817 N N . ALA A 1 645 ? 34.583 1.995 -48.374 1.00 90.56 645 ALA A N 1
ATOM 4818 C CA . ALA A 1 645 ? 35.353 1.766 -47.150 1.00 90.56 645 ALA A CA 1
ATOM 4819 C C . ALA A 1 645 ? 36.751 2.410 -47.224 1.00 90.56 645 ALA A C 1
ATOM 4821 O O . ALA A 1 645 ? 37.153 3.133 -46.314 1.00 90.56 645 ALA A O 1
ATOM 4822 N N . ALA A 1 646 ? 37.462 2.234 -48.346 1.00 90.19 646 ALA A N 1
ATOM 4823 C CA . ALA A 1 646 ? 38.765 2.864 -48.571 1.00 90.19 646 ALA A CA 1
ATOM 4824 C C . ALA A 1 646 ? 38.689 4.404 -48.598 1.00 90.19 646 ALA A C 1
ATOM 4826 O O . ALA A 1 646 ? 39.587 5.074 -48.089 1.00 90.19 646 ALA A O 1
ATOM 4827 N N . ALA A 1 647 ? 37.625 4.976 -49.173 1.00 91.62 647 ALA A N 1
ATOM 4828 C CA . ALA A 1 647 ? 37.403 6.422 -49.187 1.00 91.62 647 ALA A CA 1
ATOM 4829 C C . ALA A 1 647 ? 37.145 6.978 -47.775 1.00 91.62 647 ALA A C 1
ATOM 4831 O O . ALA A 1 647 ? 37.778 7.957 -47.382 1.00 91.62 647 ALA A O 1
ATOM 4832 N N . LEU A 1 648 ? 36.285 6.321 -46.990 1.00 90.38 648 LEU A N 1
ATOM 4833 C CA . LEU A 1 648 ? 35.997 6.698 -45.599 1.00 90.38 648 LEU A CA 1
ATOM 4834 C C . LEU A 1 648 ? 37.241 6.593 -44.703 1.00 90.38 648 LEU A C 1
ATOM 4836 O O . LEU A 1 648 ? 37.488 7.462 -43.870 1.00 90.38 648 LEU A O 1
ATOM 4840 N N . LEU A 1 649 ? 38.084 5.580 -44.921 1.00 87.25 649 LEU A N 1
ATOM 4841 C CA . LEU A 1 649 ? 39.357 5.442 -44.213 1.00 87.25 649 LEU A CA 1
ATOM 4842 C C . LEU A 1 649 ? 40.324 6.603 -44.513 1.00 87.25 649 LEU A C 1
ATOM 4844 O O . LEU A 1 649 ? 41.027 7.061 -43.613 1.00 87.25 649 LEU A O 1
ATOM 4848 N N . LYS A 1 650 ? 40.354 7.106 -45.757 1.00 86.31 650 LYS A N 1
ATOM 4849 C CA . LYS A 1 650 ? 41.164 8.281 -46.132 1.00 86.31 650 LYS A CA 1
ATOM 4850 C C . LYS A 1 650 ? 40.654 9.564 -45.471 1.00 86.31 650 LYS A C 1
ATOM 4852 O O . LYS A 1 650 ? 41.475 10.353 -45.014 1.00 86.31 650 LYS A O 1
ATOM 4857 N N . GLN A 1 651 ? 39.334 9.739 -45.387 1.00 82.81 651 GLN A N 1
ATOM 4858 C CA . GLN A 1 651 ? 38.692 10.891 -44.734 1.00 82.81 651 GLN A CA 1
ATOM 4859 C C . GLN A 1 651 ? 38.953 10.936 -43.218 1.00 82.81 651 GLN A C 1
ATOM 4861 O O . GLN A 1 651 ? 38.969 12.009 -42.631 1.00 82.81 651 GLN A O 1
ATOM 4866 N N . ARG A 1 652 ? 39.229 9.782 -42.594 1.00 73.00 652 ARG A N 1
ATOM 4867 C CA . ARG A 1 652 ? 39.550 9.635 -41.163 1.00 73.00 652 ARG A CA 1
ATOM 4868 C C . ARG A 1 652 ? 40.995 9.951 -40.760 1.00 73.00 652 ARG A C 1
ATOM 4870 O O . ARG A 1 652 ? 41.312 9.829 -39.570 1.00 73.00 652 ARG A O 1
ATOM 4877 N N . ARG A 1 653 ? 41.892 10.264 -41.704 1.00 59.53 653 ARG A N 1
ATOM 4878 C CA . ARG A 1 653 ? 43.290 10.582 -41.368 1.00 59.53 653 ARG A CA 1
ATOM 4879 C C . ARG A 1 653 ? 43.320 11.801 -40.434 1.00 59.53 653 ARG A C 1
ATOM 4881 O O . ARG A 1 653 ? 42.649 12.783 -40.743 1.00 59.53 653 ARG A O 1
ATOM 4888 N N . PRO A 1 654 ? 44.080 11.768 -39.323 1.00 49.69 654 PRO A N 1
ATOM 4889 C CA . PRO A 1 654 ? 44.292 12.977 -38.538 1.00 49.69 654 PRO A CA 1
ATOM 4890 C C . PRO A 1 654 ? 44.906 14.032 -39.460 1.00 49.69 654 PRO A C 1
ATOM 4892 O O . PRO A 1 654 ? 45.746 13.695 -40.305 1.00 49.69 654 PRO A O 1
ATOM 4895 N N . ARG A 1 655 ? 44.478 15.294 -39.328 1.00 39.28 655 ARG A N 1
ATOM 4896 C CA . ARG A 1 655 ? 45.221 16.414 -39.915 1.00 39.28 655 ARG A CA 1
ATOM 4897 C C . ARG A 1 655 ? 46.675 16.245 -39.464 1.00 39.28 655 ARG A C 1
ATOM 4899 O O . ARG A 1 655 ? 46.949 16.253 -38.268 1.00 39.28 655 ARG A O 1
ATOM 4906 N N . ARG A 1 656 ? 47.583 15.977 -40.408 1.00 40.84 656 ARG A N 1
ATOM 4907 C CA . ARG A 1 656 ? 49.026 16.006 -40.140 1.00 40.84 656 ARG A CA 1
ATOM 4908 C C . ARG A 1 656 ? 49.343 17.396 -39.580 1.00 40.84 656 ARG A C 1
ATOM 4910 O O . ARG A 1 656 ? 48.822 18.371 -40.112 1.00 40.84 656 ARG A O 1
ATOM 4917 N N . GLY A 1 657 ? 50.115 17.435 -38.496 1.00 44.84 657 GLY A N 1
ATOM 4918 C CA . GLY A 1 657 ? 50.338 18.618 -37.667 1.00 44.84 657 GLY A CA 1
ATOM 4919 C C . GLY A 1 657 ? 50.682 19.894 -38.437 1.00 44.84 657 GLY A C 1
ATOM 4920 O O . GLY A 1 657 ? 51.457 19.867 -39.392 1.00 44.84 657 GLY A O 1
ATOM 4921 N N . GLY A 1 658 ? 50.106 21.002 -37.973 1.00 37.81 658 GLY A N 1
ATOM 4922 C CA . GLY A 1 658 ? 50.705 22.326 -38.084 1.00 37.81 658 GLY A CA 1
ATOM 4923 C C . GLY A 1 658 ? 51.482 22.571 -36.795 1.00 37.81 658 GLY A C 1
ATOM 4924 O O . GLY A 1 658 ? 50.940 22.322 -35.720 1.00 37.81 658 GLY A O 1
ATOM 4925 N N . ARG A 1 659 ? 52.758 22.914 -36.962 1.00 37.66 659 ARG A N 1
ATOM 4926 C CA . ARG A 1 659 ? 53.716 23.283 -35.917 1.00 37.66 659 ARG A CA 1
ATOM 4927 C C . ARG A 1 659 ? 53.233 24.440 -35.058 1.00 37.66 659 ARG A C 1
ATOM 4929 O O . ARG A 1 659 ? 52.474 25.270 -35.605 1.00 37.66 659 ARG A O 1
#

Foldseek 3Di:
DDDDDDPPPPDFDVLLVLLLQLLLLLLLLLVQCLLPQPPLVPPSNVVSLVSNLVSQVSNCPPFKDKWFADQQDTDDGPPNDSVSNSNVSNLQVLLFWTMKIFGHSDHSQLSSQLSNLSNDHSVVCLVLFTSQFSSLVSLHDRMGTHGPTPPCPPPPDDQDPVLVVLVVLLVPLQVVLVVLVPPQCPVQLQSSLVVLVVVLVVNLVSHDPSPSVTLSSLVSSVSNLVNDDPSNSLSNLVVLLVCCLPDPSSLSNQLSDHLLRLLVSLVSNVVVPDDSLVSQVVCVVSVSDDPVSNVSNVVVVVVVVVVPDDDDDDDDDDDDPPVPPVCVVCCVVVVVVVVVVVVVVVVVPQPDPVSVLLVVLVSLLVCLLPDDDPVVVLVSLLVLLCVLLVCLVVLPLVSNLSSLVSLVNSCVRPVVCVVVSLVSLLVSDDPVSLVVLLVCCVVPNLLSSLSSQLSSALSSLLNLLVCLVVDPDPSSNVSSLRNLLNNLLDPPPRNVRSLVSLLVQCPDPPLVSVQSSLSSLLSSEELVSLVSLLVCCVPPDVSSVLSSLVSLLSRADDSSLVSLLVQLQPPDPSSVLSSLQSLLSHADLSSLVSLLCCLVDHPDPVSVLSSLVSLLNRDDCSSLVSLVLLLDPPNPHDPVSNVSSVVSNVVSDPDDDDD

Nearest PDB structures (foldseek):
  7p0h-assembly2_B  TM=6.301E-01  e=9.375E-06  synthetic construct
  4zv6-assembly1_A  TM=5.443E-01  e=1.248E-05  synthetic construct
  3ltj-assembly1_A  TM=7.045E-01  e=2.088E-04  synthetic construct
  6gwd-assembly1_H  TM=8.169E-01  e=1.259E-03  synthetic construct
  7q1e-assembly1_D  TM=7.836E-01  e=9.083E-04  synthetic construct

Radius of gyration: 43.8 Å; Cα contacts (8 Å, |Δi|>4): 811; chains: 1; bounding box: 110×72×131 Å

Sequence (659 aa):
MPDEDDHGAHVPHHGDTDVAALLRQLSQGLASYRLYPDDMDQPTFVAAVHRIGVAAERALRRGPVAVQIHGEQLLGVDGVDHETAARLAASLFARRAEELEIRAVPDRDDLATLYRTLTRPPDEVAAAGGVGWALWRAGVTSIVVRGAEPDPAEGDGVLTPAQKALWNRLRDPAGFAASLLVGGITGRPADDAEALYLRFRAIIDNLPPWLAEAPDPYIRLQDVVRQLPAGVRRAFAGLLMGRVATDRLAQGFLGTMTSAEVARVLAELGEDGADPVDLAYRLVECDVHEAEVVDLVVAAQTGAEDAGTLVSAAVGDAADPVAQTVSDLLARGAAAQVDADLQALRDGFPASTEDHRALALDAVRDYLKVERDRDRLDLVLGSWSVTVGDEIRRGDVRAVEQLVAVAADVRRTNPHLAAVVEQHRGQVLDDHLVADLVARARDRGPHAVAPLVEPLGAAGIRRLFDVLAEEPDQGTRGQLVALLAAVASDNGAGGPARIEAVEERLNDDRWYVARNAVTVLARLGGSGIVPSIVKVADHPEAAVRREVVRALGVAGGDTAVSQLRRLAVDPVPEVRAAAIHALAGQPGSAAAAALGHVVRSGRDLTDRQRALVELSRHHGDAGRATLRSLAARSGGLPRRLRRRAAALLKQRRPRRGGR

=== Feature glossary ===
The features interleaved in this record are:

— What the protein is —

Sequence gives the chain of amino acids in standard one-letter code (A=alanine, C=cysteine, …, Y=tyrosine), read N→C. It is the only feature that is directly encoded by the gene; all structural features are derived from the folded form of this sequence.

Database cross-references. InterPro integrates a dozen domain/family signature databases into unified entries with residue-range hits. GO terms attach function/process/location labels with evidence codes. CATH codes position the fold in a four-level structural taxonomy. Organism is the NCBI-taxonomy species name.

— Where its atoms are —

Atomic coordinates in PDBx/mmCIF format — the same representation the Protein Data Bank distributes. Each line of the _atom_site loop places one backbone atom in Cartesian space (units: ångströms, origin: arbitrary).

The six renders are orthographic views along the three Cartesian axes in both directions. Representation (cartoon, sticks, or surface) and color scheme (sequence-rainbow or by-chain) vary across proteins so the training set covers all the common visualization conventions.

— Local backbone conformation —

Eight-state secondary structure (DSSP): H is the canonical α-helix, G the tighter 3₁₀-helix, I the wider π-helix; E/B are β-structure, T and S are turns and bends, and '-' is everything else. DSSP derives these from the pattern of main-chain N–H···O=C hydrogen bonds, not from the sequence.

P-SEA three-state annotation labels each residue as helix, strand, or coil based purely on the geometry of the Cα trace. It serves as a fallback when the full backbone (and thus DSSP) is unavailable.

The φ/ψ torsion pair specifies the backbone conformation at each residue. φ rotates about the N–Cα bond, ψ about the Cα–C bond. Steric clashes forbid most of the (φ, ψ) plane — the allowed regions (α-helix basin, β-sheet basin, left-handed helix) are the Ramachandran-allowed regions.

— Global shape and packing —

The geometric summary reports three shape descriptors. Rg (radius of gyration) measures how spread out the Cα atoms are about their centre of mass; compact globular proteins have small Rg, elongated or unfolded ones large. Cα contacts (<8 Å, |i−j|>4) count long-range residue pairs in spatial proximity — high for tightly packed folds, near zero for rods or random coil. The bounding-box extents give the protein's footprint along x, y, z in Å.

Solvent-accessible surface area (SASA) is the area in Å² traced out by the centre of a 1.4 Å probe sphere (a water molecule) rolled over the protein's van der Waals surface (Shrake–Rupley / Lee–Richards construction). Buried residues have near-zero SASA; fully exposed residues can exceed 200 Å². The total SASA scales roughly with the number of surface residues.

The contact map is a binary N×N matrix image: pixel (i, j) is dark where Cα_i and Cα_j are within 8 Å and |i−j|>4. Because the |i−j|>4 filter removes local helical contacts, off-diagonal stripes parallel to the main diagonal indicate parallel β-sheets; stripes perpendicular to it indicate antiparallel β-sheets. The Ramachandran plot scatters every residue's (φ, ψ) pair against the sterically allowed regions. The PAE heatmap renders the predicted-aligned-error matrix.

— Structural neighborhood —

3Di is Foldseek's structural alphabet. Each residue is assigned one of twenty discrete states based on how its Cα sits relative to its spatial (not sequential) neighbors. Aligning 3Di strings finds structural homologs roughly as well as full 3D superposition, but orders of magnitude faster.

Nearest PDB neighbors are the top structural matches found by Foldseek when searching this structure against the entire Protein Data Bank. Each hit reports a TM-score (0 to 1; >0.5 almost always implies the same fold) and an E-value. These are *structural* homologs — they may share no detectable sequence similarity.

— Confidence and disorder —

For AlphaFold models, the B-factor field carries pLDDT — the model's own estimate of local accuracy on a 0–100 scale. Regions with pLDDT<50 should be treated as essentially unmodeled; they often correspond to intrinsically disordered segments.

Crystallographic B-factors measure how much each atom's electron density is smeared out, in Å². They rise in mobile loops and surface residues and fall in the buried interior. In AlphaFold models this column is repurposed to hold pLDDT instead.

Predicted aligned error is AlphaFold's pairwise confidence. Unlike pLDDT (per-residue), PAE is per-residue-pair and captures whether two parts of the structure are correctly placed relative to each other. Units are ångströms of expected positional error.